Protein AF-A0A970NKZ5-F1 (afdb_monomer_lite)

Sequence (557 aa):
MSQTVHCRARSSHPPSILRRAVLGVALISLLAATSEGQILLPRPDADNTLQVFVLDPGLRAPDLDLEAKVARARELKRRIDPGGLYVRLGVALPYREGGTEVYEAAQRARLPLALLGGPTTHHTHDWLDPSTIARDLRNAQWLADGSLGAGSERERLWACPSIYAAPVTEARRAAADSMATRVTEIASAYPGVLRLLAGPMEHCLSTMGYPDSMADYSPWSVAQFRDWLTHRGPYGPGGELSGQGWEGGAAFADDPAPDTVAGGNVSLNERFGTRFGSWDLACHDPASGEAVLEGMDLLPPPGSAGFDAPRDDDAPPAFSAAWSEFREILVRDWAEEHLARLRAACPSDITLGAVVHLPPDQRWREIAASAAMPRKGDLVLLDGSVADILDFVGRAPVEGPWGAIVDVPYDPESGETAVDWLAPLVALGARVLVIRAWEESAGGYAALASSRLEPTLAAWLESIDDRPFGSDPTVAFSPPPVRDVSTETRAEGNRVTWSTHPFEGVAVPWQEWAPFAGYAVSRTHPEPLLLGTTQGASFLDPNPPPGAQYAVRALLR

pLDDT: mean 76.12, std 18.05, range [23.45, 97.5]

Foldseek 3Di:
DDDDDDDDDDDDDDDDDDDDDPPPPPVVVVVPPDDDFAAAADAADLQFAFEEAEAFCVLVDPPDDLVSNLVVLLVVCVLFPLLFGRYAYAYEYEDDLDDDSSLVSCLSNVHAYEYAAFCAQFQNVRQADLVLCQQFVLQFFAALQRHQDDDPCVSGTGGQLFVQSVSSVVSRLVRLLSVLVVLLVSCVVRPPRYAEYAYHDHLDADPPDDPPFDRGDHLRLQLVLLCLLQCHDLCPVPHVVPPNGDDVNVQNVPAQAQQGGDRHDGGVCRVFVHQAGHQAALFDGPVPDDDDDDPDSSDRDPPRNYGDADGDPPGRPSRVVSSLVSSLVSSLVSRVVSLVSNVVRHDPSHAYEHEQEQDPDDVCLVSSVRRTLPPQPHEYEYEDALVRVVVSCVVPPRHDAYAYEYADELDDDVPDAPCVSVVVVLVSPHRYYYYDHDDPDPDPSPPVPPPGHRVVSSVVCSVPRHHGRPDDPPRHHFQAFWADWDWDQDPQAIKTFTDQCSDPPRPRGLLSHPFWDFKFKWWPPPDTDTPDTDRDRMDGDRDADPPIDMGMGTDTD

Structure (mmCIF, N/CA/C/O backbone):
data_AF-A0A970NKZ5-F1
#
_entry.id   AF-A0A970NKZ5-F1
#
loop_
_atom_site.group_PDB
_atom_site.id
_atom_site.type_symbol
_atom_site.label_atom_id
_atom_site.label_alt_id
_atom_site.label_comp_id
_atom_site.label_asym_id
_atom_site.label_entity_id
_atom_site.label_seq_id
_atom_site.pdbx_PDB_ins_code
_atom_site.Cartn_x
_atom_site.Cartn_y
_atom_site.Cartn_z
_atom_site.occupancy
_atom_site.B_iso_or_equiv
_atom_site.auth_seq_id
_atom_site.auth_comp_id
_atom_site.auth_asym_id
_atom_site.auth_atom_id
_atom_site.pdbx_PDB_model_num
ATOM 1 N N . MET A 1 1 ? -12.506 -72.034 33.703 1.00 36.66 1 MET A N 1
ATOM 2 C CA . MET A 1 1 ? -11.409 -71.635 34.615 1.00 36.66 1 MET A CA 1
ATOM 3 C C . MET A 1 1 ? -11.929 -70.450 35.427 1.00 36.66 1 MET A C 1
ATOM 5 O O . MET A 1 1 ? -11.910 -69.344 34.927 1.00 36.66 1 MET A O 1
ATOM 9 N N . SER A 1 2 ? -12.790 -70.654 36.428 1.00 23.45 2 SER A N 1
ATOM 10 C CA . SER A 1 2 ? -12.513 -71.070 37.818 1.00 23.45 2 SER A CA 1
ATOM 11 C C . SER A 1 2 ? -11.493 -70.169 38.520 1.00 23.45 2 SER A C 1
ATOM 13 O O . SER A 1 2 ? -10.302 -70.336 38.297 1.00 23.45 2 SER A O 1
ATOM 15 N N . GLN A 1 3 ? -11.954 -69.242 39.365 1.00 26.16 3 GLN A N 1
ATOM 16 C CA . GLN A 1 3 ? -11.944 -69.451 40.818 1.00 26.16 3 GLN A CA 1
ATOM 17 C C . GLN A 1 3 ? -12.681 -68.319 41.551 1.00 26.16 3 GLN A C 1
ATOM 19 O O . GLN A 1 3 ? -12.351 -67.143 41.445 1.00 26.16 3 GLN A O 1
ATOM 24 N N . THR A 1 4 ? -13.682 -68.722 42.326 1.00 25.02 4 THR A N 1
ATOM 25 C CA . THR A 1 4 ? -14.296 -67.968 43.420 1.00 25.02 4 THR A CA 1
ATOM 26 C C . THR A 1 4 ? -13.612 -68.408 44.712 1.00 25.02 4 THR A C 1
ATOM 28 O O . THR A 1 4 ? -13.465 -69.613 44.905 1.00 25.02 4 THR A O 1
ATOM 31 N N . VAL A 1 5 ? -13.285 -67.494 45.633 1.00 26.44 5 VAL A N 1
ATOM 32 C CA . VAL A 1 5 ? -13.146 -67.837 47.061 1.00 26.44 5 VAL A CA 1
ATOM 33 C C . VAL A 1 5 ? -13.767 -66.740 47.930 1.00 26.44 5 VAL A C 1
ATOM 35 O O . VAL A 1 5 ? -13.406 -65.570 47.861 1.00 26.44 5 VAL A O 1
ATOM 38 N N . HIS A 1 6 ? -14.731 -67.177 48.740 1.00 23.67 6 HIS A N 1
ATOM 39 C CA . HIS A 1 6 ? -15.449 -66.465 49.796 1.00 23.67 6 HIS A CA 1
ATOM 40 C C . HIS A 1 6 ? -14.727 -66.526 51.153 1.00 23.67 6 HIS A C 1
ATOM 42 O O . HIS A 1 6 ? -13.984 -67.474 51.396 1.00 23.67 6 HIS A O 1
ATOM 48 N N . CYS A 1 7 ? -15.126 -65.617 52.064 1.00 24.58 7 CYS A N 1
ATOM 49 C CA . CYS A 1 7 ? -15.381 -65.763 53.527 1.00 24.58 7 CYS A CA 1
ATOM 50 C C . CYS A 1 7 ? -14.793 -64.565 54.302 1.00 24.58 7 CYS A C 1
ATOM 52 O O . CYS A 1 7 ? -13.718 -64.111 53.947 1.00 24.58 7 CYS A O 1
ATOM 54 N N . ARG A 1 8 ? -15.336 -63.994 55.392 1.00 24.66 8 ARG A N 1
ATOM 55 C CA . ARG A 1 8 ? -16.496 -64.162 56.312 1.00 24.66 8 ARG A CA 1
ATOM 56 C C . ARG A 1 8 ? -16.536 -62.836 57.125 1.00 24.66 8 ARG A C 1
ATOM 58 O O . ARG A 1 8 ? -15.479 -62.365 57.513 1.00 24.66 8 ARG A O 1
ATOM 65 N N . ALA A 1 9 ? -17.631 -62.080 57.241 1.00 25.56 9 ALA A N 1
ATOM 66 C CA . ALA A 1 9 ? -18.732 -62.137 58.225 1.00 25.56 9 ALA A CA 1
ATOM 67 C C . ALA A 1 9 ? -18.367 -62.079 59.737 1.00 25.56 9 ALA A C 1
ATOM 69 O O . ALA A 1 9 ? -17.953 -63.099 60.282 1.00 25.56 9 ALA A O 1
ATOM 70 N N . ARG A 1 10 ? -18.675 -60.948 60.417 1.00 26.36 10 ARG A N 1
ATOM 71 C CA . ARG A 1 10 ? -19.645 -60.771 61.551 1.00 26.36 10 ARG A CA 1
ATOM 72 C C . ARG A 1 10 ? -19.352 -59.503 62.392 1.00 26.36 10 ARG A C 1
ATOM 74 O O . ARG A 1 10 ? -18.243 -59.335 62.870 1.00 26.36 10 ARG A O 1
ATOM 81 N N . SER A 1 11 ? -20.298 -58.549 62.421 1.00 25.80 11 SER A N 1
ATOM 82 C CA . SER A 1 11 ? -21.235 -58.178 63.529 1.00 25.80 11 SER A CA 1
ATOM 83 C C . SER A 1 11 ? -20.671 -57.071 64.441 1.00 25.80 11 SER A C 1
ATOM 85 O O . SER A 1 11 ? -19.549 -57.221 64.892 1.00 25.80 11 SER A O 1
ATOM 87 N N . SER A 1 12 ? -21.340 -55.951 64.752 1.00 27.64 12 SER A N 1
ATOM 88 C CA . SER A 1 12 ? -22.712 -55.810 65.282 1.00 27.64 12 SER A CA 1
ATOM 89 C C . SER A 1 12 ? -23.344 -54.404 65.085 1.00 27.64 12 SER A C 1
ATOM 91 O O . SER A 1 12 ? -22.654 -53.417 64.873 1.00 27.64 12 SER A O 1
ATOM 93 N N . HIS A 1 13 ? -24.679 -54.394 65.166 1.00 26.58 13 HIS A N 1
ATOM 94 C CA . HIS A 1 13 ? -25.762 -53.470 64.747 1.00 26.58 13 HIS A CA 1
ATOM 95 C C . HIS A 1 13 ? -25.995 -52.101 65.490 1.00 26.58 13 HIS A C 1
ATOM 97 O O . HIS A 1 13 ? -25.248 -51.804 66.415 1.00 26.58 13 HIS A O 1
ATOM 103 N N . PRO A 1 14 ? -26.984 -51.258 65.048 1.00 40.09 14 PRO A N 1
ATOM 104 C CA . PRO A 1 14 ? -26.986 -49.769 64.959 1.00 40.09 14 PRO A CA 1
ATOM 105 C C . PRO A 1 14 ? -27.913 -49.106 66.030 1.00 40.09 14 PRO A C 1
ATOM 107 O O . PRO A 1 14 ? -28.161 -49.779 67.028 1.00 40.09 14 PRO A O 1
ATOM 110 N N . PRO A 1 15 ? -28.557 -47.910 65.874 1.00 42.16 15 PRO A N 1
ATOM 111 C CA . PRO A 1 15 ? -28.383 -46.737 64.990 1.00 42.16 15 PRO A CA 1
ATOM 112 C C . PRO A 1 15 ? -28.294 -45.384 65.755 1.00 42.16 15 PRO A C 1
ATOM 114 O O . PRO A 1 15 ? -28.552 -45.323 66.948 1.00 42.16 15 PRO A O 1
ATOM 117 N N . SER A 1 16 ? -28.005 -44.287 65.037 1.00 28.48 16 SER A N 1
ATOM 118 C CA . SER A 1 16 ? -28.817 -43.047 64.990 1.00 28.48 16 SER A CA 1
ATOM 119 C C . SER A 1 16 ? -27.984 -41.764 64.795 1.00 28.48 16 SER A C 1
ATOM 121 O O . SER A 1 16 ? -27.255 -41.345 65.684 1.00 28.48 16 SER A O 1
ATOM 123 N N . ILE A 1 17 ? -28.250 -41.105 63.660 1.00 30.77 17 ILE A N 1
ATOM 124 C CA . ILE A 1 17 ? -28.540 -39.665 63.551 1.00 30.77 17 ILE A CA 1
ATOM 125 C C . ILE A 1 17 ? -27.358 -38.665 63.468 1.00 30.77 17 ILE A C 1
ATOM 127 O O . ILE A 1 17 ? -26.597 -38.451 64.401 1.00 30.77 17 ILE A O 1
ATOM 131 N N . LEU A 1 18 ? -27.360 -37.949 62.330 1.00 36.06 18 LEU A N 1
ATOM 132 C CA . LEU A 1 18 ? -26.853 -36.588 62.080 1.00 36.06 18 LEU A CA 1
ATOM 133 C C . LEU A 1 18 ? -25.357 -36.313 62.294 1.00 36.06 18 LEU A C 1
ATOM 135 O O . LEU A 1 18 ? -24.932 -35.928 63.378 1.00 36.06 18 LEU A O 1
ATOM 139 N N . ARG A 1 19 ? -24.617 -36.294 61.176 1.00 33.41 19 ARG A N 1
ATOM 140 C CA . ARG A 1 19 ? -23.737 -35.199 60.694 1.00 33.41 19 ARG A CA 1
ATOM 141 C C . ARG A 1 19 ? -22.591 -35.796 59.873 1.00 33.41 19 ARG A C 1
ATOM 143 O O . ARG A 1 19 ? -21.903 -36.688 60.344 1.00 33.41 19 ARG A O 1
ATOM 150 N N . ARG A 1 20 ? -22.338 -35.192 58.703 1.00 34.53 20 ARG A N 1
ATOM 151 C CA . ARG A 1 20 ? -21.204 -35.423 57.778 1.00 34.53 20 ARG A CA 1
ATOM 152 C C . ARG A 1 20 ? -21.349 -36.612 56.821 1.00 34.53 20 ARG A C 1
ATOM 154 O O . ARG A 1 20 ? -20.813 -37.676 57.077 1.00 34.53 20 ARG A O 1
ATOM 161 N N . ALA A 1 21 ? -22.023 -36.374 55.694 1.00 32.38 21 ALA A N 1
ATOM 162 C CA . ALA A 1 21 ? -21.602 -36.833 54.355 1.00 32.38 21 ALA A CA 1
ATOM 163 C C . ALA A 1 21 ? -22.612 -36.398 53.267 1.00 32.38 21 ALA A C 1
ATOM 165 O O . ALA A 1 21 ? -22.998 -37.184 52.413 1.00 32.38 21 ALA A O 1
ATOM 166 N N . VAL A 1 22 ? -23.052 -35.132 53.289 1.00 35.19 22 VAL A N 1
ATOM 167 C CA . VAL A 1 22 ? -23.732 -34.481 52.140 1.00 35.19 22 VAL A CA 1
ATOM 168 C C . VAL A 1 22 ? -22.743 -33.563 51.391 1.00 35.19 22 VAL A C 1
ATOM 170 O O . VAL A 1 22 ? -23.108 -32.762 50.543 1.00 35.19 22 VAL A O 1
ATOM 173 N N . LEU A 1 23 ? -21.438 -33.725 51.638 1.00 33.88 23 LEU A N 1
ATOM 174 C CA . LEU A 1 23 ? -20.363 -32.944 51.012 1.00 33.88 23 LEU A CA 1
ATOM 175 C C . LEU A 1 23 ? -19.954 -33.460 49.612 1.00 33.88 23 LEU A C 1
ATOM 177 O O . LEU A 1 23 ? -18.829 -33.238 49.182 1.00 33.88 23 LEU A O 1
ATOM 181 N N . GLY A 1 24 ? -20.838 -34.190 48.923 1.00 33.22 24 GLY A N 1
ATOM 182 C CA . GLY A 1 24 ? -20.498 -34.941 47.707 1.00 33.22 24 GLY A CA 1
ATOM 183 C C . GLY A 1 24 ? -21.294 -34.608 46.445 1.00 33.22 24 GLY A C 1
ATOM 184 O O . GLY A 1 24 ? -21.016 -35.212 45.419 1.00 33.22 24 GLY A O 1
ATOM 185 N N . VAL A 1 25 ? -22.281 -33.698 46.475 1.00 34.16 25 VAL A N 1
ATOM 186 C CA . VAL A 1 25 ? -23.176 -33.493 45.305 1.00 34.16 25 VAL A CA 1
ATOM 187 C C . VAL A 1 25 ? -23.425 -32.019 44.930 1.00 34.16 25 VAL A C 1
ATOM 189 O O . VAL A 1 25 ? -23.906 -31.754 43.839 1.00 34.16 25 VAL A O 1
ATOM 192 N N . ALA A 1 26 ? -23.008 -31.028 45.727 1.00 34.66 26 ALA A N 1
ATOM 193 C CA . ALA A 1 26 ? -23.192 -29.605 45.373 1.00 34.66 26 ALA A CA 1
ATOM 194 C C . ALA A 1 26 ? -21.925 -28.892 44.848 1.00 34.66 26 ALA A C 1
ATOM 196 O O . ALA A 1 26 ? -22.023 -27.783 44.335 1.00 34.66 26 ALA A O 1
ATOM 197 N N . LEU A 1 27 ? -20.747 -29.528 44.917 1.00 35.88 27 LEU A N 1
ATOM 198 C CA . LEU A 1 27 ? -19.494 -28.974 44.375 1.00 35.88 27 LEU A CA 1
ATOM 199 C C . LEU A 1 27 ? -19.195 -29.432 42.934 1.00 35.88 27 LEU A C 1
ATOM 201 O O . LEU A 1 27 ? -18.266 -28.936 42.308 1.00 35.88 27 LEU A O 1
ATOM 205 N N . ILE A 1 28 ? -19.996 -30.354 42.393 1.00 39.31 28 ILE A N 1
ATOM 206 C CA . ILE A 1 28 ? -19.833 -30.882 41.029 1.00 39.31 28 ILE A CA 1
ATOM 207 C C . ILE A 1 28 ? -20.615 -30.038 40.004 1.00 39.31 28 ILE A C 1
ATOM 209 O O . ILE A 1 28 ? -20.225 -29.984 38.846 1.00 39.31 28 ILE A O 1
ATOM 213 N N . SER A 1 29 ? -21.609 -29.244 40.421 1.00 34.72 29 SER A N 1
ATOM 214 C CA . SER A 1 29 ? -22.321 -28.317 39.519 1.00 34.72 29 SER A CA 1
ATOM 215 C C . SER A 1 29 ? -21.673 -26.930 39.383 1.00 34.72 29 SER A C 1
ATOM 217 O O . SER A 1 29 ? -22.122 -26.142 38.559 1.00 34.72 29 SER A O 1
ATOM 219 N N . LEU A 1 30 ? -20.606 -26.628 40.140 1.00 38.25 30 LEU A N 1
ATOM 220 C CA . LEU A 1 30 ? -19.767 -25.432 39.926 1.00 38.25 30 LEU A CA 1
ATOM 221 C C . LEU A 1 30 ? -18.421 -25.739 39.242 1.00 38.25 30 LEU A C 1
ATOM 223 O O . LEU A 1 30 ? -17.666 -24.820 38.941 1.00 38.25 30 LEU A O 1
ATOM 227 N N . LEU A 1 31 ? -18.146 -27.018 38.960 1.00 36.97 31 LEU A N 1
ATOM 228 C CA . LEU A 1 31 ? -16.999 -27.487 38.169 1.00 36.97 31 LEU A CA 1
ATOM 229 C C . LEU A 1 31 ? -17.417 -28.153 36.840 1.00 36.97 31 LEU A C 1
ATOM 231 O O . LEU A 1 31 ? -16.562 -28.444 36.011 1.00 36.97 31 LEU A O 1
ATOM 235 N N . ALA A 1 32 ? -18.718 -28.329 36.583 1.00 35.34 32 ALA A N 1
ATOM 236 C CA . ALA A 1 32 ? -19.263 -28.878 35.336 1.00 35.34 32 ALA A CA 1
ATOM 237 C C . ALA A 1 32 ? -19.665 -27.795 34.312 1.00 35.34 32 ALA A C 1
ATOM 239 O O . ALA A 1 32 ? -20.750 -27.839 33.738 1.00 35.34 32 ALA A O 1
ATOM 240 N N . ALA A 1 33 ? -18.789 -26.815 34.082 1.00 36.53 33 ALA A N 1
ATOM 241 C CA . ALA A 1 33 ? -18.883 -25.923 32.920 1.00 36.53 33 ALA A CA 1
ATOM 242 C C . ALA A 1 33 ? -17.513 -25.603 32.298 1.00 36.53 33 ALA A C 1
ATOM 244 O O . ALA A 1 33 ? -17.356 -24.573 31.654 1.00 36.53 33 ALA A O 1
ATOM 245 N N . THR A 1 34 ? -16.522 -26.479 32.474 1.00 53.09 34 THR A N 1
ATOM 246 C CA . THR A 1 34 ? -15.334 -26.517 31.612 1.00 53.09 34 THR A CA 1
ATOM 247 C C . THR A 1 34 ? -14.891 -27.965 31.463 1.00 53.09 34 THR A C 1
ATOM 249 O O . THR A 1 34 ? -14.304 -28.512 32.395 1.00 53.09 34 THR A O 1
ATOM 252 N N . SER A 1 35 ? -15.202 -28.592 30.329 1.00 50.44 35 SER A N 1
ATOM 253 C CA . SER A 1 35 ? -14.337 -29.555 29.616 1.00 50.44 35 SER A CA 1
ATOM 254 C C . SER A 1 35 ? -15.151 -30.432 28.663 1.00 50.44 35 SER A C 1
ATOM 256 O O . SER A 1 35 ? -15.435 -31.581 28.950 1.00 50.44 35 SER A O 1
ATOM 258 N N . GLU A 1 36 ? -15.517 -29.858 27.518 1.00 40.94 36 GLU A N 1
ATOM 259 C CA . GLU A 1 36 ? -15.402 -30.495 26.198 1.00 40.94 36 GLU A CA 1
ATOM 260 C C . GLU A 1 36 ? -15.651 -29.390 25.152 1.00 40.94 36 GLU A C 1
ATOM 262 O O . GLU A 1 36 ? -16.773 -28.942 24.951 1.00 40.94 36 GLU A O 1
ATOM 267 N N . GLY A 1 37 ? -14.575 -28.858 24.557 1.00 55.22 37 GLY A N 1
ATOM 268 C CA . GLY A 1 37 ? -14.650 -28.097 23.299 1.00 55.22 37 GLY A CA 1
ATOM 269 C C . GLY A 1 37 ? -14.684 -26.558 23.324 1.00 55.22 37 GLY A C 1
ATOM 270 O O . GLY A 1 37 ? -14.655 -25.977 22.246 1.00 55.22 37 GLY A O 1
ATOM 271 N N . GLN A 1 38 ? -14.708 -25.866 24.471 1.00 67.81 38 GLN A N 1
ATOM 272 C CA . GLN A 1 38 ? -14.689 -24.388 24.467 1.00 67.81 38 GLN A CA 1
ATOM 273 C C . GLN A 1 38 ? -13.265 -23.830 24.346 1.00 67.81 38 GLN A C 1
ATOM 275 O O . GLN A 1 38 ? -12.414 -24.078 25.202 1.00 67.81 38 GLN A O 1
ATOM 280 N N . ILE A 1 39 ? -13.019 -23.067 23.280 1.00 79.44 39 ILE A N 1
ATOM 281 C CA . ILE A 1 39 ? -11.724 -22.450 22.973 1.00 79.44 39 ILE A CA 1
ATOM 282 C C . ILE A 1 39 ? -11.684 -21.061 23.620 1.00 79.44 39 ILE A C 1
ATOM 284 O O . ILE A 1 39 ? -12.667 -20.324 23.587 1.00 79.44 39 ILE A O 1
ATOM 288 N N . LEU A 1 40 ? -10.572 -20.690 24.257 1.00 85.12 40 LEU A N 1
ATOM 289 C CA . LEU A 1 40 ? -10.424 -19.325 24.766 1.00 85.12 40 LEU A CA 1
ATOM 290 C C . LEU A 1 40 ? -10.345 -18.349 23.599 1.00 85.12 40 LEU A C 1
ATOM 292 O O . LEU A 1 40 ? -9.641 -18.596 22.622 1.00 85.12 40 LEU A O 1
ATOM 296 N N . LEU A 1 41 ? -11.047 -17.230 23.734 1.00 86.75 41 LEU A N 1
ATOM 297 C CA . LEU A 1 41 ? -10.983 -16.150 22.771 1.00 86.75 41 LEU A CA 1
ATOM 298 C C . LEU A 1 41 ? -9.521 -15.647 22.640 1.00 86.75 41 LEU A C 1
ATOM 300 O O . LEU A 1 41 ? -8.937 -15.246 23.655 1.00 86.75 41 LEU A O 1
ATOM 304 N N . PRO A 1 42 ? -8.899 -15.696 21.443 1.00 88.12 42 PRO A N 1
ATOM 305 C CA . PRO A 1 42 ? -7.516 -15.264 21.252 1.00 88.12 42 PRO A CA 1
ATOM 306 C C . PRO A 1 42 ? -7.389 -13.749 21.424 1.00 88.12 42 PRO A C 1
ATOM 308 O O . PRO A 1 42 ? -8.353 -13.009 21.298 1.00 88.12 42 PRO A O 1
ATOM 311 N N . ARG A 1 43 ? -6.196 -13.229 21.696 1.00 86.75 43 ARG A N 1
ATOM 312 C CA . ARG A 1 43 ? -6.015 -11.770 21.720 1.00 86.75 43 ARG A CA 1
ATOM 313 C C . ARG A 1 43 ? -6.185 -11.202 20.298 1.00 86.75 43 ARG A C 1
ATOM 315 O O . ARG A 1 43 ? -5.608 -11.788 19.387 1.00 86.75 43 ARG A O 1
ATOM 322 N N . PRO A 1 44 ? -6.905 -10.080 20.103 1.00 84.00 44 PRO A N 1
ATOM 323 C CA . PRO A 1 44 ? -6.919 -9.387 18.820 1.00 84.00 44 PRO A CA 1
ATOM 324 C C . PRO A 1 44 ? -5.520 -8.918 18.406 1.00 84.00 44 PRO A C 1
ATOM 326 O O . PRO A 1 44 ? -4.852 -8.203 19.162 1.00 84.00 44 PRO A O 1
ATOM 329 N N . ASP A 1 45 ? -5.103 -9.295 17.206 1.00 78.31 45 ASP A N 1
ATOM 330 C CA . ASP A 1 45 ? -3.847 -8.921 16.559 1.00 78.31 45 ASP A CA 1
ATOM 331 C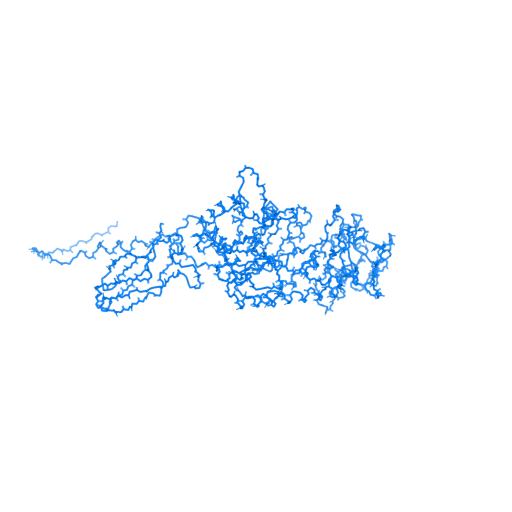 C . ASP A 1 45 ? -4.046 -8.719 15.045 1.00 78.31 45 ASP A C 1
ATOM 333 O O . ASP A 1 45 ? -5.174 -8.732 14.550 1.00 78.31 45 ASP A O 1
ATOM 337 N N . ALA A 1 46 ? -2.959 -8.468 14.313 1.00 69.31 46 ALA A N 1
ATOM 338 C CA . ALA A 1 46 ? -3.012 -8.244 12.869 1.00 69.31 46 ALA A CA 1
ATOM 339 C C . ALA A 1 46 ? -3.485 -9.481 12.082 1.00 69.31 46 ALA A C 1
ATOM 341 O O . ALA A 1 46 ? -4.044 -9.325 10.999 1.00 69.31 46 ALA A O 1
ATOM 342 N N . ASP A 1 47 ? -3.307 -10.685 12.632 1.00 73.56 47 ASP A N 1
ATOM 343 C CA . ASP A 1 47 ? -3.647 -11.929 11.951 1.00 73.56 47 ASP A CA 1
ATOM 344 C C . ASP A 1 47 ? -5.120 -12.278 12.118 1.00 73.56 47 ASP A C 1
ATOM 346 O O . ASP A 1 47 ? -5.677 -12.926 11.243 1.00 73.56 47 ASP A O 1
ATOM 350 N N . ASN A 1 48 ? -5.783 -11.872 13.203 1.00 81.94 48 ASN A N 1
ATOM 351 C CA . ASN A 1 48 ? -7.174 -12.253 13.479 1.00 81.94 48 ASN A CA 1
ATOM 352 C C . ASN A 1 48 ? -8.168 -11.080 13.550 1.00 81.94 48 ASN A C 1
ATOM 354 O O . ASN A 1 48 ? -9.327 -11.305 13.896 1.00 81.94 48 ASN A O 1
ATOM 358 N N . THR A 1 49 ? -7.744 -9.865 13.197 1.00 84.88 49 THR A N 1
ATOM 359 C CA . THR A 1 49 ? -8.592 -8.662 13.157 1.00 84.88 49 THR A CA 1
ATOM 360 C C . THR A 1 49 ? -8.817 -8.210 11.714 1.00 84.88 49 THR A C 1
ATOM 362 O O . THR A 1 49 ? -7.855 -8.022 10.972 1.00 84.88 49 THR A O 1
ATOM 365 N N . LEU A 1 50 ? -10.070 -7.965 11.328 1.00 87.81 50 LEU A N 1
ATOM 366 C CA . LEU A 1 50 ? -10.415 -7.274 10.086 1.00 87.81 50 LEU A CA 1
ATOM 367 C C . LEU A 1 50 ? -10.264 -5.765 10.277 1.00 87.81 50 LEU A C 1
ATOM 369 O O . LEU A 1 50 ? -10.904 -5.174 11.149 1.00 87.81 50 LEU A O 1
ATOM 373 N N . GLN A 1 51 ? -9.454 -5.124 9.443 1.00 87.94 51 GLN A N 1
ATOM 374 C CA . GLN A 1 51 ? -9.355 -3.667 9.412 1.00 87.94 51 GLN A CA 1
ATOM 375 C C . GLN A 1 51 ? -10.165 -3.124 8.237 1.00 87.94 51 GLN A C 1
ATOM 377 O O . GLN A 1 51 ? -9.928 -3.496 7.091 1.00 87.94 51 GLN A O 1
ATOM 382 N N . VAL A 1 52 ? -11.110 -2.232 8.516 1.00 87.81 52 VAL A N 1
ATOM 383 C CA . VAL A 1 52 ? -11.953 -1.595 7.503 1.00 87.81 52 VAL A CA 1
ATOM 384 C C . VAL A 1 52 ? -11.703 -0.102 7.546 1.00 87.81 52 VAL A C 1
ATOM 386 O O . VAL A 1 52 ? -11.961 0.552 8.552 1.00 87.81 52 VAL A O 1
ATOM 389 N N . PHE A 1 53 ? -11.205 0.448 6.451 1.00 87.44 53 PHE A N 1
ATOM 390 C CA . PHE A 1 53 ? -10.957 1.867 6.292 1.00 87.44 53 PHE A CA 1
ATOM 391 C C . PHE A 1 53 ? -11.890 2.438 5.241 1.00 87.44 53 PHE A C 1
ATOM 393 O O . PHE A 1 53 ? -12.017 1.911 4.141 1.00 87.44 53 PHE A O 1
ATOM 400 N N . VAL A 1 54 ? -12.522 3.550 5.578 1.00 82.12 54 VAL A N 1
ATOM 401 C CA . VAL A 1 54 ? -13.430 4.257 4.680 1.00 82.12 54 VAL A CA 1
ATOM 402 C C . VAL A 1 54 ? -12.751 5.538 4.216 1.00 82.12 54 VAL A C 1
ATOM 404 O O . VAL A 1 54 ? -12.274 6.309 5.048 1.00 82.12 54 VAL A O 1
ATOM 407 N N . LEU A 1 55 ? -12.672 5.772 2.907 1.00 79.56 55 LEU A N 1
ATOM 408 C CA . LEU A 1 55 ? -12.110 7.010 2.369 1.00 79.56 55 LEU A CA 1
ATOM 409 C C . LEU A 1 55 ? -13.062 8.188 2.651 1.00 79.56 55 LEU A C 1
ATOM 411 O O . LEU A 1 55 ? -14.065 8.334 1.961 1.00 79.56 55 LEU A O 1
ATOM 415 N N . ASP A 1 56 ? -12.760 9.040 3.641 1.00 75.00 56 ASP A N 1
ATOM 416 C CA . ASP A 1 56 ? -13.589 10.217 3.969 1.00 75.00 56 ASP A CA 1
ATOM 417 C C . ASP A 1 56 ? -12.892 11.537 3.583 1.00 75.00 56 ASP A C 1
ATOM 419 O O . ASP A 1 56 ? -11.985 12.017 4.270 1.00 75.00 56 ASP A O 1
ATOM 423 N N . PRO A 1 57 ? -13.323 12.177 2.493 1.00 68.81 57 PRO A N 1
ATOM 424 C CA . PRO A 1 57 ? -12.742 13.434 2.032 1.00 68.81 57 PRO A CA 1
ATOM 425 C C . PRO A 1 57 ? -13.266 14.653 2.801 1.00 68.81 57 PRO A C 1
ATOM 427 O O . PRO A 1 57 ? -12.600 15.690 2.812 1.00 68.81 57 PRO A O 1
ATOM 430 N N . GLY A 1 58 ? -14.403 14.534 3.496 1.00 73.06 58 GLY A N 1
ATOM 431 C CA . GLY A 1 58 ? -14.904 15.571 4.398 1.00 73.06 58 GLY A CA 1
ATOM 432 C C . GLY A 1 58 ? -13.899 15.871 5.508 1.00 73.06 58 GLY A C 1
ATOM 433 O O . GLY A 1 58 ? -13.621 17.028 5.805 1.00 73.06 58 GLY A O 1
ATOM 434 N N . LEU A 1 59 ? -13.235 14.850 6.048 1.00 76.50 59 LEU A N 1
ATOM 435 C CA . LEU A 1 59 ? -12.178 15.013 7.042 1.00 76.50 59 LEU A CA 1
ATOM 436 C C . LEU A 1 59 ? -10.952 15.773 6.489 1.00 76.50 59 LEU A C 1
ATOM 438 O O . LEU A 1 59 ? -10.244 16.452 7.239 1.00 76.50 59 LEU A O 1
ATOM 442 N N . ARG A 1 60 ? -10.731 15.732 5.169 1.00 73.81 60 ARG A N 1
ATOM 443 C CA . ARG A 1 60 ? -9.643 16.421 4.449 1.00 73.81 60 ARG A CA 1
ATOM 444 C C . ARG A 1 60 ? -10.014 17.842 3.998 1.00 73.81 60 ARG A C 1
ATOM 446 O O . ARG A 1 60 ? -9.135 18.567 3.530 1.00 73.81 60 ARG A O 1
ATOM 453 N N . ALA A 1 61 ? -11.276 18.245 4.140 1.00 79.12 61 ALA A N 1
ATOM 454 C CA . ALA A 1 61 ? -11.775 19.533 3.671 1.00 79.12 61 ALA A CA 1
ATOM 455 C C . ALA A 1 61 ? -11.013 20.694 4.356 1.00 79.12 61 ALA A C 1
ATOM 457 O O . ALA A 1 61 ? -10.937 20.722 5.591 1.00 79.12 61 ALA A O 1
ATOM 458 N N . PRO A 1 62 ? -10.351 21.587 3.592 1.00 76.50 62 PRO A N 1
ATOM 459 C CA . PRO A 1 62 ? -9.443 22.600 4.142 1.00 76.50 62 PRO A CA 1
ATOM 460 C C . PRO A 1 62 ? -10.172 23.723 4.892 1.00 76.50 62 PRO A C 1
ATOM 462 O O . PRO A 1 62 ? -9.564 24.422 5.694 1.00 76.50 62 PRO A O 1
ATOM 465 N N . ASP A 1 63 ? -11.462 23.894 4.627 1.00 81.62 63 ASP A N 1
ATOM 466 C CA . ASP A 1 63 ? -12.363 24.866 5.243 1.00 81.62 63 ASP A CA 1
ATOM 467 C C . ASP A 1 63 ? -12.913 24.411 6.602 1.00 81.62 63 ASP A C 1
ATOM 469 O O . ASP A 1 63 ? -13.407 25.237 7.370 1.00 81.62 63 ASP A O 1
ATOM 473 N N . LEU A 1 64 ? -12.805 23.120 6.930 1.00 80.81 64 LEU A N 1
ATOM 474 C CA . LEU A 1 64 ? -13.185 22.627 8.249 1.00 80.81 64 LEU A CA 1
ATOM 475 C C . LEU A 1 64 ? -12.087 22.911 9.271 1.00 80.81 64 LEU A C 1
ATOM 477 O O . LEU A 1 64 ? -10.947 22.470 9.114 1.00 80.81 64 LEU A O 1
ATOM 481 N N . ASP A 1 65 ? -12.465 23.570 10.363 1.00 89.38 65 ASP A N 1
ATOM 482 C CA . ASP A 1 65 ? -11.605 23.708 11.532 1.00 89.38 65 ASP A CA 1
ATOM 483 C C . ASP A 1 65 ? -11.409 22.369 12.272 1.00 89.38 65 ASP A C 1
ATOM 485 O O . ASP A 1 65 ? -12.036 21.344 11.973 1.00 89.38 65 ASP A O 1
ATOM 489 N N . LEU A 1 66 ? -10.510 22.368 13.258 1.00 89.62 66 LEU A N 1
ATOM 490 C CA . LEU A 1 66 ? -10.186 21.173 14.034 1.00 89.62 66 LEU A CA 1
ATOM 491 C C . LEU A 1 66 ? -11.413 20.574 14.743 1.00 89.62 66 LEU A C 1
ATOM 493 O O . LEU A 1 66 ? -11.557 19.352 14.781 1.00 89.62 66 LEU A O 1
ATOM 497 N N . GLU A 1 67 ? -12.304 21.394 15.300 1.00 92.56 67 GLU A N 1
ATOM 498 C CA . GLU A 1 67 ? -13.460 20.894 16.052 1.00 92.56 67 GLU A CA 1
ATOM 499 C C . GLU A 1 67 ? -14.522 20.296 15.123 1.00 92.56 67 GLU A C 1
ATOM 501 O O . GLU A 1 67 ? -15.101 19.253 15.437 1.00 92.56 67 GLU A O 1
ATOM 506 N N . ALA A 1 68 ? -14.721 20.875 13.938 1.00 87.19 68 ALA A N 1
ATOM 507 C CA . ALA A 1 68 ? -15.560 20.308 12.891 1.00 87.19 68 ALA A CA 1
ATOM 508 C C . ALA A 1 68 ? -15.007 18.961 12.396 1.00 87.19 68 ALA A C 1
ATOM 510 O O . ALA A 1 68 ? -15.763 17.994 12.264 1.00 87.19 68 ALA A O 1
ATOM 511 N N . LYS A 1 69 ? -13.683 18.847 12.212 1.00 86.31 69 LYS A N 1
ATOM 512 C CA . LYS A 1 69 ? -13.029 17.567 11.884 1.00 86.31 69 LYS A CA 1
ATOM 513 C C . LYS A 1 69 ? -13.216 16.527 12.993 1.00 86.31 69 LYS A C 1
ATOM 515 O O . LYS A 1 69 ? -13.561 15.383 12.703 1.00 86.31 69 LYS A O 1
ATOM 520 N N . VAL A 1 70 ? -13.058 16.910 14.266 1.00 87.81 70 VAL A N 1
ATOM 521 C CA . VAL A 1 70 ? -13.324 16.028 15.421 1.00 87.81 70 VAL A CA 1
ATOM 522 C C . VAL A 1 70 ? -14.783 15.564 15.432 1.00 87.81 70 VAL A C 1
ATOM 524 O O . VAL A 1 70 ? -15.052 14.383 15.667 1.00 87.81 70 VAL A O 1
ATOM 527 N N . ALA A 1 71 ? -15.733 16.469 15.185 1.00 86.12 71 ALA A N 1
ATOM 528 C CA . ALA A 1 71 ? -17.154 16.142 15.135 1.00 86.12 71 ALA A CA 1
ATOM 529 C C . ALA A 1 71 ? -17.461 15.135 14.018 1.00 86.12 71 ALA A C 1
ATOM 531 O O . ALA A 1 71 ? -18.126 14.132 14.283 1.00 86.12 71 ALA A O 1
ATOM 532 N N . ARG A 1 72 ? -16.906 15.343 12.816 1.00 84.38 72 ARG A N 1
ATOM 533 C CA . ARG A 1 72 ? -17.032 14.422 11.677 1.00 84.38 72 ARG A CA 1
ATOM 534 C C . ARG A 1 72 ? -16.434 13.048 11.978 1.00 84.38 72 ARG A C 1
ATOM 536 O O . ARG A 1 72 ? -17.103 12.041 11.774 1.00 84.38 72 ARG A O 1
ATOM 543 N N . ALA A 1 73 ? -15.223 12.993 12.534 1.00 82.75 73 ALA A N 1
ATOM 544 C CA . ALA A 1 73 ? -14.569 11.740 12.918 1.00 82.75 73 ALA A CA 1
ATOM 545 C C . ALA A 1 73 ? -15.397 10.941 13.944 1.00 82.75 73 ALA A C 1
ATOM 547 O O . ALA A 1 73 ? -15.568 9.730 13.814 1.00 82.75 73 ALA A O 1
ATOM 548 N N . ARG A 1 74 ? -15.969 11.622 14.947 1.00 83.81 74 ARG A N 1
ATOM 549 C CA . ARG A 1 74 ? -16.880 10.999 15.925 1.00 83.81 74 ARG A CA 1
ATOM 550 C C . ARG A 1 74 ? -18.190 10.545 15.296 1.00 83.81 74 ARG A C 1
ATOM 552 O O . ARG A 1 74 ? -18.752 9.545 15.729 1.00 83.81 74 ARG A O 1
ATOM 559 N N . GLU A 1 75 ? -18.707 11.288 14.326 1.00 80.69 75 GLU A N 1
ATOM 560 C CA . GLU A 1 75 ? -19.908 10.902 13.596 1.00 80.69 75 GLU A CA 1
ATOM 561 C C . GLU A 1 75 ? -19.685 9.618 12.794 1.00 80.69 75 GLU A C 1
ATOM 563 O O . GLU A 1 75 ? -20.456 8.681 12.973 1.00 80.69 75 GLU A O 1
ATOM 568 N N . LEU A 1 76 ? -18.612 9.549 12.000 1.00 75.75 76 LEU A N 1
ATOM 569 C CA . LEU A 1 76 ? -18.235 8.357 11.231 1.00 75.75 76 LEU A CA 1
ATOM 570 C C . LEU A 1 76 ? -18.072 7.141 12.138 1.00 75.75 76 LEU A C 1
ATOM 572 O O . LEU A 1 76 ? -18.671 6.099 11.887 1.00 75.75 76 LEU A O 1
ATOM 576 N N . LYS A 1 77 ? -17.337 7.314 13.244 1.00 77.75 77 LYS A N 1
ATOM 577 C CA . LYS A 1 77 ? -17.180 6.267 14.251 1.00 77.75 77 LYS A CA 1
ATOM 578 C C . LYS A 1 77 ? -18.541 5.788 14.758 1.00 77.75 77 LYS A C 1
ATOM 580 O O . LYS A 1 77 ? -18.849 4.619 14.646 1.00 77.75 77 LYS A O 1
ATOM 585 N N . ARG A 1 78 ? -19.428 6.676 15.215 1.00 77.12 78 ARG A N 1
ATOM 586 C CA . ARG A 1 78 ? -20.759 6.263 15.712 1.00 77.12 78 ARG A CA 1
ATOM 587 C C . ARG A 1 78 ? -21.650 5.579 14.673 1.00 77.12 78 ARG A C 1
ATOM 589 O O . ARG A 1 78 ? -22.566 4.874 15.074 1.00 77.12 78 ARG A O 1
ATOM 596 N N . ARG A 1 79 ? -21.469 5.866 13.384 1.00 73.25 79 ARG A N 1
ATOM 597 C CA . ARG A 1 79 ? -22.335 5.349 12.314 1.00 73.25 79 ARG A CA 1
ATOM 598 C C . ARG A 1 79 ? -21.934 3.949 11.852 1.00 73.25 79 ARG A C 1
ATOM 600 O O . ARG A 1 79 ? -22.798 3.234 11.364 1.00 73.25 79 ARG A O 1
ATOM 607 N N . ILE A 1 80 ? -20.652 3.592 11.973 1.00 67.88 80 ILE A N 1
ATOM 608 C CA . ILE A 1 80 ? -20.085 2.399 11.325 1.00 67.88 80 ILE A CA 1
ATOM 609 C C . ILE A 1 80 ? -19.234 1.550 12.293 1.00 67.88 80 ILE A C 1
ATOM 611 O O . ILE A 1 80 ? -18.921 0.415 11.962 1.00 67.88 80 ILE A O 1
ATOM 615 N N . ASP A 1 81 ? -18.828 2.063 13.464 1.00 70.19 81 ASP A N 1
ATOM 616 C CA . ASP A 1 81 ? -17.988 1.328 14.426 1.00 70.19 81 ASP A CA 1
ATOM 617 C C . ASP A 1 81 ? -18.820 0.257 15.140 1.00 70.19 81 ASP A C 1
ATOM 619 O O . ASP A 1 81 ? -19.706 0.613 15.924 1.00 70.19 81 ASP A O 1
ATOM 623 N N . PRO A 1 82 ? -18.545 -1.034 14.899 1.00 65.62 82 PRO A N 1
ATOM 624 C CA . PRO A 1 82 ? -19.325 -2.111 15.495 1.00 65.62 82 PRO A CA 1
ATOM 625 C C . PRO A 1 82 ? -19.030 -2.295 17.004 1.00 65.62 82 PRO A C 1
ATOM 627 O O . PRO A 1 82 ? -19.824 -2.910 17.715 1.00 65.62 82 PRO A O 1
ATOM 630 N N . GLY A 1 83 ? -17.968 -1.661 17.538 1.00 64.69 83 GLY A N 1
ATOM 631 C CA . GLY A 1 83 ? -17.686 -1.563 18.980 1.00 64.69 83 GLY A CA 1
ATOM 632 C C . GLY A 1 83 ? -16.951 -2.757 19.609 1.00 64.69 83 GLY A C 1
ATOM 633 O O . GLY A 1 83 ? -16.750 -2.798 20.823 1.00 64.69 83 GLY A O 1
ATOM 634 N N . GLY A 1 84 ? -16.531 -3.732 18.821 1.00 72.75 84 GLY A N 1
ATOM 635 C CA . GLY A 1 84 ? -16.014 -5.016 19.272 1.00 72.75 84 GLY A CA 1
ATOM 636 C C . GLY A 1 84 ? -14.535 -5.226 18.984 1.00 72.75 84 GLY A C 1
ATOM 637 O O . GLY A 1 84 ? -13.735 -4.297 18.843 1.00 72.75 84 GLY A O 1
ATOM 638 N N . LEU A 1 85 ? -14.126 -6.486 19.119 1.00 78.44 85 LEU A N 1
ATOM 639 C CA . LEU A 1 85 ? -12.730 -6.842 19.355 1.00 78.44 85 LEU A CA 1
ATOM 640 C C . LEU A 1 85 ? -11.956 -7.121 18.067 1.00 78.44 85 LEU A C 1
ATOM 642 O O . LEU A 1 85 ? -10.746 -6.873 18.045 1.00 78.44 85 LEU A O 1
ATOM 646 N N . TYR A 1 86 ? -12.626 -7.640 17.036 1.00 84.31 86 TYR A N 1
ATOM 647 C CA . TYR A 1 86 ? -11.983 -8.176 15.831 1.00 84.31 86 TYR A CA 1
ATOM 648 C C . TYR A 1 86 ? -12.360 -7.462 14.547 1.00 84.31 86 TYR A C 1
ATOM 650 O O . TYR A 1 86 ? -11.817 -7.807 13.498 1.00 84.31 86 TYR A O 1
ATOM 658 N N . VAL A 1 87 ? -13.209 -6.441 14.607 1.00 85.56 87 VAL A N 1
ATOM 659 C CA . VAL A 1 87 ? -13.320 -5.465 13.530 1.00 85.56 87 VAL A CA 1
ATOM 660 C C . VAL A 1 87 ? -12.795 -4.131 14.023 1.00 85.56 87 VAL A C 1
ATOM 662 O O . VAL A 1 87 ? -13.136 -3.649 15.098 1.00 85.56 87 VAL A O 1
ATOM 665 N N . ARG A 1 88 ? -11.940 -3.504 13.220 1.00 81.75 88 ARG A N 1
ATOM 666 C CA . ARG A 1 88 ? -11.473 -2.142 13.470 1.00 81.75 88 ARG A CA 1
ATOM 667 C C . ARG A 1 88 ? -11.876 -1.254 12.321 1.00 81.75 88 ARG A C 1
ATOM 669 O O . ARG A 1 88 ? -11.353 -1.396 11.219 1.00 81.75 88 ARG A O 1
ATOM 676 N N . LEU A 1 89 ? -12.754 -0.304 12.614 1.00 82.31 89 LEU A N 1
ATOM 677 C CA . LEU A 1 89 ? -13.045 0.784 11.700 1.00 82.31 89 LEU A CA 1
ATOM 678 C C . LEU A 1 89 ? -11.956 1.857 11.788 1.00 82.31 89 LEU A C 1
ATOM 680 O O . LEU A 1 89 ? -11.565 2.282 12.877 1.00 82.31 89 LEU A O 1
ATOM 684 N N . GLY A 1 90 ? -11.530 2.349 10.634 1.00 85.44 90 GLY A N 1
ATOM 685 C CA . GLY A 1 90 ? -10.723 3.546 10.491 1.00 85.44 90 GLY A CA 1
ATOM 686 C C . GLY A 1 90 ? -11.153 4.387 9.295 1.00 85.44 90 GLY A C 1
ATOM 687 O O . GLY A 1 90 ? -12.109 4.078 8.584 1.00 85.44 90 GLY A O 1
ATOM 688 N N . VAL A 1 91 ? -10.412 5.462 9.061 1.00 85.56 91 VAL A N 1
ATOM 689 C CA . VAL A 1 91 ? -10.580 6.314 7.881 1.00 85.56 91 VAL A CA 1
ATOM 690 C C . VAL A 1 91 ? -9.332 6.238 7.022 1.00 85.56 91 VAL A C 1
ATOM 692 O O . VAL A 1 91 ? -8.218 6.365 7.525 1.00 85.56 91 VAL A O 1
ATOM 695 N N . ALA A 1 92 ? -9.520 6.029 5.726 1.00 87.12 92 ALA A N 1
ATOM 696 C CA . ALA A 1 92 ? -8.455 6.161 4.753 1.00 87.12 92 ALA A CA 1
ATOM 697 C C . ALA A 1 92 ? -8.357 7.608 4.278 1.00 87.12 92 ALA A C 1
ATOM 699 O O . ALA A 1 92 ? -9.367 8.288 4.097 1.00 87.12 92 ALA A O 1
ATOM 700 N N . LEU A 1 93 ? -7.134 8.078 4.074 1.00 84.31 93 LEU A N 1
ATOM 701 C CA . LEU A 1 93 ? -6.836 9.402 3.553 1.00 84.31 93 LEU A CA 1
ATOM 702 C C . LEU A 1 93 ? -5.691 9.280 2.553 1.00 84.31 93 LEU A C 1
ATOM 704 O O . LEU A 1 93 ? -4.7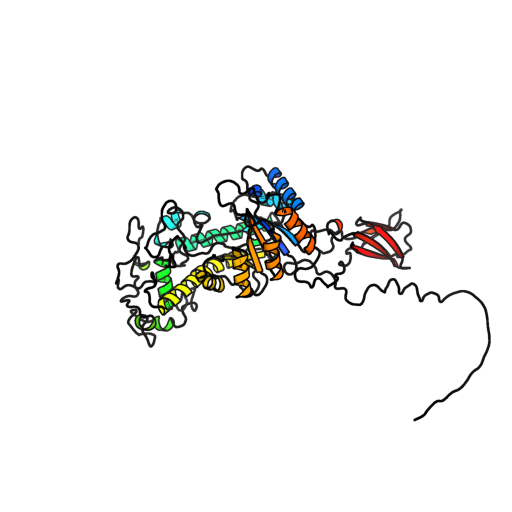08 8.610 2.854 1.00 84.31 93 LEU A O 1
ATOM 708 N N . PRO A 1 94 ? -5.742 9.959 1.403 1.00 80.62 94 PRO A N 1
ATOM 709 C CA . PRO A 1 94 ? -4.552 10.117 0.582 1.00 80.62 94 PRO A CA 1
ATOM 710 C C . PRO A 1 94 ? -3.477 10.864 1.381 1.00 80.62 94 PRO A C 1
ATOM 712 O O . PRO A 1 94 ? -3.775 11.855 2.064 1.00 80.62 94 PRO A O 1
ATOM 715 N N . TYR A 1 95 ? -2.236 10.401 1.281 1.00 82.50 95 TYR A N 1
ATOM 716 C CA . TYR A 1 95 ? -1.096 11.021 1.937 1.00 82.50 95 TYR A CA 1
ATOM 717 C C . TYR A 1 95 ? -0.982 12.511 1.557 1.00 82.50 95 TYR A C 1
ATOM 719 O O . TYR A 1 95 ? -1.341 12.943 0.456 1.00 82.50 95 TYR A O 1
ATOM 727 N N . ARG A 1 96 ? -0.507 13.318 2.512 1.00 77.00 96 ARG A N 1
ATOM 728 C CA . ARG A 1 96 ? -0.112 14.717 2.315 1.00 77.00 96 ARG A CA 1
ATOM 729 C C . ARG A 1 96 ? 1.119 15.023 3.154 1.00 77.00 96 ARG A C 1
ATOM 731 O O . ARG A 1 96 ? 1.209 14.587 4.301 1.00 77.00 96 ARG A O 1
ATOM 738 N N . GLU A 1 97 ? 2.002 15.846 2.602 1.00 70.25 97 GLU A N 1
ATOM 739 C CA . GLU A 1 97 ? 3.228 16.275 3.281 1.00 70.25 97 GLU A CA 1
ATOM 740 C C . GLU A 1 97 ? 2.937 17.253 4.441 1.00 70.25 97 GLU A C 1
ATOM 742 O O . GLU A 1 97 ? 3.588 17.204 5.483 1.00 70.25 97 GLU A O 1
ATOM 747 N N . GLY A 1 98 ? 1.898 18.092 4.314 1.00 74.88 98 GLY A N 1
ATOM 748 C CA . GLY A 1 98 ? 1.544 19.130 5.293 1.00 74.88 98 GLY A CA 1
ATOM 749 C C . GLY A 1 98 ? 0.261 18.884 6.103 1.00 74.88 98 GLY A C 1
ATOM 750 O O . GLY A 1 98 ? -0.622 18.127 5.698 1.00 74.88 98 GLY A O 1
ATOM 751 N N . GLY A 1 99 ? 0.147 19.603 7.229 1.00 82.69 99 GLY A N 1
ATOM 752 C CA . GLY A 1 99 ? -1.018 19.614 8.128 1.00 82.69 99 GLY A CA 1
ATOM 753 C C . GLY A 1 99 ? -0.955 18.565 9.244 1.00 82.69 99 GLY A C 1
ATOM 754 O O . GLY A 1 99 ? -0.414 17.470 9.059 1.00 82.69 99 GLY A O 1
ATOM 755 N N . THR A 1 100 ? -1.495 18.900 10.420 1.00 88.69 100 THR A N 1
ATOM 756 C CA . THR A 1 100 ? -1.605 17.986 11.580 1.00 88.69 100 THR A CA 1
ATOM 757 C C . THR A 1 100 ? -3.020 17.835 12.120 1.00 88.69 100 THR A C 1
ATOM 759 O O . THR A 1 100 ? -3.308 16.893 12.859 1.00 88.69 100 THR A O 1
ATOM 762 N N . GLU A 1 101 ? -3.930 18.708 11.704 1.00 90.62 101 GLU A N 1
ATOM 763 C CA . GLU A 1 101 ? -5.281 18.851 12.233 1.00 90.62 101 GLU A CA 1
ATOM 764 C C . GLU A 1 101 ? -6.082 17.556 12.088 1.00 90.62 101 GLU A C 1
ATOM 766 O O . GLU A 1 101 ? -6.878 17.206 12.956 1.00 90.62 101 GLU A O 1
ATOM 771 N N . VAL A 1 102 ? -5.851 16.806 11.006 1.00 89.06 102 VAL A N 1
ATOM 772 C CA . VAL A 1 102 ? -6.512 15.517 10.783 1.00 89.06 102 VAL A CA 1
ATOM 773 C C . VAL A 1 102 ? -6.038 14.438 11.758 1.00 89.06 102 VAL A C 1
ATOM 775 O O . VAL A 1 102 ? -6.861 13.688 12.281 1.00 89.06 102 VAL A O 1
ATOM 778 N N . TYR A 1 103 ? -4.739 14.391 12.063 1.00 91.94 103 TYR A N 1
ATOM 779 C CA . TYR A 1 103 ? -4.173 13.433 13.014 1.00 91.94 103 TYR A CA 1
ATOM 780 C C . TYR A 1 103 ? -4.593 13.781 14.445 1.00 91.94 103 TYR A C 1
ATOM 782 O O . TYR A 1 103 ? -4.966 12.895 15.214 1.00 91.94 103 TYR A O 1
ATOM 790 N N . GLU A 1 104 ? -4.639 15.074 14.777 1.00 92.94 104 GLU A N 1
ATOM 791 C CA . GLU A 1 104 ? -5.181 15.572 16.044 1.00 92.94 104 GLU A CA 1
ATOM 792 C C . GLU A 1 104 ? -6.662 15.225 16.205 1.00 92.94 104 GLU A C 1
ATOM 794 O O . GLU A 1 104 ? -7.079 14.727 17.256 1.00 92.94 104 GLU A O 1
ATOM 799 N N . ALA A 1 105 ? -7.464 15.446 15.160 1.00 90.94 105 ALA A N 1
ATOM 800 C CA . ALA A 1 105 ? -8.879 15.104 15.168 1.00 90.94 105 ALA A CA 1
ATOM 801 C C . ALA A 1 105 ? -9.092 13.597 15.362 1.00 90.94 105 ALA A C 1
ATOM 803 O O . ALA A 1 105 ? -9.890 13.186 16.211 1.00 90.94 105 ALA A O 1
ATOM 804 N N . ALA A 1 106 ? -8.337 12.778 14.628 1.00 90.19 106 ALA A N 1
ATOM 805 C CA . ALA A 1 106 ? -8.386 11.326 14.719 1.00 90.19 106 ALA A CA 1
ATOM 806 C C . ALA A 1 106 ? -7.953 10.816 16.103 1.00 90.19 106 ALA A C 1
ATOM 808 O O . ALA A 1 106 ? -8.645 9.981 16.689 1.00 90.19 106 ALA A O 1
ATOM 809 N N . GLN A 1 107 ? -6.893 11.378 16.695 1.00 91.19 107 GLN A N 1
ATOM 810 C CA . GLN A 1 107 ? -6.465 11.044 18.057 1.00 91.19 107 GLN A CA 1
ATOM 811 C C . GLN A 1 107 ? -7.561 11.355 19.085 1.00 91.19 107 GLN A C 1
ATOM 813 O O . GLN A 1 107 ? -7.921 10.498 19.897 1.00 91.19 107 GLN A O 1
ATOM 818 N N . ARG A 1 108 ? -8.149 12.559 19.027 1.00 90.12 108 ARG A N 1
ATOM 819 C CA . ARG A 1 108 ? -9.240 12.985 19.926 1.00 90.12 108 ARG A CA 1
ATOM 820 C C . ARG A 1 108 ? -10.520 12.164 19.750 1.00 90.12 108 ARG A C 1
ATOM 822 O O . ARG A 1 108 ? -11.317 12.069 20.689 1.00 90.12 108 ARG A O 1
ATOM 829 N N . ALA A 1 109 ? -10.735 11.596 18.566 1.00 86.19 109 ALA A N 1
ATOM 830 C CA . ALA A 1 109 ? -11.853 10.707 18.260 1.00 86.19 109 ALA A CA 1
ATOM 831 C C . ALA A 1 109 ? -11.537 9.217 18.500 1.00 86.19 109 ALA A C 1
ATOM 833 O O . ALA A 1 109 ? -12.452 8.394 18.448 1.00 86.19 109 ALA A O 1
ATOM 834 N N . ARG A 1 110 ? -10.275 8.864 18.801 1.00 85.00 110 ARG A N 1
ATOM 835 C CA . ARG A 1 110 ? -9.773 7.477 18.840 1.00 85.00 110 ARG A CA 1
ATOM 836 C C . ARG A 1 110 ? -10.123 6.724 17.554 1.00 85.00 110 ARG A C 1
ATOM 838 O O . ARG A 1 110 ? -10.734 5.654 17.609 1.00 85.00 110 ARG A O 1
ATOM 845 N N . LEU A 1 111 ? -9.804 7.337 16.420 1.00 85.31 111 LEU A N 1
ATOM 846 C CA . LEU A 1 111 ? -10.098 6.833 15.086 1.00 85.31 111 LEU A CA 1
ATOM 847 C C . LEU A 1 111 ? -8.785 6.422 14.397 1.00 85.31 111 LEU A C 1
ATOM 849 O O . LEU A 1 111 ? -7.935 7.284 14.175 1.00 85.31 111 LEU A O 1
ATOM 853 N N . PRO A 1 112 ? -8.595 5.130 14.086 1.00 88.94 112 PRO A N 1
ATOM 854 C CA . PRO A 1 112 ? -7.499 4.661 13.250 1.00 88.94 112 PRO A CA 1
ATOM 855 C C . PRO A 1 112 ? -7.489 5.335 11.879 1.00 88.94 112 PRO A C 1
ATOM 857 O O . PRO A 1 112 ? -8.545 5.532 11.276 1.00 88.94 112 PRO A O 1
ATOM 860 N N . LEU A 1 113 ? -6.301 5.629 11.362 1.00 90.56 113 LEU A N 1
ATOM 861 C CA . LEU A 1 113 ? -6.107 6.149 10.016 1.00 90.56 113 LEU A CA 1
ATOM 862 C C . LEU A 1 113 ? -5.310 5.174 9.150 1.00 90.56 113 LEU A C 1
ATOM 864 O O . LEU A 1 113 ? -4.339 4.564 9.609 1.00 90.56 113 LEU A O 1
ATOM 868 N N . ALA A 1 114 ? -5.717 5.085 7.888 1.00 90.31 114 ALA A N 1
ATOM 869 C CA . ALA A 1 114 ? -4.922 4.568 6.791 1.00 90.31 114 ALA A CA 1
ATOM 870 C C . ALA A 1 114 ? -4.447 5.738 5.927 1.00 90.31 114 ALA A C 1
ATOM 872 O O . ALA A 1 114 ? -5.249 6.593 5.555 1.00 90.31 114 ALA A O 1
ATOM 873 N N . LEU A 1 115 ? -3.163 5.775 5.593 1.00 89.06 115 LEU A N 1
ATOM 874 C CA . LEU A 1 115 ? -2.640 6.687 4.581 1.00 89.06 115 LEU A CA 1
ATOM 875 C C . LEU A 1 115 ? -2.479 5.930 3.268 1.00 89.06 115 LEU A C 1
ATOM 877 O O . LEU A 1 115 ? -1.894 4.852 3.255 1.00 89.06 115 LEU A O 1
ATOM 881 N N . LEU A 1 116 ? -3.030 6.489 2.196 1.00 84.50 116 LEU A N 1
ATOM 882 C CA . LEU A 1 116 ? -3.004 5.929 0.852 1.00 84.50 116 LEU A CA 1
ATOM 883 C C . LEU A 1 116 ? -2.063 6.736 -0.038 1.00 84.50 116 LEU A C 1
ATOM 885 O O . LEU A 1 116 ? -2.163 7.963 -0.093 1.00 84.50 116 LEU A O 1
ATOM 889 N N . GLY A 1 117 ? -1.203 6.049 -0.776 1.00 77.31 117 GLY A N 1
ATOM 890 C CA . GLY A 1 117 ? -0.367 6.662 -1.797 1.00 77.31 117 GLY A CA 1
ATOM 891 C C . GLY A 1 117 ? 1.020 7.056 -1.304 1.00 77.31 117 GLY A C 1
ATOM 892 O O . GLY A 1 117 ? 1.407 6.824 -0.163 1.00 77.31 117 GLY A O 1
ATOM 893 N N . GLY A 1 118 ? 1.775 7.637 -2.225 1.00 74.31 118 GLY A N 1
ATOM 894 C CA . GLY A 1 118 ? 3.188 7.987 -2.122 1.00 74.31 118 GLY A CA 1
ATOM 895 C C . GLY A 1 118 ? 3.715 8.275 -3.532 1.00 74.31 118 GLY A C 1
ATOM 896 O O . GLY A 1 118 ? 2.930 8.187 -4.470 1.00 74.31 118 GLY A O 1
ATOM 897 N N . PRO A 1 119 ? 5.005 8.597 -3.720 1.00 72.94 119 PRO A N 1
ATOM 898 C CA . PRO A 1 119 ? 5.595 8.812 -5.043 1.00 72.94 119 PRO A CA 1
ATOM 899 C C . PRO A 1 119 ? 5.177 7.769 -6.093 1.00 72.94 119 PRO A C 1
ATOM 901 O O . PRO A 1 119 ? 5.519 6.596 -5.946 1.00 72.94 119 PRO A O 1
ATOM 904 N N . THR A 1 120 ? 4.478 8.197 -7.151 1.00 73.75 120 THR A N 1
ATOM 905 C CA . THR A 1 120 ? 3.991 7.345 -8.258 1.00 73.75 120 THR A CA 1
ATOM 906 C C . THR A 1 120 ? 4.639 7.734 -9.594 1.00 73.75 120 THR A C 1
ATOM 908 O O . THR A 1 120 ? 5.302 8.769 -9.700 1.00 73.75 120 THR A O 1
ATOM 911 N N . THR A 1 121 ? 4.480 6.897 -10.622 1.00 69.25 121 THR A N 1
ATOM 912 C CA . THR A 1 121 ? 4.950 7.177 -11.994 1.00 69.25 121 THR A CA 1
ATOM 913 C C . THR A 1 121 ? 3.913 7.926 -12.836 1.00 69.25 121 THR A C 1
ATOM 915 O O . THR A 1 121 ? 4.299 8.603 -13.787 1.00 69.25 121 THR A O 1
ATOM 918 N N . HIS A 1 122 ? 2.629 7.851 -12.468 1.00 68.25 122 HIS A N 1
ATOM 919 C CA . HIS A 1 122 ? 1.496 8.484 -13.155 1.00 68.25 122 HIS A CA 1
ATOM 920 C C . HIS A 1 122 ? 1.205 9.910 -12.650 1.00 68.25 122 HIS A C 1
ATOM 922 O O . HIS A 1 122 ? 1.159 10.865 -13.423 1.00 68.25 122 HIS A O 1
ATOM 928 N N . HIS A 1 123 ? 1.073 10.088 -11.335 1.00 69.25 123 HIS A N 1
ATOM 929 C CA . HIS A 1 123 ? 0.744 11.365 -10.688 1.00 69.25 123 HIS A CA 1
ATOM 930 C C . HIS A 1 123 ? 1.999 12.136 -10.278 1.00 69.25 123 HIS A C 1
ATOM 932 O O . HIS A 1 123 ? 2.097 12.677 -9.183 1.00 69.25 123 HIS A O 1
ATOM 938 N N . THR A 1 124 ? 2.993 12.182 -11.159 1.00 68.44 124 THR A N 1
ATOM 939 C CA . THR A 1 124 ? 4.324 12.746 -10.876 1.00 68.44 124 THR A CA 1
ATOM 940 C C . THR A 1 124 ? 4.284 14.153 -10.293 1.00 68.44 124 THR A C 1
ATOM 942 O O . THR A 1 124 ? 5.025 14.440 -9.363 1.00 68.44 124 THR A O 1
ATOM 945 N N . HIS A 1 125 ? 3.396 15.009 -10.792 1.00 64.94 125 HIS A N 1
ATOM 946 C CA . HIS A 1 125 ? 3.218 16.397 -10.363 1.00 64.94 125 HIS A CA 1
ATOM 947 C C . HIS A 1 125 ? 2.823 16.561 -8.888 1.00 64.94 125 HIS A C 1
ATOM 949 O O . HIS A 1 125 ? 3.033 17.635 -8.329 1.00 64.94 125 HIS A O 1
ATOM 955 N N . ASP A 1 126 ? 2.283 15.519 -8.254 1.00 68.81 126 ASP A N 1
ATOM 956 C CA . ASP A 1 126 ? 1.933 15.549 -6.832 1.00 68.81 126 ASP A CA 1
ATOM 957 C C . ASP A 1 126 ? 3.159 15.350 -5.919 1.00 68.81 126 ASP A C 1
ATOM 959 O O . ASP A 1 126 ? 3.091 15.657 -4.728 1.00 68.81 126 ASP A O 1
ATOM 963 N N . TRP A 1 127 ? 4.283 14.854 -6.457 1.00 72.31 127 TRP A N 1
ATOM 964 C CA . TRP A 1 127 ? 5.434 14.379 -5.663 1.00 72.31 127 TRP A CA 1
ATOM 965 C C . TRP A 1 127 ? 6.797 14.839 -6.181 1.00 72.31 127 TRP A C 1
ATOM 967 O O . TRP A 1 127 ? 7.777 14.853 -5.439 1.00 72.31 127 TRP A O 1
ATOM 977 N N . LEU A 1 128 ? 6.882 15.167 -7.464 1.00 76.38 128 LEU A N 1
ATOM 978 C CA . LEU A 1 128 ? 8.082 15.616 -8.147 1.00 76.38 128 LEU A CA 1
ATOM 979 C C . LEU A 1 128 ? 7.876 17.066 -8.564 1.00 76.38 128 LEU A C 1
ATOM 981 O O . LEU A 1 128 ? 6.832 17.422 -9.106 1.00 76.38 128 LEU A O 1
ATOM 985 N N . ASP A 1 129 ? 8.907 17.891 -8.373 1.00 77.44 129 ASP A N 1
ATOM 986 C CA . ASP A 1 129 ? 8.952 19.217 -8.986 1.00 77.44 129 ASP A CA 1
ATOM 987 C C . ASP A 1 129 ? 8.776 19.038 -10.507 1.00 77.44 129 ASP A C 1
ATOM 989 O O . ASP A 1 129 ? 9.623 18.373 -11.123 1.00 77.44 129 ASP A O 1
ATOM 993 N N . PRO A 1 130 ? 7.727 19.615 -11.129 1.00 72.62 130 PRO A N 1
ATOM 994 C CA . PRO A 1 130 ? 7.470 19.475 -12.563 1.00 72.62 130 PRO A CA 1
ATOM 995 C C . PRO A 1 130 ? 8.664 19.882 -13.438 1.00 72.62 130 PRO A C 1
ATOM 997 O O . PRO A 1 130 ? 8.843 19.369 -14.545 1.00 72.62 130 PRO A O 1
ATOM 1000 N N . SER A 1 131 ? 9.543 20.755 -12.934 1.00 76.25 131 SER A N 1
ATOM 1001 C CA . SER A 1 131 ? 10.768 21.141 -13.630 1.00 76.25 131 SER A CA 1
ATOM 1002 C C . SER A 1 131 ? 11.807 20.015 -13.731 1.00 76.25 131 SER A C 1
ATOM 1004 O O . SER A 1 131 ? 12.663 20.068 -14.609 1.00 76.25 131 SER A O 1
ATOM 1006 N N . THR A 1 132 ? 11.721 18.968 -12.904 1.00 80.12 132 THR A N 1
ATOM 1007 C CA . THR A 1 132 ? 12.585 17.773 -12.979 1.00 80.12 132 THR A CA 1
ATOM 1008 C C . THR A 1 132 ? 12.431 17.060 -14.321 1.00 80.12 132 THR A C 1
ATOM 1010 O O . THR A 1 132 ? 13.421 16.641 -14.923 1.00 80.12 132 THR A O 1
ATOM 1013 N N . ILE A 1 133 ? 11.195 16.962 -14.815 1.00 79.50 133 ILE A N 1
ATOM 1014 C CA . ILE A 1 133 ? 10.898 16.354 -16.113 1.00 79.50 133 ILE A CA 1
ATOM 1015 C C . ILE A 1 133 ? 10.999 17.407 -17.223 1.00 79.50 133 ILE A C 1
ATOM 1017 O O . ILE A 1 133 ? 11.601 17.149 -18.259 1.00 79.50 133 ILE A O 1
ATOM 1021 N N . ALA A 1 134 ? 10.493 18.625 -17.003 1.00 74.12 134 ALA A N 1
ATOM 1022 C CA . ALA A 1 134 ? 10.469 19.655 -18.046 1.00 74.12 134 ALA A CA 1
ATOM 1023 C C . ALA A 1 134 ? 11.865 20.107 -18.526 1.00 74.12 134 ALA A C 1
ATOM 1025 O O . ALA A 1 134 ? 11.993 20.607 -19.641 1.00 74.12 134 ALA A O 1
ATOM 1026 N N . ARG A 1 135 ? 12.918 19.934 -17.712 1.00 77.50 135 ARG A N 1
ATOM 1027 C CA . ARG A 1 135 ? 14.307 20.238 -18.109 1.00 77.50 135 ARG A CA 1
ATOM 1028 C C . ARG A 1 135 ? 14.890 19.240 -19.111 1.00 77.50 135 ARG A C 1
ATOM 1030 O O . ARG A 1 135 ? 15.801 19.609 -19.836 1.00 77.50 135 ARG A O 1
ATOM 1037 N N . ASP A 1 136 ? 14.398 18.004 -19.144 1.00 81.38 136 ASP A N 1
ATOM 1038 C CA . ASP A 1 136 ? 14.845 16.969 -20.076 1.00 81.38 136 ASP A CA 1
ATOM 1039 C C . ASP A 1 136 ? 13.704 15.975 -20.301 1.00 81.38 136 ASP A C 1
ATOM 1041 O O . ASP A 1 136 ? 13.444 15.115 -19.463 1.00 81.38 136 ASP A O 1
ATOM 1045 N N . LEU A 1 137 ? 13.031 16.067 -21.450 1.00 80.81 137 LEU A N 1
ATOM 1046 C CA . LEU A 1 137 ? 11.858 15.239 -21.743 1.00 80.81 137 LEU A CA 1
ATOM 1047 C C . LEU A 1 137 ? 12.179 13.743 -21.841 1.00 80.81 137 LEU A C 1
ATOM 1049 O O . LEU A 1 137 ? 11.260 12.933 -21.781 1.00 80.81 137 LEU A O 1
ATOM 1053 N N . ARG A 1 138 ? 13.457 13.342 -21.904 1.00 82.81 138 ARG A N 1
ATOM 1054 C CA . ARG A 1 138 ? 13.851 11.929 -21.766 1.00 82.81 138 ARG A CA 1
ATOM 1055 C C . ARG A 1 138 ? 13.496 11.376 -20.385 1.00 82.81 138 ARG A C 1
ATOM 1057 O O . ARG A 1 138 ? 13.286 10.177 -20.254 1.00 82.81 138 ARG A O 1
ATOM 1064 N N . ASN A 1 139 ? 13.355 12.237 -19.375 1.00 85.06 139 ASN A N 1
ATOM 1065 C CA . ASN A 1 139 ? 12.871 11.890 -18.037 1.00 85.06 139 ASN A CA 1
ATOM 1066 C C . ASN A 1 139 ? 11.378 11.520 -17.996 1.00 85.06 139 ASN A C 1
ATOM 1068 O O . ASN A 1 139 ? 10.896 11.101 -16.942 1.00 85.06 139 ASN A O 1
ATOM 1072 N N . ALA A 1 140 ? 10.649 11.674 -19.104 1.00 83.12 140 ALA A N 1
ATOM 1073 C CA . ALA A 1 140 ? 9.265 11.245 -19.231 1.00 83.12 140 ALA A CA 1
ATOM 1074 C C . ALA A 1 140 ? 9.148 9.861 -19.891 1.00 83.12 140 ALA A C 1
ATOM 1076 O O . ALA A 1 140 ? 10.052 9.426 -20.604 1.00 83.12 140 ALA A O 1
ATOM 1077 N N . GLN A 1 141 ? 8.012 9.196 -19.688 1.00 80.88 141 GLN A N 1
ATOM 1078 C CA . GLN A 1 141 ? 7.579 8.066 -20.515 1.00 80.88 141 GLN A CA 1
ATOM 1079 C C . GLN A 1 141 ? 6.961 8.590 -21.821 1.00 80.88 141 GLN A C 1
ATOM 1081 O O . GLN A 1 141 ? 6.172 9.537 -21.795 1.00 80.88 141 GLN A O 1
ATOM 1086 N N . TRP A 1 142 ? 7.333 8.007 -22.960 1.00 79.25 142 TRP A N 1
ATOM 1087 C CA . TRP A 1 142 ? 6.854 8.382 -24.296 1.00 79.25 142 TRP A CA 1
ATOM 1088 C C . TRP A 1 142 ? 5.924 7.292 -24.835 1.00 79.25 142 TRP A C 1
ATOM 1090 O O . TRP A 1 142 ? 6.115 6.100 -24.571 1.00 79.25 142 TRP A O 1
ATOM 1100 N N . LEU A 1 143 ? 4.912 7.691 -25.602 1.00 73.44 143 LEU A N 1
ATOM 1101 C CA . LEU A 1 143 ? 4.029 6.755 -26.291 1.00 73.44 143 LEU A CA 1
ATOM 1102 C C . LEU A 1 143 ? 4.765 6.091 -27.472 1.00 73.44 143 LEU A C 1
ATOM 1104 O O . LEU A 1 143 ? 5.800 6.582 -27.928 1.00 73.44 143 LEU A O 1
ATOM 1108 N N . ALA A 1 144 ? 4.225 4.985 -27.993 1.00 68.44 144 ALA A N 1
ATOM 1109 C CA . ALA A 1 144 ? 4.804 4.275 -29.139 1.00 68.44 144 ALA A CA 1
ATOM 1110 C C . ALA A 1 144 ? 4.926 5.142 -30.407 1.00 68.44 144 ALA A C 1
ATOM 1112 O O . ALA A 1 144 ? 5.795 4.889 -31.238 1.00 68.44 144 ALA A O 1
ATOM 1113 N N . ASP A 1 145 ? 4.093 6.181 -30.538 1.00 69.62 145 ASP A N 1
ATOM 1114 C CA . ASP A 1 145 ? 4.141 7.181 -31.613 1.00 69.62 145 ASP A CA 1
ATOM 1115 C C . ASP A 1 145 ? 5.120 8.341 -31.331 1.00 69.62 145 ASP A C 1
ATOM 1117 O O . ASP A 1 145 ? 5.209 9.297 -32.101 1.00 69.62 145 ASP A O 1
ATOM 1121 N N . GLY A 1 146 ? 5.868 8.255 -30.229 1.00 69.56 146 GLY A N 1
ATOM 1122 C CA . GLY A 1 146 ? 6.811 9.267 -29.774 1.00 69.56 146 GLY A CA 1
ATOM 1123 C C . GLY A 1 146 ? 6.159 10.446 -29.069 1.00 69.56 146 GLY A C 1
ATOM 1124 O O . GLY A 1 146 ? 6.874 11.314 -28.589 1.00 69.56 146 GLY A O 1
ATOM 1125 N N . SER A 1 147 ? 4.833 10.529 -28.973 1.00 70.88 147 SER A N 1
ATOM 1126 C CA . SER A 1 147 ? 4.197 11.634 -28.261 1.00 70.88 147 SER A CA 1
ATOM 1127 C C . SER A 1 147 ? 4.374 11.513 -26.739 1.00 70.88 147 SER A C 1
ATOM 1129 O O . SER A 1 147 ? 4.592 10.438 -26.185 1.00 70.88 147 SER A O 1
ATOM 1131 N N . LEU A 1 148 ? 4.272 12.646 -26.041 1.00 69.50 148 LEU A N 1
ATOM 1132 C CA . LEU A 1 148 ? 4.302 12.732 -24.573 1.00 69.50 148 LEU A CA 1
ATOM 1133 C C . LEU A 1 148 ? 2.885 12.765 -23.963 1.00 69.50 148 LEU A C 1
ATOM 1135 O O . LEU A 1 148 ? 2.721 13.163 -22.813 1.00 69.50 148 LEU A O 1
ATOM 1139 N N . GLY A 1 149 ? 1.860 12.425 -24.759 1.00 59.75 149 GLY A N 1
ATOM 1140 C CA . GLY A 1 149 ? 0.436 12.638 -24.462 1.00 59.75 149 GLY A CA 1
ATOM 1141 C C . GLY A 1 149 ? -0.203 13.779 -25.277 1.00 59.75 149 GLY A C 1
ATOM 1142 O O . GLY A 1 149 ? 0.488 14.568 -25.932 1.00 59.75 149 GLY A O 1
ATOM 1143 N N . ALA A 1 150 ? -1.539 13.876 -25.252 1.00 44.28 150 ALA A N 1
ATOM 1144 C CA . ALA A 1 150 ? -2.324 14.853 -26.020 1.00 44.28 150 ALA A CA 1
ATOM 1145 C C . ALA A 1 150 ? -3.054 15.877 -25.119 1.00 44.28 150 ALA A C 1
ATOM 1147 O O . ALA A 1 150 ? -3.502 15.566 -24.024 1.00 44.28 150 ALA A O 1
ATOM 1148 N N . GLY A 1 151 ? -3.234 17.119 -25.591 1.00 48.62 151 GLY A N 1
ATOM 1149 C CA . GLY A 1 151 ? -4.126 18.107 -24.951 1.00 48.62 151 GLY A CA 1
ATOM 1150 C C . GLY A 1 151 ? -3.618 18.731 -23.637 1.00 48.62 151 GLY A C 1
ATOM 1151 O O . GLY A 1 151 ? -2.433 19.038 -23.507 1.00 48.62 151 GLY A O 1
ATOM 1152 N N . SER A 1 152 ? -4.527 18.958 -22.674 1.00 39.78 152 SER A N 1
ATOM 1153 C CA . SER A 1 152 ? -4.266 19.540 -21.335 1.00 39.78 152 SER A CA 1
ATOM 1154 C C . SER A 1 152 ? -3.345 18.693 -20.443 1.00 39.78 152 SER A C 1
ATOM 1156 O O . SER A 1 152 ? -3.090 19.044 -19.297 1.00 39.78 152 SER A O 1
ATOM 1158 N N . GLU A 1 153 ? -2.850 17.571 -20.958 1.00 51.06 153 GLU A N 1
ATOM 1159 C CA . GLU A 1 153 ? -2.086 16.557 -20.232 1.00 51.06 153 GLU A CA 1
ATOM 1160 C C . GLU A 1 153 ? -0.573 16.674 -20.437 1.00 51.06 153 GLU A C 1
ATOM 1162 O O . GLU A 1 153 ? 0.186 15.986 -19.765 1.00 51.06 153 GLU A O 1
ATOM 1167 N N . ARG A 1 154 ? -0.100 17.620 -21.265 1.00 47.44 154 ARG A N 1
ATOM 1168 C CA . ARG A 1 154 ? 1.326 18.012 -21.276 1.00 47.44 154 ARG A CA 1
ATOM 1169 C C . ARG A 1 154 ? 1.823 18.496 -19.907 1.00 47.44 154 ARG A C 1
ATOM 1171 O O . ARG A 1 154 ? 3.021 18.463 -19.655 1.00 47.44 154 ARG A O 1
ATOM 1178 N N . GLU A 1 155 ? 0.916 18.926 -19.030 1.00 46.88 155 GLU A N 1
ATOM 1179 C CA . GLU A 1 155 ? 1.205 19.294 -17.637 1.00 46.88 155 GLU A CA 1
ATOM 1180 C C . GLU A 1 155 ? 1.308 18.070 -16.694 1.00 46.88 155 GLU A C 1
ATOM 1182 O O . GLU A 1 155 ? 1.675 18.224 -15.532 1.00 46.88 155 GLU A O 1
ATOM 1187 N N . ARG A 1 156 ? 1.026 16.848 -17.180 1.00 61.12 156 ARG A N 1
ATOM 1188 C CA . ARG A 1 156 ? 1.008 15.581 -16.421 1.00 61.12 156 ARG A CA 1
ATOM 1189 C C . ARG A 1 156 ? 1.935 14.527 -17.042 1.00 61.12 156 ARG A C 1
ATOM 1191 O O . ARG A 1 156 ? 1.520 13.415 -17.351 1.00 61.12 156 ARG A O 1
ATOM 1198 N N . LEU A 1 157 ? 3.200 14.886 -17.252 1.00 74.38 157 LEU A N 1
ATOM 1199 C CA . LEU A 1 157 ? 4.201 13.964 -17.795 1.00 74.38 157 LEU A CA 1
ATOM 1200 C C . LEU A 1 157 ? 4.462 12.800 -16.828 1.00 74.38 157 LEU A C 1
ATOM 1202 O O . LEU A 1 157 ? 4.818 13.018 -15.670 1.00 74.38 157 LEU A O 1
ATOM 1206 N N . TRP A 1 158 ? 4.340 11.569 -17.317 1.00 78.19 158 TRP A N 1
ATOM 1207 C CA . TRP A 1 158 ? 4.641 10.359 -16.549 1.00 78.19 158 TRP A CA 1
ATOM 1208 C C . TRP A 1 158 ? 6.150 10.202 -16.378 1.00 78.19 158 TRP A C 1
ATOM 1210 O O . TRP A 1 158 ? 6.903 10.430 -17.322 1.00 78.19 158 TRP A O 1
ATOM 1220 N N . ALA A 1 159 ? 6.610 9.806 -15.193 1.00 82.56 159 ALA A N 1
ATOM 1221 C CA . ALA A 1 159 ? 8.035 9.732 -14.877 1.00 82.56 159 ALA A CA 1
ATOM 1222 C C . ALA A 1 159 ? 8.645 8.455 -15.451 1.00 82.56 159 ALA A C 1
ATOM 1224 O O . ALA A 1 159 ? 8.100 7.366 -15.271 1.00 82.56 159 ALA A O 1
ATOM 1225 N N . CYS A 1 160 ? 9.805 8.579 -16.090 1.00 85.81 160 CYS A N 1
ATOM 1226 C CA . CYS A 1 160 ? 10.593 7.432 -16.519 1.00 85.81 160 CYS A CA 1
ATOM 1227 C C . CYS A 1 160 ? 11.088 6.642 -15.290 1.00 85.81 160 CYS A C 1
ATOM 1229 O O . CYS A 1 160 ? 11.800 7.218 -14.460 1.00 85.81 160 CYS A O 1
ATOM 1231 N N . PRO A 1 161 ? 10.757 5.339 -15.166 1.00 83.75 161 PRO A N 1
ATOM 1232 C CA . PRO A 1 161 ? 11.156 4.540 -14.013 1.00 83.75 161 PRO A CA 1
ATOM 1233 C C . PRO A 1 161 ? 12.618 4.069 -14.045 1.00 83.75 161 PRO A C 1
ATOM 1235 O O . PRO A 1 161 ? 13.083 3.431 -13.102 1.00 83.75 161 PRO A O 1
ATOM 1238 N N . SER A 1 162 ? 13.357 4.373 -15.115 1.00 88.56 162 SER A N 1
ATOM 1239 C CA . SER A 1 162 ? 14.753 3.967 -15.263 1.00 88.56 162 SER A CA 1
ATOM 1240 C C . SER A 1 162 ? 15.670 4.628 -14.231 1.00 88.56 162 SER A C 1
ATOM 1242 O O . SER A 1 162 ? 15.641 5.846 -14.042 1.00 88.56 162 SER A O 1
ATOM 1244 N N . ILE A 1 163 ? 16.589 3.845 -13.658 1.00 89.38 163 ILE A N 1
ATOM 1245 C CA . ILE A 1 163 ? 17.644 4.357 -12.765 1.00 89.38 163 ILE A CA 1
ATOM 1246 C C . ILE A 1 163 ? 18.614 5.309 -13.480 1.00 89.38 163 ILE A C 1
ATOM 1248 O O . ILE A 1 163 ? 19.294 6.103 -12.833 1.00 89.38 163 ILE A O 1
ATOM 1252 N N . TYR A 1 164 ? 18.669 5.261 -14.817 1.00 90.38 164 TYR A N 1
ATOM 1253 C CA . TYR A 1 164 ? 19.479 6.181 -15.613 1.00 90.38 164 TYR A CA 1
ATOM 1254 C C . TYR A 1 164 ? 18.867 7.577 -15.717 1.00 90.38 164 TYR A C 1
ATOM 1256 O O . TYR A 1 164 ? 19.602 8.540 -15.937 1.00 90.38 164 TYR A O 1
ATOM 1264 N N . ALA A 1 165 ? 17.560 7.726 -15.479 1.00 89.69 165 ALA A N 1
ATOM 1265 C CA . ALA A 1 165 ? 16.924 9.026 -15.298 1.00 89.69 165 ALA A CA 1
ATOM 1266 C C . ALA A 1 165 ? 17.276 9.581 -13.902 1.00 89.69 165 ALA A C 1
ATOM 1268 O O . ALA A 1 165 ? 16.420 9.703 -13.022 1.00 89.69 165 ALA A O 1
ATOM 1269 N N . ALA A 1 166 ? 18.560 9.881 -13.674 1.00 88.81 166 ALA A N 1
ATOM 1270 C CA . ALA A 1 166 ? 19.103 10.218 -12.358 1.00 88.81 166 ALA A CA 1
ATOM 1271 C C . ALA A 1 166 ? 18.341 11.355 -11.645 1.00 88.81 166 ALA A C 1
ATOM 1273 O O . ALA A 1 166 ? 17.992 11.157 -10.483 1.00 88.81 166 ALA A O 1
ATOM 1274 N N . PRO A 1 167 ? 17.964 12.477 -12.302 1.00 87.31 167 PRO A N 1
ATOM 1275 C CA . PRO A 1 167 ? 17.190 13.531 -11.639 1.00 87.31 167 PRO A CA 1
ATOM 1276 C C . PRO A 1 167 ? 15.828 13.051 -11.118 1.00 87.31 167 PRO A C 1
ATOM 1278 O O . PRO A 1 167 ? 15.420 13.416 -10.018 1.00 87.31 167 PRO A O 1
ATOM 1281 N N . VAL A 1 168 ? 15.135 12.204 -11.886 1.00 87.38 168 VAL A N 1
ATOM 1282 C CA . VAL A 1 168 ? 13.850 11.608 -11.485 1.00 87.38 168 VAL A CA 1
ATOM 1283 C C . VAL A 1 168 ? 14.059 10.625 -10.338 1.00 87.38 168 VAL A C 1
ATOM 1285 O O . VAL A 1 168 ? 13.334 10.663 -9.345 1.00 87.38 168 VAL A O 1
ATOM 1288 N N . THR A 1 169 ? 15.080 9.776 -10.449 1.00 87.94 169 THR A N 1
ATOM 1289 C CA . THR A 1 169 ? 15.426 8.784 -9.429 1.00 87.94 169 THR A CA 1
ATOM 1290 C C . THR A 1 169 ? 15.775 9.452 -8.099 1.00 87.94 169 THR A C 1
ATOM 1292 O O . THR A 1 169 ? 15.272 9.031 -7.057 1.00 87.94 169 THR A O 1
ATOM 1295 N N . GLU A 1 170 ? 16.592 10.505 -8.114 1.00 88.50 170 GLU A N 1
ATOM 1296 C CA . GLU A 1 170 ? 16.971 11.281 -6.930 1.00 88.50 170 GLU A CA 1
ATOM 1297 C C . GLU A 1 170 ? 15.774 12.005 -6.311 1.00 88.50 170 GLU A C 1
ATOM 1299 O O . GLU A 1 170 ? 15.557 11.898 -5.103 1.00 88.50 170 GLU A O 1
ATOM 1304 N N . ALA A 1 171 ? 14.962 12.687 -7.122 1.00 86.25 171 ALA A N 1
ATOM 1305 C CA . ALA A 1 171 ? 13.781 13.396 -6.638 1.00 86.25 171 ALA A CA 1
ATOM 1306 C C . ALA A 1 171 ? 12.749 12.435 -6.021 1.00 86.25 171 ALA A C 1
ATOM 1308 O O . ALA A 1 171 ? 12.226 12.698 -4.939 1.00 86.25 171 ALA A O 1
ATOM 1309 N N . ARG A 1 172 ? 12.527 11.268 -6.638 1.00 86.56 172 ARG A N 1
ATOM 1310 C CA . ARG A 1 172 ? 11.691 10.202 -6.069 1.00 86.56 172 ARG A CA 1
ATOM 1311 C C . ARG A 1 172 ? 12.239 9.709 -4.731 1.00 86.56 172 ARG A C 1
ATOM 1313 O O . ARG A 1 172 ? 11.472 9.554 -3.784 1.00 86.56 172 ARG A O 1
ATOM 1320 N N . ARG A 1 173 ? 13.547 9.439 -4.647 1.00 87.88 173 ARG A N 1
ATOM 1321 C CA . ARG A 1 173 ? 14.200 8.988 -3.406 1.00 87.88 173 ARG A CA 1
ATOM 1322 C C . ARG A 1 173 ? 14.024 10.018 -2.293 1.00 87.88 173 ARG A C 1
ATOM 1324 O O . ARG A 1 173 ? 13.641 9.644 -1.190 1.00 87.88 173 ARG A O 1
ATOM 1331 N N . ALA A 1 174 ? 14.213 11.299 -2.604 1.00 88.06 174 ALA A N 1
ATOM 1332 C CA . ALA A 1 174 ? 13.988 12.390 -1.663 1.00 88.06 174 ALA A CA 1
ATOM 1333 C C . ALA A 1 174 ? 12.523 12.467 -1.196 1.00 88.06 174 ALA A C 1
ATOM 1335 O O . ALA A 1 174 ? 12.271 12.644 -0.006 1.00 88.06 174 ALA A O 1
ATOM 1336 N N . ALA A 1 175 ? 11.558 12.278 -2.100 1.00 85.75 175 ALA A N 1
ATOM 1337 C CA . ALA A 1 175 ? 10.140 12.254 -1.747 1.00 85.75 175 ALA A CA 1
ATOM 1338 C C . ALA A 1 175 ? 9.779 11.045 -0.857 1.00 85.75 175 ALA A C 1
ATOM 1340 O O . ALA A 1 175 ? 9.055 11.198 0.127 1.00 85.75 175 ALA A O 1
ATOM 1341 N N . ALA A 1 176 ? 10.337 9.862 -1.138 1.00 85.81 176 ALA A N 1
ATOM 1342 C CA . ALA A 1 176 ? 10.186 8.679 -0.287 1.00 85.81 176 ALA A CA 1
ATOM 1343 C C . ALA A 1 176 ? 10.804 8.889 1.110 1.00 85.81 176 ALA A C 1
ATOM 1345 O O . ALA A 1 176 ? 10.203 8.505 2.113 1.00 85.81 176 ALA A O 1
ATOM 1346 N N . ASP A 1 177 ? 11.968 9.540 1.194 1.00 89.00 177 ASP A N 1
ATOM 1347 C CA . ASP A 1 177 ? 12.625 9.870 2.465 1.00 89.00 177 ASP A CA 1
ATOM 1348 C C . ASP A 1 177 ? 11.837 10.927 3.266 1.00 89.00 177 ASP A C 1
ATOM 1350 O O . ASP A 1 177 ? 11.701 10.805 4.490 1.00 89.00 177 ASP A O 1
ATOM 1354 N N . SER A 1 178 ? 11.260 11.931 2.592 1.00 88.06 178 SER A N 1
ATOM 1355 C CA . SER A 1 178 ? 10.347 12.909 3.212 1.00 88.06 178 SER A CA 1
ATOM 1356 C C . SER A 1 178 ? 9.113 12.207 3.786 1.00 88.06 178 SER A C 1
ATOM 1358 O O . SER A 1 178 ? 8.764 12.379 4.957 1.00 88.06 178 SER A O 1
ATOM 1360 N N . MET A 1 179 ? 8.504 11.312 3.004 1.00 87.94 179 MET A N 1
ATOM 1361 C CA . MET A 1 179 ? 7.356 10.519 3.431 1.00 87.94 179 MET A CA 1
ATOM 1362 C C . MET A 1 179 ? 7.677 9.621 4.631 1.00 87.94 179 MET A C 1
ATOM 1364 O O . MET A 1 179 ? 6.928 9.619 5.609 1.00 87.94 179 MET A O 1
ATOM 1368 N N . ALA A 1 180 ? 8.807 8.915 4.600 1.00 87.94 180 ALA A N 1
ATOM 1369 C CA . ALA A 1 180 ? 9.295 8.085 5.699 1.00 87.94 180 ALA A CA 1
ATOM 1370 C C . ALA A 1 180 ? 9.508 8.894 6.995 1.00 87.94 180 ALA A C 1
ATOM 1372 O O . ALA A 1 180 ? 9.067 8.492 8.079 1.00 87.94 180 ALA A O 1
ATOM 1373 N N . THR A 1 181 ? 10.125 10.074 6.876 1.00 89.75 181 THR A N 1
ATOM 1374 C CA . THR A 1 181 ? 10.307 11.013 7.992 1.00 89.75 181 THR A CA 1
ATOM 1375 C C . THR A 1 181 ? 8.956 11.437 8.556 1.00 89.75 181 THR A C 1
ATOM 1377 O O . THR A 1 181 ? 8.713 11.326 9.759 1.00 89.75 181 THR A O 1
ATOM 1380 N N . ARG A 1 182 ? 8.026 11.832 7.682 1.00 88.31 182 ARG A N 1
ATOM 1381 C CA . ARG A 1 182 ? 6.702 12.304 8.082 1.00 88.31 182 ARG A CA 1
ATOM 1382 C C . ARG A 1 182 ? 5.881 11.228 8.786 1.00 88.31 182 ARG A C 1
ATOM 1384 O O . ARG A 1 182 ? 5.237 11.508 9.793 1.00 88.31 182 ARG A O 1
ATOM 1391 N N . VAL A 1 183 ? 5.915 9.993 8.290 1.00 88.06 183 VAL A N 1
ATOM 1392 C CA . VAL A 1 183 ? 5.252 8.849 8.934 1.00 88.06 183 VAL A CA 1
ATOM 1393 C C . VAL A 1 183 ? 5.800 8.634 10.345 1.00 88.06 183 VAL A C 1
ATOM 1395 O O . VAL A 1 183 ? 5.020 8.451 11.279 1.00 88.06 183 VAL A O 1
ATOM 1398 N N . THR A 1 184 ? 7.118 8.741 10.527 1.00 89.81 184 THR A N 1
ATOM 1399 C CA . THR A 1 184 ? 7.770 8.624 11.842 1.00 89.81 184 THR A CA 1
ATOM 1400 C C . THR A 1 184 ? 7.329 9.734 12.802 1.00 89.81 184 THR A C 1
ATOM 1402 O O . THR A 1 184 ? 7.027 9.469 13.971 1.00 89.81 184 THR A O 1
ATOM 1405 N N . GLU A 1 185 ? 7.241 10.975 12.317 1.00 91.12 185 GLU A N 1
ATOM 1406 C CA . GLU A 1 185 ? 6.736 12.111 13.095 1.00 91.12 185 GLU A CA 1
ATOM 1407 C C . GLU A 1 185 ? 5.279 11.910 13.520 1.00 91.12 185 GLU A C 1
ATOM 1409 O O . GLU A 1 185 ? 4.952 12.093 14.693 1.00 91.12 185 GLU A O 1
ATOM 1414 N N . ILE A 1 186 ? 4.409 11.501 12.588 1.00 90.75 186 ILE A N 1
ATOM 1415 C CA . ILE A 1 186 ? 2.990 11.241 12.860 1.00 90.75 186 ILE A CA 1
ATOM 1416 C C . ILE A 1 186 ? 2.850 10.129 13.898 1.00 90.75 186 ILE A C 1
ATOM 1418 O O . ILE A 1 186 ? 2.111 10.294 14.867 1.00 90.75 186 ILE A O 1
ATOM 1422 N N . ALA A 1 187 ? 3.572 9.020 13.730 1.00 88.94 187 ALA A N 1
ATOM 1423 C CA . ALA A 1 187 ? 3.525 7.895 14.656 1.00 88.94 187 ALA A CA 1
ATOM 1424 C C . ALA A 1 187 ? 3.971 8.292 16.071 1.00 88.94 187 ALA A C 1
ATOM 1426 O O . ALA A 1 187 ? 3.370 7.869 17.059 1.00 88.94 187 ALA A O 1
ATOM 1427 N N . SER A 1 188 ? 4.990 9.151 16.166 1.00 90.81 188 SER A N 1
ATOM 1428 C CA . SER A 1 188 ? 5.524 9.638 17.440 1.00 90.81 188 SER A CA 1
ATOM 1429 C C . SER A 1 188 ? 4.595 10.649 18.118 1.00 90.81 188 SER A C 1
ATOM 1431 O O . SER A 1 188 ? 4.388 10.583 19.329 1.00 90.81 188 SER A O 1
ATOM 1433 N N . ALA A 1 189 ? 4.026 11.588 17.357 1.00 92.81 189 ALA A N 1
ATOM 1434 C CA . ALA A 1 189 ? 3.144 12.632 17.882 1.00 92.81 189 ALA A CA 1
ATOM 1435 C C . ALA A 1 189 ? 1.730 12.111 18.199 1.00 92.81 189 ALA A C 1
ATOM 1437 O O . ALA A 1 189 ? 1.091 12.562 19.153 1.00 92.81 189 ALA A O 1
ATOM 1438 N N . TYR A 1 190 ? 1.255 11.132 17.427 1.00 91.62 190 TYR A N 1
ATOM 1439 C CA . TYR A 1 190 ? -0.100 10.590 17.495 1.00 91.62 190 TYR A CA 1
ATOM 1440 C C . TYR A 1 190 ? -0.077 9.058 17.627 1.00 91.62 190 TYR A C 1
ATOM 1442 O O . TYR A 1 190 ? -0.567 8.347 16.741 1.00 91.62 190 TYR A O 1
ATOM 1450 N N . PRO A 1 191 ? 0.469 8.519 18.735 1.00 87.44 191 PRO A N 1
ATOM 1451 C CA . PRO A 1 191 ? 0.649 7.082 18.902 1.00 87.44 191 PRO A CA 1
ATOM 1452 C C . PRO A 1 191 ? -0.677 6.332 18.766 1.00 87.44 191 PRO A C 1
ATOM 1454 O O . PRO A 1 191 ? -1.686 6.678 19.388 1.00 87.44 191 PRO A O 1
ATOM 1457 N N . GLY A 1 192 ? -0.667 5.291 17.934 1.00 82.25 192 GLY A N 1
ATOM 1458 C CA . GLY A 1 192 ? -1.813 4.426 17.680 1.00 82.25 192 GLY A CA 1
ATOM 1459 C C . GLY A 1 192 ? -2.910 4.998 16.776 1.00 82.25 192 GLY A C 1
ATOM 1460 O O . GLY A 1 192 ? -3.925 4.315 16.603 1.00 82.25 192 GLY A O 1
ATOM 1461 N N . VAL A 1 193 ? -2.723 6.198 16.211 1.00 89.38 193 VAL A N 1
ATOM 1462 C CA . VAL A 1 193 ? -3.626 6.775 15.201 1.00 89.38 193 VAL A CA 1
ATOM 1463 C C . VAL A 1 193 ? -3.363 6.160 13.833 1.00 89.38 193 VAL A C 1
ATOM 1465 O O . VAL A 1 193 ? -4.264 5.554 13.263 1.00 89.38 193 VAL A O 1
ATOM 1468 N N . LEU A 1 194 ? -2.141 6.271 13.309 1.00 90.38 194 LEU A N 1
ATOM 1469 C CA . LEU A 1 194 ? -1.781 5.656 12.032 1.00 90.38 194 LEU A CA 1
ATOM 1470 C C . LEU A 1 194 ? -1.676 4.134 12.203 1.00 90.38 194 LEU A C 1
ATOM 1472 O O . LEU A 1 194 ? -0.953 3.662 13.078 1.00 90.38 194 LEU A O 1
ATOM 1476 N N . ARG A 1 195 ? -2.430 3.370 11.405 1.00 87.06 195 ARG A N 1
ATOM 1477 C CA . ARG A 1 195 ? -2.472 1.895 11.463 1.00 87.06 195 ARG A CA 1
ATOM 1478 C C . ARG A 1 195 ? -2.109 1.217 10.162 1.00 87.06 195 ARG A C 1
ATOM 1480 O O . ARG A 1 195 ? -1.561 0.120 10.202 1.00 87.06 195 ARG A O 1
ATOM 1487 N N . LEU A 1 196 ? -2.388 1.872 9.044 1.00 87.81 196 LEU A N 1
ATOM 1488 C CA . LEU A 1 196 ? -2.056 1.376 7.722 1.00 87.81 196 LEU A CA 1
ATOM 1489 C C . LEU A 1 196 ? -1.354 2.475 6.935 1.00 87.81 196 LEU A C 1
ATOM 1491 O O . LEU A 1 196 ? -1.823 3.609 6.873 1.00 87.81 196 LEU A O 1
ATOM 1495 N N . LEU A 1 197 ? -0.249 2.115 6.306 1.00 88.19 197 LEU A N 1
ATOM 1496 C CA . LEU A 1 197 ? 0.345 2.865 5.222 1.00 88.19 197 LEU A CA 1
ATOM 1497 C C . LEU A 1 197 ? 0.226 2.002 3.974 1.00 88.19 197 LEU A C 1
ATOM 1499 O O . LEU A 1 197 ? 0.982 1.049 3.812 1.00 88.19 197 LEU A O 1
ATOM 1503 N N . ALA A 1 198 ? -0.749 2.293 3.121 1.00 83.06 198 ALA A N 1
ATOM 1504 C CA . ALA A 1 198 ? -0.795 1.717 1.790 1.00 83.06 198 ALA A CA 1
ATOM 1505 C C . ALA A 1 198 ? 0.257 2.464 0.967 1.00 83.06 198 ALA A C 1
ATOM 1507 O O . ALA A 1 198 ? 0.027 3.593 0.525 1.00 83.06 198 ALA A O 1
ATOM 1508 N N . GLY A 1 199 ? 1.437 1.842 0.896 1.00 72.06 199 GLY A N 1
ATOM 1509 C CA . GLY A 1 199 ? 2.605 2.287 0.156 1.00 72.06 199 GLY A CA 1
ATOM 1510 C C . GLY A 1 199 ? 2.302 2.429 -1.330 1.00 72.06 199 GLY A C 1
ATOM 1511 O O . GLY A 1 199 ? 1.149 2.330 -1.750 1.00 72.06 199 GLY A O 1
ATOM 1512 N N . PRO A 1 200 ? 3.314 2.761 -2.131 1.00 69.38 200 PRO A N 1
ATOM 1513 C CA . PRO A 1 200 ? 3.073 3.538 -3.323 1.00 69.38 200 PRO A CA 1
ATOM 1514 C C . PRO A 1 200 ? 2.106 2.861 -4.290 1.00 69.38 200 PRO A C 1
ATOM 1516 O O . PRO A 1 200 ? 2.181 1.668 -4.576 1.00 69.38 200 PRO A O 1
ATOM 1519 N N . MET A 1 201 ? 1.153 3.676 -4.719 1.00 71.38 201 MET A N 1
ATOM 1520 C CA . MET A 1 201 ? 0.019 3.299 -5.546 1.00 71.38 201 MET A CA 1
ATOM 1521 C C . MET A 1 201 ? 0.293 3.724 -6.983 1.00 71.38 201 MET A C 1
ATOM 1523 O O . MET A 1 201 ? 1.178 4.543 -7.215 1.00 71.38 201 MET A O 1
ATOM 1527 N N . GLU A 1 202 ? -0.456 3.187 -7.946 1.00 67.88 202 GLU A N 1
ATOM 1528 C CA . GLU A 1 202 ? -0.421 3.672 -9.338 1.00 67.88 202 GLU A CA 1
ATOM 1529 C C . GLU A 1 202 ? 1.006 3.732 -9.917 1.00 67.88 202 GLU A C 1
ATOM 1531 O O . GLU A 1 202 ? 1.387 4.637 -10.665 1.00 67.88 202 GLU A O 1
ATOM 1536 N N . HIS A 1 203 ? 1.821 2.744 -9.542 1.00 68.31 203 HIS A N 1
ATOM 1537 C CA . HIS A 1 203 ? 3.045 2.400 -10.243 1.00 68.31 203 HIS A CA 1
ATOM 1538 C C . HIS A 1 203 ? 2.675 1.705 -11.535 1.00 68.31 203 HIS A C 1
ATOM 1540 O O . HIS A 1 203 ? 2.715 0.485 -11.660 1.00 68.31 203 HIS A O 1
ATOM 1546 N N . CYS A 1 204 ? 2.242 2.518 -12.477 1.00 65.81 204 CYS A N 1
ATOM 1547 C CA . CYS A 1 204 ? 1.915 2.075 -13.800 1.00 65.81 204 CYS A CA 1
ATOM 1548 C C . CYS A 1 204 ? 2.831 2.739 -14.811 1.00 65.81 204 CYS A C 1
ATOM 1550 O O . CYS A 1 204 ? 3.484 3.770 -14.612 1.00 65.81 204 CYS A O 1
ATOM 1552 N N . LEU A 1 205 ? 2.866 2.052 -15.918 1.00 70.25 205 LEU A N 1
ATOM 1553 C CA . LEU A 1 205 ? 3.385 2.491 -17.178 1.00 70.25 205 LEU A CA 1
ATOM 1554 C C . LEU A 1 205 ? 2.247 3.144 -17.962 1.00 70.25 205 LEU A C 1
ATOM 1556 O O . LEU A 1 205 ? 1.079 2.845 -17.698 1.00 70.25 205 LEU A O 1
ATOM 1560 N N . SER A 1 206 ? 2.565 4.059 -18.869 1.00 63.22 206 SER A N 1
ATOM 1561 C CA . SER A 1 206 ? 1.560 4.884 -19.539 1.00 63.22 206 SER A CA 1
ATOM 1562 C C . SER A 1 206 ? 0.552 4.020 -20.308 1.00 63.22 206 SER A C 1
ATOM 1564 O O . SER A 1 206 ? 0.917 3.114 -21.052 1.00 63.22 206 SER A O 1
ATOM 1566 N N . THR A 1 207 ? -0.744 4.300 -20.141 1.00 53.97 207 THR A N 1
ATOM 1567 C CA . THR A 1 207 ? -1.850 3.571 -20.799 1.00 53.97 207 THR A CA 1
ATOM 1568 C C . THR A 1 207 ? -2.682 4.459 -21.730 1.00 53.97 207 THR A C 1
ATOM 1570 O O . THR A 1 207 ? -3.773 4.079 -22.154 1.00 53.97 207 THR A O 1
ATOM 1573 N N . MET A 1 208 ? -2.189 5.659 -22.055 1.00 50.12 208 MET A N 1
ATOM 1574 C CA . MET A 1 208 ? -2.954 6.729 -22.703 1.00 50.12 208 MET A CA 1
ATOM 1575 C C . MET A 1 208 ? -3.452 6.380 -24.124 1.00 50.12 208 MET A C 1
ATOM 1577 O O . MET A 1 208 ? -2.815 6.702 -25.124 1.00 50.12 208 MET A O 1
ATOM 1581 N N . GLY A 1 209 ? -4.654 5.798 -24.214 1.00 42.31 209 GLY A N 1
ATOM 1582 C CA . GLY A 1 209 ? -5.603 6.005 -25.317 1.00 42.31 209 GLY A CA 1
ATOM 1583 C C . GLY A 1 209 ? -5.374 5.282 -26.652 1.00 42.31 209 GLY A C 1
ATOM 1584 O O . GLY A 1 209 ? -6.061 5.621 -27.614 1.00 42.31 209 GLY A O 1
ATOM 1585 N N . TYR A 1 210 ? -4.488 4.288 -26.741 1.00 34.75 210 TYR A N 1
ATOM 1586 C CA . TYR A 1 210 ? -4.289 3.482 -27.958 1.00 34.75 210 TYR A CA 1
ATOM 1587 C C . TYR A 1 210 ? -4.234 1.976 -27.644 1.00 34.75 210 TYR A C 1
ATOM 1589 O O . TYR A 1 210 ? -3.851 1.606 -26.534 1.00 34.75 210 TYR A O 1
ATOM 1597 N N . PRO A 1 211 ? -4.653 1.098 -28.580 1.00 40.84 211 PRO A N 1
ATOM 1598 C CA . PRO A 1 211 ? -4.713 -0.340 -28.338 1.00 40.84 211 PRO A CA 1
ATOM 1599 C C . PRO A 1 211 ? -3.303 -0.882 -28.139 1.00 40.84 211 PRO A C 1
ATOM 1601 O O . PRO A 1 211 ? -2.510 -0.755 -29.058 1.00 40.84 211 PRO A O 1
ATOM 1604 N N . ASP A 1 212 ? -3.021 -1.490 -26.983 1.00 47.72 212 ASP A N 1
ATOM 1605 C CA . ASP A 1 212 ? -1.933 -2.449 -26.711 1.00 47.72 212 ASP A CA 1
ATOM 1606 C C . ASP A 1 212 ? -0.474 -2.093 -27.119 1.00 47.72 212 ASP A C 1
ATOM 1608 O O . ASP A 1 212 ? 0.454 -2.827 -26.769 1.00 47.72 212 ASP A O 1
ATOM 1612 N N . SER A 1 213 ? -0.223 -0.971 -27.796 1.00 44.47 213 SER A N 1
ATOM 1613 C CA . SER A 1 213 ? 1.060 -0.584 -28.374 1.00 44.47 213 SER A CA 1
ATOM 1614 C C . SER A 1 213 ? 1.836 0.288 -27.389 1.00 44.47 213 SER A C 1
ATOM 1616 O O . SER A 1 213 ? 1.746 1.513 -27.410 1.00 44.47 213 SER A O 1
ATOM 1618 N N . MET A 1 214 ? 2.552 -0.381 -26.483 1.00 53.53 214 MET A N 1
ATOM 1619 C CA . MET A 1 214 ? 3.784 0.058 -25.804 1.00 53.53 214 MET A CA 1
ATOM 1620 C C . MET A 1 214 ? 3.973 1.576 -25.619 1.00 53.53 214 MET A C 1
ATOM 1622 O O . MET A 1 214 ? 4.937 2.164 -26.105 1.00 53.53 214 MET A O 1
ATOM 1626 N N . ALA A 1 215 ? 3.077 2.218 -24.879 1.00 55.47 215 ALA A N 1
ATOM 1627 C CA . ALA A 1 215 ? 3.367 3.508 -24.276 1.00 55.47 215 ALA A CA 1
ATOM 1628 C C . ALA A 1 215 ? 4.246 3.257 -23.051 1.00 55.47 215 ALA A C 1
ATOM 1630 O O . ALA A 1 215 ? 3.765 2.546 -22.186 1.00 55.47 215 ALA A O 1
ATOM 1631 N N . ASP A 1 216 ? 5.517 3.710 -23.079 1.00 61.84 216 ASP A N 1
ATOM 1632 C CA . ASP A 1 216 ? 6.574 3.588 -22.030 1.00 61.84 216 ASP A CA 1
ATOM 1633 C C . ASP A 1 216 ? 8.008 3.851 -22.498 1.00 61.84 216 ASP A C 1
ATOM 1635 O O . ASP A 1 216 ? 8.999 3.608 -21.795 1.00 61.84 216 ASP A O 1
ATOM 1639 N N . TYR A 1 217 ? 8.159 4.285 -23.732 1.00 73.56 217 TYR A N 1
ATOM 1640 C CA . TYR A 1 217 ? 9.458 4.430 -24.335 1.00 73.56 217 TYR A CA 1
ATOM 1641 C C . TYR A 1 217 ? 10.204 5.616 -23.700 1.00 73.56 217 TYR A C 1
ATOM 1643 O O . TYR A 1 217 ? 9.672 6.710 -23.587 1.00 73.56 217 TYR A O 1
ATOM 1651 N N . SER A 1 218 ? 11.450 5.431 -23.278 1.00 82.75 218 SER A N 1
ATOM 1652 C CA . SER A 1 218 ? 12.350 6.527 -22.891 1.00 82.75 218 SER A CA 1
ATOM 1653 C C . SER A 1 218 ? 13.771 6.117 -23.256 1.00 82.75 218 SER A C 1
ATOM 1655 O O . SER A 1 218 ? 14.136 4.968 -22.991 1.00 82.75 218 SER A O 1
ATOM 1657 N N . PRO A 1 219 ? 14.614 7.015 -23.799 1.00 86.38 219 PRO A N 1
ATOM 1658 C CA . PRO A 1 219 ? 16.013 6.690 -24.075 1.00 86.38 219 PRO A CA 1
ATOM 1659 C C . PRO A 1 219 ? 16.770 6.170 -22.845 1.00 86.38 219 PRO A C 1
ATOM 1661 O O . PRO A 1 219 ? 17.645 5.317 -22.979 1.00 86.38 219 PRO A O 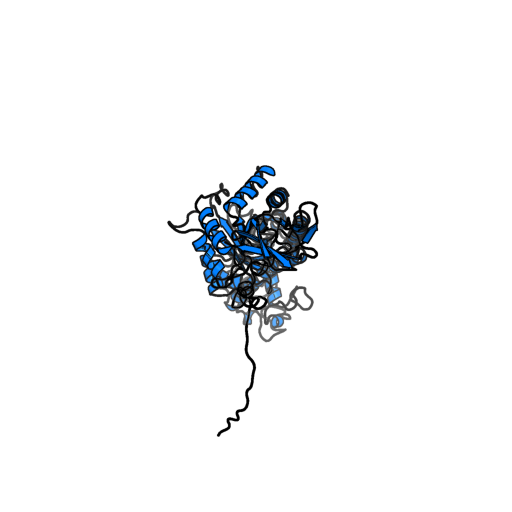1
ATOM 1664 N N . TRP A 1 220 ? 16.396 6.608 -21.636 1.00 89.88 220 TRP A N 1
ATOM 1665 C CA . TRP A 1 220 ? 16.950 6.065 -20.392 1.00 89.88 220 TRP A CA 1
ATOM 1666 C C . TRP A 1 220 ? 16.570 4.593 -20.194 1.00 89.88 220 TRP A C 1
ATOM 1668 O O . TRP A 1 220 ? 17.448 3.758 -19.975 1.00 89.88 220 TRP A O 1
ATOM 1678 N N . SER A 1 221 ? 15.286 4.256 -20.356 1.00 89.12 221 SER A N 1
ATOM 1679 C CA . SER A 1 221 ? 14.794 2.877 -20.257 1.00 89.12 221 SER A CA 1
ATOM 1680 C C . SER A 1 221 ? 15.393 1.968 -21.331 1.00 89.12 221 SER A C 1
ATOM 1682 O O . SER A 1 221 ? 15.733 0.828 -21.033 1.00 89.12 221 SER A O 1
ATOM 1684 N N . VAL A 1 222 ? 15.582 2.461 -22.561 1.00 90.56 222 VAL A N 1
ATOM 1685 C CA . VAL A 1 222 ? 16.197 1.684 -23.654 1.00 90.56 222 VAL A CA 1
ATOM 1686 C C . VAL A 1 222 ? 17.679 1.425 -23.389 1.00 90.56 222 VAL A C 1
ATOM 1688 O O . VAL A 1 222 ? 18.146 0.301 -23.577 1.00 90.56 222 VAL A O 1
ATOM 1691 N N . ALA A 1 223 ? 18.423 2.425 -22.905 1.00 92.75 223 ALA A N 1
ATOM 1692 C CA . ALA A 1 223 ? 19.811 2.231 -22.490 1.00 92.75 223 ALA A CA 1
ATOM 1693 C C . ALA A 1 223 ? 19.917 1.212 -21.347 1.00 92.75 223 ALA A C 1
ATOM 1695 O O . ALA A 1 223 ? 20.770 0.327 -21.387 1.00 92.75 223 ALA A O 1
ATOM 1696 N N . GLN A 1 224 ? 19.030 1.294 -20.353 1.00 93.94 224 GLN A N 1
ATOM 1697 C CA . GLN A 1 224 ? 19.019 0.336 -19.253 1.00 93.94 224 GLN A CA 1
ATOM 1698 C C . GLN A 1 224 ? 18.625 -1.072 -19.727 1.00 93.94 224 GLN A C 1
ATOM 1700 O O . GLN A 1 224 ? 19.230 -2.040 -19.279 1.00 93.94 224 GLN A O 1
ATOM 1705 N N . PHE A 1 225 ? 17.688 -1.203 -20.670 1.00 94.06 225 PHE A N 1
ATOM 1706 C CA . PHE A 1 225 ? 17.315 -2.485 -21.276 1.00 94.06 225 PHE A CA 1
ATOM 1707 C C . PHE A 1 225 ? 18.475 -3.132 -22.032 1.00 94.06 225 PHE A C 1
ATOM 1709 O O . PHE A 1 225 ? 18.753 -4.316 -21.844 1.00 94.06 225 PHE A O 1
ATOM 1716 N N . ARG A 1 226 ? 19.201 -2.349 -22.841 1.00 94.81 226 ARG A N 1
ATOM 1717 C CA . ARG A 1 226 ? 20.435 -2.793 -23.505 1.00 94.81 226 ARG A CA 1
ATOM 1718 C C . ARG A 1 226 ? 21.431 -3.351 -22.491 1.00 94.81 226 ARG A C 1
ATOM 1720 O O . ARG A 1 226 ? 21.993 -4.428 -22.689 1.00 94.81 226 ARG A O 1
ATOM 1727 N N . ASP A 1 227 ? 21.658 -2.617 -21.411 1.00 95.56 227 ASP A N 1
ATOM 1728 C CA . ASP A 1 227 ? 22.658 -2.969 -20.407 1.00 95.56 227 ASP A CA 1
ATOM 1729 C C . ASP A 1 227 ? 22.204 -4.156 -19.537 1.00 95.56 227 ASP A C 1
ATOM 1731 O O . ASP A 1 227 ? 23.022 -5.004 -19.179 1.00 95.56 227 ASP A O 1
ATOM 1735 N N . TRP A 1 228 ? 20.899 -4.297 -19.289 1.00 95.94 228 TRP A N 1
ATOM 1736 C CA . TRP A 1 228 ? 20.286 -5.475 -18.669 1.00 95.94 228 TRP A CA 1
ATOM 1737 C C . TRP A 1 228 ? 20.438 -6.731 -19.538 1.00 95.94 228 TRP A C 1
ATOM 1739 O O . TRP A 1 228 ? 20.852 -7.779 -19.035 1.00 95.94 228 TRP A O 1
ATOM 1749 N N . LEU A 1 229 ? 20.181 -6.622 -20.848 1.00 96.00 229 LEU A N 1
ATOM 1750 C CA . LEU A 1 229 ? 20.365 -7.712 -21.811 1.00 96.00 229 LEU A CA 1
ATOM 1751 C C . LEU A 1 229 ? 21.826 -8.123 -21.970 1.00 96.00 229 LEU A C 1
ATOM 1753 O O . LEU A 1 229 ? 22.091 -9.276 -22.281 1.00 96.00 229 LEU A O 1
ATOM 1757 N N . THR A 1 230 ? 22.768 -7.199 -21.792 1.00 94.50 230 THR A N 1
ATOM 1758 C CA . THR A 1 230 ? 24.197 -7.445 -22.046 1.00 94.50 230 THR A CA 1
ATOM 1759 C C . THR A 1 230 ? 25.025 -7.628 -20.779 1.00 94.50 230 THR A C 1
ATOM 1761 O O . THR A 1 230 ? 26.223 -7.858 -20.877 1.00 94.50 230 THR A O 1
ATOM 1764 N N . HIS A 1 231 ? 24.425 -7.534 -19.586 1.00 94.38 231 HIS A N 1
ATOM 1765 C CA . HIS A 1 231 ? 25.152 -7.529 -18.304 1.00 94.38 231 HIS A CA 1
ATOM 1766 C C . HIS A 1 231 ? 26.246 -6.444 -18.284 1.00 94.38 231 HIS A C 1
ATOM 1768 O O . HIS A 1 231 ? 27.392 -6.678 -17.898 1.00 94.38 231 HIS A O 1
ATOM 1774 N N . ARG A 1 232 ? 25.889 -5.236 -18.728 1.00 92.75 232 ARG A N 1
ATOM 1775 C CA . ARG A 1 232 ? 26.744 -4.039 -18.722 1.00 92.75 232 ARG A CA 1
ATOM 1776 C C . ARG A 1 232 ? 26.191 -2.987 -17.762 1.00 92.75 232 ARG A C 1
ATOM 1778 O O . ARG A 1 232 ? 25.140 -3.171 -17.147 1.00 92.75 232 ARG A O 1
ATOM 1785 N N . GLY A 1 233 ? 26.927 -1.888 -17.596 1.00 91.81 233 GLY A N 1
ATOM 1786 C CA . GLY A 1 233 ? 26.516 -0.793 -16.716 1.00 91.81 233 GLY A CA 1
ATOM 1787 C C . GLY A 1 233 ? 26.248 -1.287 -15.280 1.00 91.81 233 GLY A C 1
ATOM 1788 O O . GLY A 1 233 ? 27.059 -2.050 -14.749 1.00 91.81 233 GLY A O 1
ATOM 1789 N N . PRO A 1 234 ? 25.116 -0.913 -14.654 1.00 92.69 234 PRO A N 1
ATOM 1790 C CA . PRO A 1 234 ? 24.698 -1.381 -13.332 1.00 92.69 234 PRO A CA 1
ATOM 1791 C C . PRO A 1 234 ? 24.561 -2.897 -13.206 1.00 92.69 234 PRO A C 1
ATOM 1793 O O . PRO A 1 234 ? 24.698 -3.407 -12.098 1.00 92.69 234 PRO A O 1
ATOM 1796 N N . TYR A 1 235 ? 24.300 -3.614 -14.301 1.00 94.88 235 TYR A N 1
ATOM 1797 C CA . TYR A 1 235 ? 24.094 -5.067 -14.298 1.00 94.88 235 TYR A CA 1
ATOM 1798 C C . TYR A 1 235 ? 25.387 -5.866 -14.475 1.00 94.88 235 TYR A C 1
ATOM 1800 O O . TYR A 1 235 ? 25.384 -7.085 -14.286 1.00 94.88 235 TYR A O 1
ATOM 1808 N N . GLY A 1 236 ? 26.487 -5.200 -14.833 1.00 93.88 236 GLY A N 1
ATOM 1809 C CA . GLY A 1 236 ? 27.785 -5.842 -15.002 1.00 93.88 236 GLY A CA 1
ATOM 1810 C C . GLY A 1 236 ? 28.484 -6.170 -13.681 1.00 93.88 236 GLY A C 1
ATOM 1811 O O . GLY A 1 236 ? 28.045 -5.737 -12.610 1.00 93.88 236 GLY A O 1
ATOM 1812 N N . PRO A 1 237 ? 29.599 -6.924 -13.730 1.00 92.38 237 PRO A N 1
ATOM 1813 C CA . PRO A 1 237 ? 30.342 -7.316 -12.538 1.00 92.38 237 PRO A CA 1
ATOM 1814 C C . PRO A 1 237 ? 30.736 -6.116 -11.665 1.00 92.38 237 PRO A C 1
ATOM 1816 O O . PRO A 1 237 ? 31.500 -5.248 -12.084 1.00 92.38 237 PRO A O 1
ATOM 1819 N N . GLY A 1 238 ? 30.231 -6.090 -10.429 1.00 91.88 238 GLY A N 1
ATOM 1820 C CA . GLY A 1 238 ? 30.504 -5.021 -9.460 1.00 91.88 238 GLY A CA 1
ATOM 1821 C C . GLY A 1 238 ? 29.591 -3.792 -9.561 1.00 91.88 238 GLY A C 1
ATOM 1822 O O . GLY A 1 238 ? 29.766 -2.866 -8.770 1.00 91.88 238 GLY A O 1
ATOM 1823 N N . GLY A 1 239 ? 28.626 -3.776 -10.486 1.00 91.56 239 GLY A N 1
ATOM 1824 C CA . GLY A 1 239 ? 27.555 -2.777 -10.530 1.00 91.56 239 GLY A CA 1
ATOM 1825 C C . GLY A 1 239 ? 26.487 -2.992 -9.448 1.00 91.56 239 GLY A C 1
ATOM 1826 O O . GLY A 1 239 ? 26.401 -4.064 -8.844 1.00 91.56 239 GLY A O 1
ATOM 1827 N N . GLU A 1 240 ? 25.656 -1.974 -9.193 1.00 89.50 240 GLU A N 1
ATOM 1828 C CA . GLU A 1 240 ? 24.620 -2.015 -8.141 1.00 89.50 240 GLU A CA 1
ATOM 1829 C C . GLU A 1 240 ? 23.520 -3.065 -8.378 1.00 89.50 240 GLU A C 1
ATOM 1831 O O . GLU A 1 240 ? 22.942 -3.573 -7.418 1.00 89.50 240 GLU A O 1
ATOM 1836 N N . LEU A 1 241 ? 23.279 -3.441 -9.636 1.00 91.19 241 LEU A N 1
ATOM 1837 C CA . LEU A 1 241 ? 22.322 -4.468 -10.053 1.00 91.19 241 LEU A CA 1
ATOM 1838 C C . LEU A 1 241 ? 23.031 -5.719 -10.606 1.00 91.19 241 LEU A C 1
ATOM 1840 O O . LEU A 1 241 ? 22.441 -6.505 -11.349 1.00 91.19 241 LEU A O 1
ATOM 1844 N N . SER A 1 242 ? 24.306 -5.923 -10.253 1.00 93.62 242 SER A N 1
ATOM 1845 C CA . SER A 1 242 ? 25.099 -7.080 -10.682 1.00 93.62 242 SER A CA 1
ATOM 1846 C C . SER A 1 242 ? 24.361 -8.394 -10.400 1.00 93.62 242 SER A C 1
ATOM 1848 O O . SER A 1 242 ? 23.968 -8.671 -9.266 1.00 93.62 242 SER A O 1
ATOM 1850 N N . GLY A 1 243 ? 24.215 -9.233 -11.428 1.00 90.88 243 GLY A N 1
ATOM 1851 C CA . GLY A 1 243 ? 23.509 -10.518 -11.339 1.00 90.88 243 GLY A CA 1
ATOM 1852 C C . GLY A 1 243 ? 21.987 -10.442 -11.508 1.00 90.88 243 GLY A C 1
ATOM 1853 O O . GLY A 1 243 ? 21.335 -11.478 -11.440 1.00 90.88 243 GLY A O 1
ATOM 1854 N N . GLN A 1 244 ? 21.428 -9.253 -11.754 1.00 91.50 244 GLN A N 1
ATOM 1855 C CA . GLN A 1 244 ? 20.000 -9.050 -12.047 1.00 91.50 244 GLN A CA 1
ATOM 1856 C C . GLN A 1 244 ? 19.718 -8.855 -13.549 1.00 91.50 244 GLN A C 1
ATOM 1858 O O . GLN A 1 244 ? 18.596 -8.529 -13.930 1.00 91.50 244 GLN A O 1
ATOM 1863 N N . GLY A 1 245 ? 20.743 -9.007 -14.397 1.00 92.19 245 GLY A N 1
ATOM 1864 C CA . GLY A 1 245 ? 20.625 -8.959 -15.856 1.00 92.19 245 GLY A CA 1
ATOM 1865 C C . GLY A 1 245 ? 19.841 -10.146 -16.423 1.00 92.19 245 GLY A C 1
ATOM 1866 O O . GLY A 1 245 ? 19.666 -11.158 -15.745 1.00 92.19 245 GLY A O 1
ATOM 1867 N N . TRP A 1 246 ? 19.425 -10.052 -17.687 1.00 94.12 246 TRP A N 1
ATOM 1868 C CA . TRP A 1 246 ? 18.628 -11.088 -18.353 1.00 94.12 246 TRP A CA 1
ATOM 1869 C C . TRP A 1 246 ? 19.296 -12.468 -18.325 1.00 94.12 246 TRP A C 1
ATOM 1871 O O . TRP A 1 246 ? 20.522 -12.581 -18.464 1.00 94.12 246 TRP A O 1
ATOM 1881 N N . GLU A 1 247 ? 18.503 -13.532 -18.197 1.00 89.38 247 GLU A N 1
ATOM 1882 C CA . GLU A 1 247 ? 19.018 -14.900 -18.229 1.00 89.38 247 GLU A CA 1
ATOM 1883 C C . GLU A 1 247 ? 19.614 -15.221 -19.612 1.00 89.38 247 GLU A C 1
ATOM 1885 O O . GLU A 1 247 ? 18.921 -15.288 -20.623 1.00 89.38 247 GLU A O 1
ATOM 1890 N N . GLY A 1 248 ? 20.936 -15.416 -19.657 1.00 86.12 248 GLY A N 1
ATOM 1891 C CA . GLY A 1 248 ? 21.694 -15.613 -20.899 1.00 86.12 248 GLY A CA 1
ATOM 1892 C C . GLY A 1 248 ? 22.362 -14.348 -21.446 1.00 86.12 248 GLY A C 1
ATOM 1893 O O . GLY A 1 248 ? 23.166 -14.448 -22.370 1.00 86.12 248 GLY A O 1
ATOM 1894 N N . GLY A 1 249 ? 22.118 -13.182 -20.840 1.00 88.00 249 GLY A N 1
ATOM 1895 C CA . GLY A 1 249 ? 22.686 -11.904 -21.274 1.00 88.00 249 GLY A CA 1
ATOM 1896 C C . GLY A 1 249 ? 24.210 -11.794 -21.164 1.00 88.00 249 GLY A C 1
ATOM 1897 O O . GLY A 1 249 ? 24.846 -11.107 -21.961 1.00 88.00 249 GLY A O 1
ATOM 1898 N N . ALA A 1 250 ? 24.819 -12.560 -20.252 1.00 87.00 250 ALA A N 1
ATOM 1899 C CA . ALA A 1 250 ? 26.274 -12.659 -20.114 1.00 87.00 250 ALA A CA 1
ATOM 1900 C C . ALA A 1 250 ? 26.977 -13.098 -21.414 1.00 87.00 250 ALA A C 1
ATOM 1902 O O . ALA A 1 250 ? 28.145 -12.778 -21.613 1.00 87.00 250 ALA A O 1
ATOM 1903 N N . ALA A 1 251 ? 26.271 -13.793 -22.317 1.00 90.56 251 ALA A N 1
ATOM 1904 C CA . ALA A 1 251 ? 26.798 -14.176 -23.625 1.00 90.56 251 ALA A CA 1
ATOM 1905 C C . ALA A 1 251 ? 27.120 -12.968 -24.524 1.00 90.56 251 ALA A C 1
ATOM 1907 O O . ALA A 1 251 ? 27.970 -13.090 -25.401 1.00 90.56 251 ALA A O 1
ATOM 1908 N N . PHE A 1 252 ? 26.473 -11.820 -24.292 1.00 93.88 252 PHE A N 1
ATOM 1909 C CA . PHE A 1 252 ? 26.622 -10.606 -25.100 1.00 93.88 252 PHE A CA 1
ATOM 1910 C C . PHE A 1 252 ? 27.527 -9.551 -24.450 1.00 93.88 252 PHE A C 1
ATOM 1912 O O . PHE A 1 252 ? 27.781 -8.499 -25.039 1.00 93.88 252 PHE A O 1
ATOM 1919 N N . ALA A 1 253 ? 28.015 -9.803 -23.230 1.00 91.56 253 ALA A N 1
ATOM 1920 C CA . ALA A 1 253 ? 28.738 -8.813 -22.432 1.00 91.56 253 ALA A CA 1
ATOM 1921 C C . ALA A 1 253 ? 29.997 -8.285 -23.127 1.00 91.56 253 ALA A C 1
ATOM 1923 O O . ALA A 1 253 ? 30.272 -7.084 -23.071 1.00 91.56 253 ALA A O 1
ATOM 1924 N N . ASP A 1 254 ? 30.692 -9.149 -23.864 1.00 91.81 254 ASP A N 1
ATOM 1925 C CA . ASP A 1 254 ? 31.941 -8.826 -24.558 1.00 91.81 254 ASP A CA 1
ATOM 1926 C C . ASP A 1 254 ? 31.750 -8.510 -26.053 1.00 91.81 254 ASP A C 1
ATOM 1928 O O . ASP A 1 254 ? 32.720 -8.190 -26.742 1.00 91.81 254 ASP A O 1
ATOM 1932 N N . ASP A 1 255 ? 30.518 -8.565 -26.576 1.00 94.00 255 ASP A N 1
ATOM 1933 C CA . ASP A 1 255 ? 30.256 -8.382 -28.007 1.00 94.00 255 ASP A CA 1
ATOM 1934 C C . ASP A 1 255 ? 30.475 -6.916 -28.426 1.00 94.00 255 ASP A C 1
ATOM 1936 O O . ASP A 1 255 ? 29.767 -6.026 -27.938 1.00 94.00 255 ASP A O 1
ATOM 1940 N N . PRO A 1 256 ? 31.404 -6.609 -29.350 1.00 92.75 256 PRO A N 1
ATOM 1941 C CA . PRO A 1 256 ? 31.663 -5.228 -29.762 1.00 92.75 256 PRO A CA 1
ATOM 1942 C C . PRO A 1 256 ? 30.496 -4.591 -30.538 1.00 92.75 256 PRO A C 1
ATOM 1944 O O . PRO A 1 256 ? 30.378 -3.369 -30.549 1.00 92.75 256 PRO A O 1
ATOM 1947 N N . ALA A 1 257 ? 29.628 -5.394 -31.160 1.00 94.00 257 ALA A N 1
ATOM 1948 C CA . ALA A 1 257 ? 28.397 -4.957 -31.823 1.00 94.00 257 ALA A CA 1
ATOM 1949 C C . ALA A 1 257 ? 27.293 -6.039 -31.737 1.00 94.00 257 ALA A C 1
ATOM 1951 O O . ALA A 1 257 ? 27.620 -7.217 -31.577 1.00 94.00 257 ALA A O 1
ATOM 1952 N N . PRO A 1 258 ? 26.002 -5.691 -31.908 1.00 94.62 258 PRO A N 1
ATOM 1953 C CA . PRO A 1 258 ? 24.890 -6.648 -31.792 1.00 94.62 258 PRO A CA 1
ATOM 1954 C C . PRO A 1 258 ? 24.921 -7.834 -32.769 1.00 94.62 258 PRO A C 1
ATOM 1956 O O . PRO A 1 258 ? 24.286 -8.853 -32.505 1.00 94.62 258 PRO A O 1
ATOM 1959 N N . ASP A 1 259 ? 25.643 -7.708 -33.888 1.00 94.88 259 ASP A N 1
ATOM 1960 C CA . ASP A 1 259 ? 25.800 -8.755 -34.912 1.00 94.88 259 ASP A CA 1
ATOM 1961 C C . ASP A 1 259 ? 27.111 -9.552 -34.786 1.00 94.88 259 ASP A C 1
ATOM 1963 O O . ASP A 1 259 ? 27.466 -10.343 -35.657 1.00 94.88 259 ASP A O 1
ATOM 1967 N N . THR A 1 260 ? 27.872 -9.324 -33.716 1.00 93.69 260 THR A N 1
ATOM 1968 C CA . THR A 1 260 ? 29.161 -9.990 -33.479 1.00 93.69 260 THR A CA 1
ATOM 1969 C C . THR A 1 260 ? 29.058 -10.993 -32.342 1.00 93.69 260 THR A C 1
ATOM 1971 O O . THR A 1 260 ? 28.187 -10.865 -31.493 1.00 93.69 260 THR A O 1
ATOM 1974 N N . VAL A 1 261 ? 29.949 -11.989 -32.337 1.00 92.94 261 VAL A N 1
ATOM 1975 C CA . VAL A 1 261 ? 30.036 -13.010 -31.287 1.00 92.94 261 VAL A CA 1
ATOM 1976 C 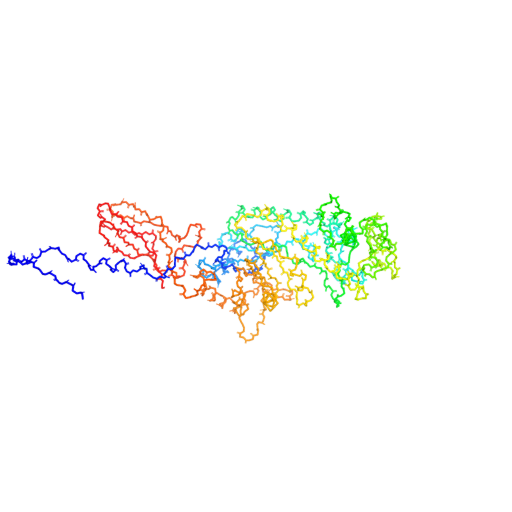C . VAL A 1 261 ? 31.452 -13.002 -30.722 1.00 92.94 261 VAL A C 1
ATOM 1978 O O . VAL A 1 261 ? 32.391 -13.439 -31.389 1.00 92.94 261 VAL A O 1
ATOM 1981 N N . ALA A 1 262 ? 31.608 -12.475 -29.512 1.00 88.31 262 ALA A N 1
ATOM 1982 C CA . ALA A 1 262 ? 32.866 -12.435 -28.771 1.00 88.31 262 ALA A CA 1
ATOM 1983 C C . ALA A 1 262 ? 32.766 -13.162 -27.420 1.00 88.31 262 ALA A C 1
ATOM 1985 O O . ALA A 1 262 ? 33.726 -13.831 -27.038 1.00 88.31 262 ALA A O 1
ATOM 1986 N N . GLY A 1 263 ? 31.624 -13.065 -26.725 1.00 77.69 263 GLY A N 1
ATOM 1987 C CA . GLY A 1 263 ? 31.407 -13.707 -25.418 1.00 77.69 263 GLY A CA 1
ATOM 1988 C C . GLY A 1 263 ? 30.638 -15.038 -25.457 1.00 77.69 263 GLY A C 1
ATOM 1989 O O . GLY A 1 263 ? 30.800 -15.874 -24.566 1.00 77.69 263 GLY A O 1
ATOM 1990 N N . GLY A 1 264 ? 29.806 -15.252 -26.483 1.00 85.06 264 GLY A N 1
ATOM 1991 C CA . GLY A 1 264 ? 28.850 -16.363 -26.572 1.00 85.06 264 GLY A CA 1
ATOM 1992 C C . GLY A 1 264 ? 29.002 -17.266 -27.802 1.00 85.06 264 GLY A C 1
ATOM 1993 O O . GLY A 1 264 ? 30.058 -17.343 -28.421 1.00 85.06 264 GLY A O 1
ATOM 1994 N N . ASN A 1 265 ? 27.915 -17.964 -28.156 1.00 88.44 265 ASN A N 1
ATOM 1995 C CA . ASN A 1 265 ? 27.824 -18.815 -29.358 1.00 88.44 265 ASN A CA 1
ATOM 1996 C C . ASN A 1 265 ? 26.891 -18.245 -30.443 1.00 88.44 265 ASN A C 1
ATOM 1998 O O . ASN A 1 265 ? 26.763 -18.843 -31.506 1.00 88.44 265 ASN A O 1
ATOM 2002 N N . VAL A 1 266 ? 26.197 -17.146 -30.150 1.00 93.56 266 VAL A N 1
ATOM 2003 C CA . VAL A 1 266 ? 25.171 -16.525 -30.993 1.00 93.56 266 VAL A CA 1
ATOM 2004 C C . VAL A 1 266 ? 25.202 -15.020 -30.747 1.00 93.56 266 VAL A C 1
ATOM 2006 O O . VAL A 1 266 ? 25.455 -14.613 -29.613 1.00 93.56 266 VAL A O 1
ATOM 2009 N N . SER A 1 267 ? 24.975 -14.206 -31.779 1.00 94.75 267 SER A N 1
ATOM 2010 C CA . SER A 1 267 ? 24.904 -12.746 -31.629 1.00 94.75 267 SER A CA 1
ATOM 2011 C C . SER A 1 267 ? 23.545 -12.327 -31.059 1.00 94.75 267 SER A C 1
ATOM 2013 O O . SER A 1 267 ? 22.580 -13.099 -31.099 1.00 94.75 267 SER A O 1
ATOM 2015 N N . LEU A 1 268 ? 23.426 -11.095 -30.555 1.00 94.88 268 LEU A N 1
ATOM 2016 C CA . LEU A 1 268 ? 22.129 -10.570 -30.114 1.00 94.88 268 LEU A CA 1
ATOM 2017 C C . LEU A 1 268 ? 21.115 -10.559 -31.274 1.00 94.88 268 LEU A C 1
ATOM 2019 O O . LEU A 1 268 ? 19.977 -11.005 -31.103 1.00 94.88 268 LEU A O 1
ATOM 2023 N N . ASN A 1 269 ? 21.542 -10.122 -32.462 1.00 95.00 269 ASN A N 1
ATOM 2024 C CA . ASN A 1 269 ? 20.691 -10.091 -33.653 1.00 95.00 269 ASN A CA 1
ATOM 2025 C C . ASN A 1 269 ? 20.165 -11.480 -34.031 1.00 95.00 269 ASN A C 1
ATOM 2027 O O . ASN A 1 269 ? 18.976 -11.632 -34.311 1.00 95.00 269 ASN A O 1
ATOM 2031 N N . GLU A 1 270 ? 21.012 -12.509 -33.989 1.00 95.31 270 GLU A N 1
ATOM 2032 C CA . GLU A 1 270 ? 20.586 -13.881 -34.269 1.00 95.31 270 GLU A CA 1
ATOM 2033 C C . GLU A 1 270 ? 19.666 -14.427 -33.162 1.00 95.31 270 GLU A C 1
ATOM 2035 O O . GLU A 1 270 ? 18.648 -15.052 -33.465 1.00 95.31 270 GLU A O 1
ATOM 2040 N N . ARG A 1 271 ? 19.952 -14.140 -31.881 1.00 95.06 271 ARG A N 1
ATOM 2041 C CA . ARG A 1 271 ? 19.146 -14.618 -30.740 1.00 95.06 271 ARG A CA 1
ATOM 2042 C C . ARG A 1 271 ? 17.716 -14.084 -30.751 1.00 95.06 271 ARG A C 1
ATOM 2044 O O . ARG A 1 271 ? 16.795 -14.809 -30.355 1.00 95.06 271 ARG A O 1
ATOM 2051 N N . PHE A 1 272 ? 17.559 -12.817 -31.119 1.00 93.50 272 PHE A N 1
ATOM 2052 C CA . PHE A 1 272 ? 16.299 -12.088 -31.008 1.00 93.50 272 PHE A CA 1
ATOM 2053 C C . PHE A 1 272 ? 15.643 -11.791 -32.357 1.00 93.50 272 PHE A C 1
ATOM 2055 O O . PHE A 1 272 ? 14.515 -11.316 -32.374 1.00 93.50 272 PHE A O 1
ATOM 2062 N N . GLY A 1 273 ? 16.291 -12.094 -33.485 1.00 92.62 273 GLY A N 1
ATOM 2063 C CA . GLY A 1 273 ? 15.763 -11.795 -34.819 1.00 92.62 273 GLY A CA 1
ATOM 2064 C C . GLY A 1 273 ? 15.789 -10.304 -35.169 1.00 92.62 273 GLY A C 1
ATOM 2065 O O . GLY A 1 273 ? 15.007 -9.859 -36.011 1.00 92.62 273 GLY A O 1
ATOM 2066 N N . THR A 1 274 ? 16.657 -9.528 -34.519 1.00 91.38 274 THR A N 1
ATOM 2067 C CA . THR A 1 274 ? 16.840 -8.089 -34.750 1.00 91.38 274 THR A CA 1
ATOM 2068 C C . THR A 1 274 ? 17.949 -7.835 -35.780 1.00 91.38 274 THR A C 1
ATOM 2070 O O . THR A 1 274 ? 18.527 -8.767 -36.342 1.00 91.38 274 THR A O 1
ATOM 2073 N N . ARG A 1 275 ? 18.197 -6.565 -36.127 1.00 92.06 275 ARG A N 1
ATOM 2074 C CA . ARG A 1 275 ? 19.165 -6.168 -37.172 1.00 92.06 275 ARG A CA 1
ATOM 2075 C C . ARG A 1 275 ? 19.946 -4.908 -36.794 1.00 92.06 275 ARG A C 1
ATOM 2077 O O . ARG A 1 275 ? 20.149 -4.027 -37.628 1.00 92.06 275 ARG A O 1
ATOM 2084 N N . PHE A 1 276 ? 20.337 -4.792 -35.531 1.00 92.19 276 PHE A N 1
ATOM 2085 C CA . PHE A 1 276 ? 21.069 -3.626 -35.047 1.00 92.19 276 PHE A CA 1
ATOM 2086 C C . PHE A 1 276 ? 22.524 -3.660 -35.533 1.00 92.19 276 PHE A C 1
ATOM 2088 O O . PHE A 1 276 ? 23.175 -4.703 -35.521 1.00 92.19 276 PHE A O 1
ATOM 2095 N N . GLY A 1 277 ? 23.034 -2.512 -35.969 1.00 92.50 277 GLY A N 1
ATOM 2096 C CA . GLY A 1 277 ? 24.419 -2.322 -36.401 1.00 92.50 277 GLY A CA 1
ATOM 2097 C C . GLY A 1 277 ? 25.339 -1.750 -35.317 1.00 92.50 277 GLY A C 1
ATOM 2098 O O . GLY A 1 277 ? 26.553 -1.892 -35.434 1.00 92.50 277 GLY A O 1
ATOM 2099 N N . SER A 1 278 ? 24.789 -1.126 -34.268 1.00 91.94 278 SER A N 1
ATOM 2100 C CA . SER A 1 278 ? 25.537 -0.582 -33.123 1.00 91.94 278 SER A CA 1
ATOM 2101 C C . SER A 1 278 ? 24.805 -0.823 -31.799 1.00 91.94 278 SER A C 1
ATOM 2103 O O . SER A 1 278 ? 23.585 -0.980 -31.775 1.00 91.94 278 SER A O 1
ATOM 2105 N N . TRP A 1 279 ? 25.565 -0.834 -30.699 1.00 91.88 279 TRP A N 1
ATOM 2106 C CA . TRP A 1 279 ? 25.043 -0.770 -29.329 1.00 91.88 279 TRP A CA 1
ATOM 2107 C C . TRP A 1 279 ? 24.629 0.648 -28.907 1.00 91.88 279 TRP A C 1
ATOM 2109 O O . TRP A 1 279 ? 23.915 0.799 -27.913 1.00 91.88 279 TRP A O 1
ATOM 2119 N N . ASP A 1 280 ? 25.069 1.674 -29.637 1.00 90.75 280 ASP A N 1
ATOM 2120 C CA . ASP A 1 280 ? 24.584 3.044 -29.447 1.00 90.75 280 ASP A CA 1
ATOM 2121 C C . ASP A 1 280 ? 23.084 3.090 -29.725 1.00 90.75 280 ASP A C 1
ATOM 2123 O O . ASP A 1 280 ? 22.597 2.400 -30.628 1.00 90.75 280 ASP A O 1
ATOM 2127 N N . LEU A 1 281 ? 22.346 3.897 -28.965 1.00 88.75 281 LEU A N 1
ATOM 2128 C CA . LEU A 1 281 ? 20.902 3.974 -29.157 1.00 88.75 281 LEU A CA 1
ATOM 2129 C C . LEU A 1 281 ? 20.550 4.560 -30.525 1.00 88.75 281 LEU A C 1
ATOM 2131 O O . LEU A 1 281 ? 21.175 5.506 -31.005 1.00 88.75 281 LEU A O 1
ATOM 2135 N N . ALA A 1 282 ? 19.485 4.036 -31.129 1.00 83.19 282 ALA A N 1
ATOM 2136 C CA . ALA A 1 282 ? 18.940 4.545 -32.382 1.00 83.19 282 ALA A CA 1
ATOM 2137 C C . ALA A 1 282 ? 18.532 6.024 -32.292 1.00 83.19 282 ALA A C 1
ATOM 2139 O O . ALA A 1 282 ? 18.618 6.751 -33.283 1.00 83.19 282 ALA A O 1
ATOM 2140 N N . CYS A 1 283 ? 18.098 6.467 -31.109 1.00 77.44 283 CYS A N 1
ATOM 2141 C CA . CYS A 1 283 ? 17.690 7.838 -30.854 1.00 77.44 283 CYS A CA 1
ATOM 2142 C C . CYS A 1 283 ? 18.102 8.288 -29.452 1.00 77.44 283 CYS A C 1
ATOM 2144 O O . CYS A 1 283 ? 17.952 7.537 -28.489 1.00 77.44 283 CYS A O 1
ATOM 2146 N N . HIS A 1 284 ? 18.554 9.541 -29.348 1.00 76.88 284 HIS A N 1
ATOM 2147 C CA . HIS A 1 284 ? 18.759 10.249 -28.082 1.00 76.88 284 HIS A CA 1
ATOM 2148 C C . HIS A 1 284 ? 19.620 9.507 -27.048 1.00 76.88 284 HIS A C 1
ATOM 2150 O O . HIS A 1 284 ? 19.286 9.531 -25.861 1.00 76.88 284 HIS A O 1
ATOM 2156 N N . ASP A 1 285 ? 20.725 8.887 -27.489 1.00 76.44 285 ASP A N 1
ATOM 2157 C CA . ASP A 1 285 ? 21.638 8.164 -26.600 1.00 76.44 285 ASP A CA 1
ATOM 2158 C C . ASP A 1 285 ? 22.044 9.045 -25.403 1.00 76.44 285 ASP A C 1
ATOM 2160 O O . ASP A 1 285 ? 22.661 10.099 -25.587 1.00 76.44 285 ASP A O 1
ATOM 2164 N N . PRO A 1 286 ? 21.705 8.640 -24.168 1.00 73.56 286 PRO A N 1
ATOM 2165 C CA . PRO A 1 286 ? 22.182 9.261 -22.941 1.00 73.56 286 PRO A CA 1
ATOM 2166 C C . PRO A 1 286 ? 23.637 9.735 -22.931 1.00 73.56 286 PRO A C 1
ATOM 2168 O O . PRO A 1 286 ? 23.940 10.791 -22.371 1.00 73.56 286 PRO A O 1
ATOM 2171 N N . ALA A 1 287 ? 24.536 8.969 -23.552 1.00 73.12 287 ALA A N 1
ATOM 2172 C CA . ALA A 1 287 ? 25.967 9.230 -23.556 1.00 73.12 287 ALA A CA 1
ATOM 2173 C C . ALA A 1 287 ? 26.378 10.434 -24.427 1.00 73.12 287 ALA A C 1
ATOM 2175 O O . ALA A 1 287 ? 27.509 10.906 -24.305 1.00 73.12 287 ALA A O 1
ATOM 2176 N N . SER A 1 288 ? 25.498 10.959 -25.292 1.00 67.12 288 SER A N 1
ATOM 2177 C CA . SER A 1 288 ? 25.858 11.991 -26.276 1.00 67.12 288 SER A CA 1
ATOM 2178 C C . SER A 1 288 ? 25.886 13.439 -25.755 1.00 67.12 288 SER A C 1
ATOM 2180 O O . SER A 1 288 ? 26.380 14.313 -26.464 1.00 67.12 288 SER A O 1
ATOM 2182 N N . GLY A 1 289 ? 25.389 13.729 -24.546 1.00 65.69 289 GLY A N 1
ATOM 2183 C CA . GLY A 1 289 ? 25.316 15.102 -24.003 1.00 65.69 289 GLY A CA 1
ATOM 2184 C C . GLY A 1 289 ? 24.061 15.913 -24.402 1.00 65.69 289 GLY A C 1
ATOM 2185 O O . GLY A 1 289 ? 23.176 15.377 -25.057 1.00 65.69 289 GLY A O 1
ATOM 2186 N N . GLU A 1 290 ? 23.989 17.170 -23.917 1.00 56.00 290 GLU A N 1
ATOM 2187 C CA . GLU A 1 290 ? 22.812 18.002 -23.530 1.00 56.00 290 GLU A CA 1
ATOM 2188 C C . GLU A 1 290 ? 21.460 17.826 -24.263 1.00 56.00 290 GLU A C 1
ATOM 2190 O O . GLU A 1 290 ? 21.377 17.873 -25.488 1.00 56.00 290 GLU A O 1
ATOM 2195 N N . ALA A 1 291 ? 20.370 17.754 -23.479 1.00 60.50 291 ALA A N 1
ATOM 2196 C CA . ALA A 1 291 ? 18.990 17.691 -23.967 1.00 60.50 291 ALA A CA 1
ATOM 2197 C C . ALA A 1 291 ? 18.091 18.828 -23.456 1.00 60.50 291 ALA A C 1
ATOM 2199 O O . ALA A 1 291 ? 18.108 19.150 -22.272 1.00 60.50 291 ALA A O 1
ATOM 2200 N N . VAL A 1 292 ? 17.253 19.322 -24.378 1.00 57.00 292 VAL A N 1
ATOM 2201 C CA . VAL A 1 292 ? 15.854 19.779 -24.228 1.00 57.00 292 VAL A CA 1
ATOM 2202 C C . VAL A 1 292 ? 15.206 19.525 -25.597 1.00 57.00 292 VAL A C 1
ATOM 2204 O O . VAL A 1 292 ? 15.772 19.972 -26.592 1.00 57.00 292 VAL A O 1
ATOM 2207 N N . LEU A 1 293 ? 14.068 18.828 -25.710 1.00 58.53 293 LEU A N 1
ATOM 2208 C CA . LEU A 1 293 ? 13.494 18.500 -27.032 1.00 58.53 293 LEU A CA 1
ATOM 2209 C C . LEU A 1 293 ? 12.067 19.043 -27.201 1.00 58.53 293 LEU A C 1
ATOM 2211 O O . LEU A 1 293 ? 11.091 18.300 -27.168 1.00 58.53 293 LEU A O 1
ATOM 2215 N N . GLU A 1 294 ? 11.941 20.357 -27.407 1.00 51.00 294 GLU A N 1
ATOM 2216 C CA . GLU A 1 294 ? 10.693 20.957 -27.895 1.00 51.00 294 GLU A CA 1
ATOM 2217 C C . GLU A 1 294 ? 10.545 20.750 -29.416 1.00 51.00 294 GLU A C 1
ATOM 2219 O O . GLU A 1 294 ? 11.418 21.132 -30.193 1.00 51.00 294 GLU A O 1
ATOM 2224 N N . GLY A 1 295 ? 9.410 20.186 -29.851 1.00 51.12 295 GLY A N 1
ATOM 2225 C CA . GLY A 1 295 ? 9.002 20.144 -31.265 1.00 51.12 295 GLY A CA 1
ATOM 2226 C C . GLY A 1 295 ? 9.611 19.035 -32.137 1.00 51.12 295 GLY A C 1
ATOM 2227 O O . GLY A 1 295 ? 9.677 19.217 -33.351 1.00 51.12 295 GLY A O 1
ATOM 2228 N N . MET A 1 296 ? 10.058 17.913 -31.562 1.00 53.84 296 MET A N 1
ATOM 2229 C CA . MET A 1 296 ? 10.786 16.860 -32.290 1.00 53.84 296 MET A CA 1
ATOM 2230 C C . MET A 1 296 ? 9.942 15.630 -32.649 1.00 53.84 296 MET A C 1
ATOM 2232 O O . MET A 1 296 ? 9.047 15.248 -31.898 1.00 53.84 296 MET A O 1
ATOM 2236 N N . ASP A 1 297 ? 10.299 14.981 -33.767 1.00 57.22 297 ASP A N 1
ATOM 2237 C CA . ASP A 1 297 ? 10.066 13.548 -33.983 1.00 57.22 297 ASP A CA 1
ATOM 2238 C C . ASP A 1 297 ? 10.906 12.799 -32.940 1.00 57.22 297 ASP A C 1
ATOM 2240 O O . ASP A 1 297 ? 12.115 12.637 -33.093 1.00 57.22 297 ASP A O 1
ATOM 2244 N N . LEU A 1 298 ? 10.272 12.412 -31.833 1.00 66.25 298 LEU A N 1
ATOM 2245 C CA . LEU A 1 298 ? 10.916 11.751 -30.691 1.00 66.25 298 LEU A CA 1
ATOM 2246 C C . LEU A 1 298 ? 11.298 10.287 -30.986 1.00 66.25 298 LEU A C 1
ATOM 2248 O O . LEU A 1 298 ? 11.866 9.603 -30.138 1.00 66.25 298 LEU A O 1
ATOM 2252 N N . LEU A 1 299 ? 11.010 9.795 -32.192 1.00 68.94 299 LEU A N 1
ATOM 2253 C CA . LEU A 1 299 ? 11.357 8.450 -32.630 1.00 68.94 299 LEU A CA 1
ATOM 2254 C C . LEU A 1 299 ? 12.511 8.477 -33.645 1.00 68.94 299 LEU A C 1
ATOM 2256 O O . LEU A 1 299 ? 12.576 9.369 -34.493 1.00 68.94 299 LEU A O 1
ATOM 2260 N N . PRO A 1 300 ? 13.416 7.484 -33.619 1.00 65.38 300 PRO A N 1
ATOM 2261 C CA . PRO A 1 300 ? 14.368 7.272 -34.690 1.00 65.38 300 PRO A CA 1
ATOM 2262 C C . PRO A 1 300 ? 13.642 6.971 -36.010 1.00 65.38 300 PRO A C 1
ATOM 2264 O O . PRO A 1 300 ? 12.579 6.343 -36.015 1.00 65.38 300 PRO A O 1
ATOM 2267 N N . PRO A 1 301 ? 14.236 7.357 -37.151 1.00 63.84 301 PRO A N 1
ATOM 2268 C CA . PRO A 1 301 ? 13.713 6.987 -38.457 1.00 63.84 301 PRO A CA 1
ATOM 2269 C C . PRO A 1 301 ? 13.638 5.458 -38.618 1.00 63.84 301 PRO A C 1
ATOM 2271 O O . PRO A 1 301 ? 14.547 4.758 -38.159 1.00 63.84 301 PRO A O 1
ATOM 2274 N N . PRO A 1 302 ? 12.636 4.923 -39.342 1.00 58.56 302 PRO A N 1
ATOM 2275 C CA . PRO A 1 302 ? 12.588 3.504 -39.680 1.00 58.56 302 PRO A CA 1
ATOM 2276 C C . PRO A 1 302 ? 13.903 3.021 -40.312 1.00 58.56 302 PRO A C 1
ATOM 2278 O O . PRO A 1 302 ? 14.396 3.617 -41.272 1.00 58.56 302 PRO A O 1
ATOM 2281 N N . GLY A 1 303 ? 14.469 1.929 -39.789 1.00 61.50 303 GLY A N 1
ATOM 2282 C CA . GLY A 1 303 ? 15.722 1.346 -40.290 1.00 61.50 303 GLY A CA 1
ATOM 2283 C C . GLY A 1 303 ? 17.008 1.965 -39.729 1.00 61.50 303 GLY A C 1
ATOM 2284 O O . GLY A 1 303 ? 18.085 1.727 -40.278 1.00 61.50 303 GLY A O 1
ATOM 2285 N N . SER A 1 304 ? 16.925 2.743 -38.649 1.00 72.25 304 SER A N 1
ATOM 2286 C CA . SER A 1 304 ? 18.087 3.193 -37.877 1.00 72.25 304 SER A CA 1
ATOM 2287 C C . SER A 1 304 ? 18.959 2.019 -37.415 1.00 72.25 304 SER A C 1
ATOM 2289 O O . SER A 1 304 ? 18.455 1.025 -36.900 1.00 72.25 304 SER A O 1
ATOM 2291 N N . ALA A 1 305 ? 20.280 2.149 -37.563 1.00 82.00 305 ALA A N 1
ATOM 2292 C CA . ALA A 1 305 ? 21.234 1.088 -37.225 1.00 82.00 305 ALA A CA 1
ATOM 2293 C C . ALA A 1 305 ? 21.542 0.965 -35.718 1.00 82.00 305 ALA A C 1
ATOM 2295 O O . ALA A 1 305 ? 22.222 0.020 -35.325 1.00 82.00 305 ALA A O 1
ATOM 2296 N N . GLY A 1 306 ? 21.102 1.908 -34.882 1.00 88.56 306 GLY A N 1
ATOM 2297 C CA . GLY A 1 306 ? 21.320 1.847 -33.433 1.00 88.56 306 GLY A CA 1
ATOM 2298 C C . GLY A 1 306 ? 20.389 0.858 -32.728 1.00 88.56 306 GLY A C 1
ATOM 2299 O O . GLY A 1 306 ? 19.378 0.440 -33.291 1.00 88.56 306 GLY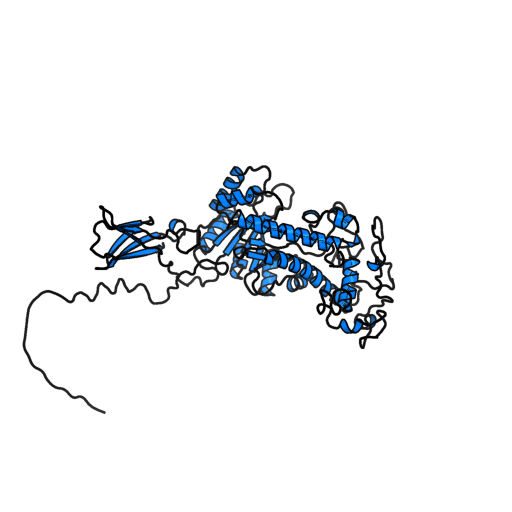 A O 1
ATOM 2300 N N . PHE A 1 307 ? 20.736 0.498 -31.494 1.00 91.19 307 PHE A N 1
ATOM 2301 C CA . PHE A 1 307 ? 19.928 -0.343 -30.615 1.00 91.19 307 PHE A CA 1
ATOM 2302 C C . PHE A 1 307 ? 18.628 0.367 -30.220 1.00 91.19 307 PHE A C 1
ATOM 2304 O O . PHE A 1 307 ? 18.622 1.573 -29.961 1.00 91.19 307 PHE A O 1
ATOM 2311 N N . ASP A 1 308 ? 17.530 -0.382 -30.146 1.00 88.31 308 ASP A N 1
ATOM 2312 C CA . ASP A 1 308 ? 16.212 0.166 -29.846 1.00 88.31 308 ASP A CA 1
ATOM 2313 C C . ASP A 1 308 ? 15.308 -0.861 -29.154 1.00 88.31 308 ASP A C 1
ATOM 2315 O O . ASP A 1 308 ? 15.520 -2.065 -29.299 1.00 88.31 308 ASP A O 1
ATOM 2319 N N . ALA A 1 309 ? 14.290 -0.398 -28.428 1.00 86.19 309 ALA A N 1
ATOM 2320 C CA . ALA A 1 309 ? 13.258 -1.270 -27.866 1.00 86.19 309 ALA A CA 1
ATOM 2321 C C . ALA A 1 309 ? 12.127 -1.528 -28.887 1.00 86.19 309 ALA A C 1
ATOM 2323 O O . ALA A 1 309 ? 11.902 -0.704 -29.778 1.00 86.19 309 ALA A O 1
ATOM 2324 N N . PRO A 1 310 ? 11.385 -2.645 -28.765 1.00 82.00 310 PRO A N 1
ATOM 2325 C CA . PRO A 1 310 ? 10.136 -2.867 -29.496 1.00 82.00 310 PRO A CA 1
ATOM 2326 C C . PRO A 1 310 ? 9.154 -1.695 -29.334 1.00 82.00 310 PRO A C 1
ATOM 2328 O O . PRO A 1 310 ? 8.991 -1.180 -28.226 1.00 82.00 310 PRO A O 1
ATOM 2331 N N . ARG A 1 311 ? 8.494 -1.290 -30.429 1.00 71.88 311 ARG A N 1
ATOM 2332 C CA . ARG A 1 311 ? 7.498 -0.195 -30.434 1.00 71.88 311 ARG A CA 1
ATOM 2333 C C . ARG A 1 311 ? 6.140 -0.573 -31.007 1.00 71.88 311 ARG A C 1
ATOM 2335 O O . ARG A 1 311 ? 5.144 0.056 -30.671 1.00 71.88 311 ARG A O 1
ATOM 2342 N N . ASP A 1 312 ? 6.107 -1.579 -31.865 1.00 67.50 312 ASP A N 1
ATOM 2343 C CA . ASP A 1 312 ? 4.908 -2.073 -32.520 1.00 67.50 312 ASP A CA 1
ATOM 2344 C C . ASP A 1 312 ? 4.864 -3.604 -32.459 1.00 67.50 312 ASP A C 1
ATOM 2346 O O . ASP A 1 312 ? 5.819 -4.275 -32.050 1.00 67.50 312 ASP A O 1
ATOM 2350 N N . ASP A 1 313 ? 3.722 -4.156 -32.858 1.00 62.62 313 ASP A N 1
ATOM 2351 C CA . ASP A 1 313 ? 3.479 -5.599 -32.870 1.00 62.62 313 ASP A CA 1
ATOM 2352 C C . ASP A 1 313 ? 4.325 -6.351 -33.920 1.00 62.62 313 ASP A C 1
ATOM 2354 O O . ASP A 1 313 ? 4.348 -7.584 -33.912 1.00 62.62 313 ASP A O 1
ATOM 2358 N N . ASP A 1 314 ? 5.041 -5.639 -34.802 1.00 68.44 314 ASP A N 1
ATOM 2359 C CA . ASP A 1 314 ? 5.900 -6.227 -35.838 1.00 68.44 314 ASP A CA 1
ATOM 2360 C C . ASP A 1 314 ? 7.302 -6.590 -35.308 1.00 68.44 314 ASP A C 1
ATOM 2362 O O . ASP A 1 314 ? 8.086 -7.261 -35.994 1.00 68.44 314 ASP A O 1
ATOM 2366 N N . ALA A 1 315 ? 7.633 -6.193 -34.074 1.00 78.75 315 ALA A N 1
ATOM 2367 C CA . ALA A 1 315 ? 8.873 -6.587 -33.423 1.00 78.75 315 ALA A CA 1
ATOM 2368 C C . ALA A 1 315 ? 8.952 -8.117 -33.207 1.00 78.75 315 ALA A C 1
ATOM 2370 O O . ALA A 1 315 ? 7.950 -8.768 -32.890 1.00 78.75 315 ALA A O 1
ATOM 2371 N N . PRO A 1 316 ? 10.149 -8.732 -33.333 1.00 88.25 316 PRO A N 1
ATOM 2372 C CA . PRO A 1 316 ? 10.307 -10.169 -33.143 1.00 88.25 316 PRO A CA 1
ATOM 2373 C C . PRO A 1 316 ? 9.765 -10.643 -31.781 1.00 88.25 316 PRO A C 1
ATOM 2375 O O . PRO A 1 316 ? 10.153 -10.079 -30.755 1.00 88.25 316 PRO A O 1
ATOM 2378 N N . PRO A 1 317 ? 8.965 -11.728 -31.716 1.00 85.88 317 PRO A N 1
ATOM 2379 C CA . PRO A 1 317 ? 8.277 -12.126 -30.484 1.00 85.88 317 PRO A CA 1
ATOM 2380 C C . PRO A 1 317 ? 9.194 -12.338 -29.273 1.00 85.88 317 PRO A C 1
ATOM 2382 O O . PRO A 1 317 ? 8.837 -11.980 -28.156 1.00 85.88 317 PRO A O 1
ATOM 2385 N N . ALA A 1 318 ? 10.394 -12.890 -29.486 1.00 88.75 318 ALA A N 1
ATOM 2386 C CA . ALA A 1 318 ? 11.366 -13.096 -28.412 1.00 88.75 318 ALA A CA 1
ATOM 2387 C C . ALA A 1 318 ? 11.926 -11.775 -27.859 1.00 88.75 318 ALA A C 1
ATOM 2389 O O . ALA A 1 318 ? 12.223 -11.686 -26.672 1.00 88.75 318 ALA A O 1
ATOM 2390 N N . PHE A 1 319 ? 12.072 -10.758 -28.712 1.00 89.38 319 PHE A N 1
ATOM 2391 C CA . PHE A 1 319 ? 12.552 -9.439 -28.310 1.00 89.38 319 PHE A CA 1
ATOM 2392 C C . PHE A 1 319 ? 11.452 -8.652 -27.592 1.00 89.38 319 PHE A C 1
ATOM 2394 O O . PHE A 1 319 ? 11.703 -8.075 -26.536 1.00 89.38 319 PHE A O 1
ATOM 2401 N N . SER A 1 320 ? 10.218 -8.723 -28.100 1.00 83.31 320 SER A N 1
ATOM 2402 C CA . SER A 1 320 ? 9.026 -8.170 -27.445 1.00 83.31 320 SER A CA 1
ATOM 2403 C C . SER A 1 320 ? 8.802 -8.772 -26.059 1.00 83.31 320 SER A C 1
ATOM 2405 O O . SER A 1 320 ? 8.545 -8.034 -25.114 1.00 83.31 320 SER A O 1
ATOM 2407 N N . ALA A 1 321 ? 8.978 -10.089 -25.907 1.00 82.25 321 ALA A N 1
ATOM 2408 C CA . ALA A 1 321 ? 8.886 -10.755 -24.609 1.00 82.25 321 ALA A CA 1
ATOM 2409 C C . ALA A 1 321 ? 9.954 -10.260 -23.617 1.00 82.25 321 ALA A C 1
ATOM 2411 O O . ALA A 1 321 ? 9.620 -9.947 -22.479 1.00 82.25 321 ALA A O 1
ATOM 2412 N N . ALA A 1 322 ? 11.213 -10.128 -24.054 1.00 87.19 322 ALA A N 1
ATOM 2413 C CA . ALA A 1 322 ? 12.291 -9.622 -23.200 1.00 87.19 322 ALA A CA 1
ATOM 2414 C C . ALA A 1 322 ? 12.066 -8.162 -22.771 1.00 87.19 322 ALA A C 1
ATOM 2416 O O . ALA A 1 322 ? 12.371 -7.791 -21.640 1.00 87.19 322 ALA A O 1
ATOM 2417 N N . TRP A 1 323 ? 11.515 -7.326 -23.654 1.00 86.12 323 TRP A N 1
ATOM 2418 C CA . TRP A 1 323 ? 11.163 -5.949 -23.311 1.00 86.12 323 TRP A CA 1
ATOM 2419 C C . TRP A 1 323 ? 9.991 -5.876 -22.324 1.00 86.12 323 TRP A C 1
ATOM 2421 O O . TRP A 1 323 ? 10.048 -5.086 -21.383 1.00 86.12 323 TRP A O 1
ATOM 2431 N N . SER A 1 324 ? 8.964 -6.718 -22.480 1.00 79.62 324 SER A N 1
ATOM 2432 C CA . SER A 1 324 ? 7.886 -6.835 -21.489 1.00 79.62 324 SER A CA 1
ATOM 2433 C C . SER A 1 324 ? 8.422 -7.253 -20.120 1.00 79.62 324 SER A C 1
ATOM 2435 O O . SER A 1 324 ? 8.147 -6.566 -19.143 1.00 79.62 324 SER A O 1
ATOM 2437 N N . GLU A 1 325 ? 9.262 -8.291 -20.055 1.00 81.38 325 GLU A N 1
ATOM 2438 C CA . GLU A 1 325 ? 9.910 -8.730 -18.809 1.00 81.38 325 GLU A CA 1
ATOM 2439 C C . GLU A 1 325 ? 10.701 -7.587 -18.152 1.00 81.38 325 GLU A C 1
ATOM 2441 O O . GLU A 1 325 ? 10.575 -7.318 -16.958 1.00 81.38 325 GLU A O 1
ATOM 2446 N N . PHE A 1 326 ? 11.487 -6.851 -18.935 1.00 85.44 326 PHE A N 1
ATOM 2447 C CA . PHE A 1 326 ? 12.255 -5.728 -18.411 1.00 85.44 326 PHE A CA 1
ATOM 2448 C C . PHE A 1 326 ? 11.372 -4.571 -17.905 1.00 85.44 326 PHE A C 1
ATOM 2450 O O . PHE A 1 326 ? 11.689 -3.948 -16.891 1.00 85.44 326 PHE A O 1
ATOM 2457 N N . ARG A 1 327 ? 10.240 -4.291 -18.561 1.00 81.00 327 ARG A N 1
ATOM 2458 C CA . ARG A 1 327 ? 9.260 -3.294 -18.092 1.00 81.00 327 ARG A CA 1
ATOM 2459 C C . ARG A 1 327 ? 8.671 -3.669 -16.732 1.00 81.00 327 ARG A C 1
ATOM 2461 O O . ARG A 1 327 ? 8.538 -2.797 -15.875 1.00 81.00 327 ARG A O 1
ATOM 2468 N N . GLU A 1 328 ? 8.388 -4.951 -16.503 1.00 75.50 328 GLU A N 1
ATOM 2469 C CA . GLU A 1 328 ? 7.960 -5.458 -15.189 1.00 75.50 328 GLU A CA 1
ATOM 2470 C C . GLU A 1 328 ? 9.021 -5.187 -14.119 1.00 75.50 328 GLU A C 1
ATOM 2472 O O . GLU A 1 328 ? 8.710 -4.699 -13.031 1.00 75.50 328 GLU A O 1
ATOM 2477 N N . ILE A 1 329 ? 10.288 -5.448 -14.453 1.00 80.12 329 ILE A N 1
ATOM 2478 C CA . ILE A 1 329 ? 11.437 -5.204 -13.574 1.00 80.12 329 ILE A CA 1
ATOM 2479 C C . ILE A 1 329 ? 11.543 -3.720 -13.207 1.00 80.12 329 ILE A C 1
ATOM 2481 O O . ILE A 1 329 ? 11.711 -3.409 -12.030 1.00 80.12 329 ILE A O 1
ATOM 2485 N N . LEU A 1 330 ? 11.394 -2.799 -14.166 1.00 81.06 330 LEU A N 1
ATOM 2486 C CA . LEU A 1 330 ? 11.459 -1.357 -13.897 1.00 81.06 330 LEU A CA 1
ATOM 2487 C C . LEU A 1 330 ? 10.415 -0.905 -12.869 1.00 81.06 330 LEU A C 1
ATOM 2489 O O . LEU A 1 330 ? 10.744 -0.194 -11.918 1.00 81.06 330 LEU A O 1
ATOM 2493 N N . VAL A 1 331 ? 9.161 -1.318 -13.055 1.00 76.56 331 VAL A N 1
ATOM 2494 C CA . VAL A 1 331 ? 8.058 -0.957 -12.154 1.00 76.56 331 VAL A CA 1
ATOM 2495 C C . VAL A 1 331 ? 8.260 -1.581 -10.775 1.00 76.56 331 VAL A C 1
ATOM 2497 O O . VAL A 1 331 ? 8.127 -0.895 -9.758 1.00 76.56 331 VAL A O 1
ATOM 2500 N N . ARG A 1 332 ? 8.638 -2.863 -10.735 1.00 76.50 332 ARG A N 1
ATOM 2501 C CA . ARG A 1 332 ? 8.923 -3.588 -9.494 1.00 76.50 332 ARG A CA 1
ATOM 2502 C C . ARG A 1 332 ? 10.034 -2.924 -8.699 1.00 76.50 332 ARG A C 1
ATOM 2504 O O . ARG A 1 332 ? 9.859 -2.650 -7.517 1.00 76.50 332 ARG A O 1
ATOM 2511 N N . ASP A 1 333 ? 11.177 -2.676 -9.328 1.00 79.50 333 ASP A N 1
ATOM 2512 C CA . ASP A 1 333 ? 12.353 -2.131 -8.651 1.00 79.50 333 ASP A CA 1
ATOM 2513 C C . ASP A 1 333 ? 12.068 -0.705 -8.150 1.00 79.50 333 ASP A C 1
ATOM 2515 O O . ASP A 1 333 ? 12.493 -0.319 -7.054 1.00 79.50 333 ASP A O 1
ATOM 2519 N N . TRP A 1 334 ? 11.265 0.061 -8.897 1.00 79.81 334 TRP A N 1
ATOM 2520 C CA . TRP A 1 334 ? 10.771 1.357 -8.450 1.00 79.81 334 TRP A CA 1
ATOM 2521 C C . TRP A 1 334 ? 9.916 1.243 -7.177 1.00 79.81 334 TRP A C 1
ATOM 2523 O O . TRP A 1 334 ? 10.149 1.989 -6.218 1.00 79.81 334 TRP A O 1
ATOM 2533 N N . ALA A 1 335 ? 8.956 0.316 -7.148 1.00 77.56 335 ALA A N 1
ATOM 2534 C CA . ALA A 1 335 ? 8.084 0.084 -6.000 1.00 77.56 335 ALA A CA 1
ATOM 2535 C C . ALA A 1 335 ? 8.858 -0.449 -4.783 1.00 77.56 335 ALA A C 1
ATOM 2537 O O . ALA A 1 335 ? 8.723 0.072 -3.674 1.00 77.56 335 ALA A O 1
ATOM 2538 N N . GLU A 1 336 ? 9.717 -1.451 -4.984 1.00 78.81 336 GLU A N 1
ATOM 2539 C CA . GLU A 1 336 ? 10.480 -2.104 -3.919 1.00 78.81 336 GLU A CA 1
ATOM 2540 C C . GLU A 1 336 ? 11.485 -1.171 -3.254 1.00 78.81 336 GLU A C 1
ATOM 2542 O O . GLU A 1 336 ? 11.646 -1.229 -2.033 1.00 78.81 336 GLU A O 1
ATOM 2547 N N . GLU A 1 337 ? 12.137 -0.276 -4.001 1.00 81.19 337 GLU A N 1
ATOM 2548 C CA . GLU A 1 337 ? 13.043 0.688 -3.375 1.00 81.19 337 GLU A CA 1
ATOM 2549 C C . GLU A 1 337 ? 12.282 1.637 -2.437 1.00 81.19 337 GLU A C 1
ATOM 2551 O O . GLU A 1 337 ? 12.727 1.920 -1.321 1.00 81.19 337 GLU A O 1
ATOM 2556 N N . HIS A 1 338 ? 11.109 2.106 -2.862 1.00 80.56 338 HIS A N 1
ATOM 2557 C CA . HIS A 1 338 ? 10.275 2.972 -2.040 1.00 80.56 338 HIS A CA 1
ATOM 2558 C C . HIS A 1 338 ? 9.740 2.212 -0.815 1.00 80.56 338 HIS A C 1
ATOM 2560 O O . HIS A 1 338 ? 9.903 2.673 0.318 1.00 80.56 338 HIS A O 1
ATOM 2566 N N . LEU A 1 339 ? 9.198 1.007 -1.009 1.00 81.25 339 LEU A N 1
ATOM 2567 C CA . LEU A 1 339 ? 8.758 0.151 0.091 1.00 81.25 339 LEU A CA 1
ATOM 2568 C C . LEU A 1 339 ? 9.898 -0.137 1.071 1.00 81.25 339 LEU A C 1
ATOM 2570 O O . LEU A 1 339 ? 9.686 -0.056 2.274 1.00 81.25 339 LEU A O 1
ATOM 2574 N N . ALA A 1 340 ? 11.120 -0.409 0.608 1.00 83.19 340 ALA A N 1
ATOM 2575 C CA . ALA A 1 340 ? 12.270 -0.640 1.481 1.00 83.19 340 ALA A CA 1
ATOM 2576 C C . ALA A 1 340 ? 12.585 0.562 2.390 1.00 83.19 340 ALA A C 1
ATOM 2578 O O . ALA A 1 340 ? 12.873 0.366 3.573 1.00 83.19 340 ALA A O 1
ATOM 2579 N N . ARG A 1 341 ? 12.481 1.794 1.875 1.00 85.62 341 ARG A N 1
ATOM 2580 C CA . ARG A 1 341 ? 12.658 3.024 2.671 1.00 85.62 341 ARG A CA 1
ATOM 2581 C C . ARG A 1 341 ? 11.552 3.187 3.709 1.00 85.62 341 ARG A C 1
ATOM 2583 O O . ARG A 1 341 ? 11.843 3.450 4.875 1.00 85.62 341 ARG A O 1
ATOM 2590 N N . LEU A 1 342 ? 10.297 2.952 3.318 1.00 83.81 342 LEU A N 1
ATOM 2591 C CA . LEU A 1 342 ? 9.166 2.994 4.247 1.00 83.81 342 LEU A CA 1
ATOM 2592 C C . LEU A 1 342 ? 9.276 1.907 5.320 1.00 83.81 342 LEU A C 1
ATOM 2594 O O . LEU A 1 342 ? 9.100 2.217 6.492 1.00 83.81 342 LEU A O 1
ATOM 2598 N N . ARG A 1 343 ? 9.639 0.668 4.960 1.00 84.44 343 ARG A N 1
ATOM 2599 C CA . ARG A 1 343 ? 9.871 -0.440 5.908 1.00 84.44 343 ARG A CA 1
ATOM 2600 C C . ARG A 1 343 ? 10.916 -0.077 6.961 1.00 84.44 343 ARG A C 1
ATOM 2602 O O . ARG A 1 343 ? 10.752 -0.428 8.122 1.00 84.44 343 ARG A O 1
ATOM 2609 N N . ALA A 1 344 ? 11.987 0.611 6.565 1.00 85.75 344 ALA A N 1
ATOM 2610 C CA . ALA A 1 344 ? 13.049 1.006 7.486 1.00 85.75 344 ALA A CA 1
ATOM 2611 C C . ALA A 1 344 ? 12.604 2.079 8.498 1.00 85.75 344 ALA A C 1
ATOM 2613 O O . ALA A 1 344 ? 13.153 2.137 9.597 1.00 85.75 344 ALA A O 1
ATOM 2614 N N . ALA A 1 345 ? 11.628 2.915 8.134 1.00 83.44 345 ALA A N 1
ATOM 2615 C CA . ALA A 1 345 ? 11.144 4.015 8.965 1.00 83.44 345 ALA A CA 1
ATOM 2616 C C . ALA A 1 345 ? 9.852 3.699 9.734 1.00 83.44 345 ALA A C 1
ATOM 2618 O O . ALA A 1 345 ? 9.629 4.259 10.805 1.00 83.44 345 ALA A O 1
ATOM 2619 N N . CYS A 1 346 ? 8.994 2.823 9.206 1.00 81.81 346 CYS A N 1
ATOM 2620 C CA . CYS A 1 346 ? 7.696 2.517 9.797 1.00 81.81 346 CYS A CA 1
ATOM 2621 C C . CYS A 1 346 ? 7.861 1.770 11.130 1.00 81.81 346 CYS A C 1
ATOM 2623 O O . CYS A 1 346 ? 8.452 0.688 11.163 1.00 81.81 346 CYS A O 1
ATOM 2625 N N . PRO A 1 347 ? 7.300 2.298 12.232 1.00 80.94 347 PRO A N 1
ATOM 2626 C CA . PRO A 1 347 ? 7.161 1.552 13.474 1.00 80.94 347 PRO A CA 1
ATOM 2627 C C . PRO A 1 347 ? 6.403 0.236 13.272 1.00 80.94 347 PRO A C 1
ATOM 2629 O O . PRO A 1 347 ? 5.503 0.143 12.440 1.00 80.94 347 PRO A O 1
ATOM 2632 N N . SER A 1 348 ? 6.730 -0.775 14.078 1.00 75.75 348 SER A N 1
ATOM 2633 C CA . SER A 1 348 ? 6.160 -2.124 13.955 1.00 75.75 348 SER A CA 1
ATOM 2634 C C . SER A 1 348 ? 4.658 -2.217 14.246 1.00 75.75 348 SER A C 1
ATOM 2636 O O . SER A 1 348 ? 4.053 -3.252 13.981 1.00 75.75 348 SER A O 1
ATOM 2638 N N . ASP A 1 349 ? 4.046 -1.172 14.808 1.00 73.69 349 ASP A N 1
ATOM 2639 C CA . ASP A 1 349 ? 2.605 -1.091 15.056 1.00 73.69 349 ASP A CA 1
ATOM 2640 C C . ASP A 1 349 ? 1.812 -0.454 13.899 1.00 73.69 349 ASP A C 1
ATOM 2642 O O . ASP A 1 349 ? 0.580 -0.357 13.988 1.00 73.69 349 ASP A O 1
ATOM 2646 N N . ILE A 1 350 ? 2.503 -0.060 12.822 1.00 83.81 350 ILE A N 1
ATOM 2647 C CA . ILE A 1 350 ? 1.929 0.383 11.550 1.00 83.81 350 ILE A CA 1
ATOM 2648 C C . ILE A 1 350 ? 2.073 -0.744 10.532 1.00 83.81 350 ILE A C 1
ATOM 2650 O O . ILE A 1 350 ? 3.165 -1.235 10.262 1.00 83.81 350 ILE A O 1
ATOM 2654 N N . THR A 1 351 ? 0.954 -1.134 9.930 1.00 83.25 351 THR A N 1
ATOM 2655 C CA . THR A 1 351 ? 0.947 -2.088 8.821 1.00 83.25 351 THR A CA 1
ATOM 2656 C C . THR A 1 351 ? 1.379 -1.366 7.548 1.00 83.25 351 THR A C 1
ATOM 2658 O O . THR A 1 351 ? 0.761 -0.370 7.178 1.00 83.25 351 THR A O 1
ATOM 2661 N N . LEU A 1 352 ? 2.416 -1.853 6.869 1.00 84.12 352 LEU A N 1
ATOM 2662 C CA . LEU A 1 352 ? 2.797 -1.380 5.537 1.00 84.12 352 LEU A CA 1
ATOM 2663 C C . LEU A 1 352 ? 2.167 -2.296 4.484 1.00 84.12 352 LEU A C 1
ATOM 2665 O O . LEU A 1 352 ? 2.381 -3.507 4.515 1.00 84.12 352 LEU A O 1
ATOM 2669 N N . GLY A 1 353 ? 1.388 -1.715 3.577 1.00 80.31 353 GLY A N 1
ATOM 2670 C CA . GLY A 1 353 ? 0.780 -2.407 2.447 1.00 80.31 353 GLY A CA 1
ATOM 2671 C C . GLY A 1 353 ? 1.502 -2.094 1.140 1.00 80.31 353 GLY A C 1
ATOM 2672 O O . GLY A 1 353 ? 1.701 -0.922 0.830 1.00 80.31 353 GLY A O 1
ATOM 2673 N N . ALA A 1 354 ? 1.862 -3.114 0.364 1.00 78.69 354 ALA A N 1
ATOM 2674 C CA . ALA A 1 354 ? 2.280 -2.957 -1.027 1.00 78.69 354 ALA A CA 1
ATOM 2675 C C . ALA A 1 354 ? 1.036 -2.978 -1.919 1.00 78.69 354 ALA A C 1
ATOM 2677 O O . ALA A 1 354 ? 0.252 -3.925 -1.845 1.00 78.69 354 ALA A O 1
ATOM 2678 N N . VAL A 1 355 ? 0.829 -1.934 -2.722 1.00 77.31 355 VAL A N 1
ATOM 2679 C CA . VAL A 1 355 ? -0.386 -1.806 -3.531 1.00 77.31 355 VAL A CA 1
ATOM 2680 C C . VAL A 1 355 ? -0.153 -2.350 -4.935 1.00 77.31 355 VAL A C 1
ATOM 2682 O O . VAL A 1 355 ? 0.793 -1.961 -5.614 1.00 77.31 355 VAL A O 1
ATOM 2685 N N . VAL A 1 356 ? -1.046 -3.236 -5.369 1.00 74.19 356 VAL A N 1
ATOM 2686 C CA . VAL A 1 356 ? -1.072 -3.833 -6.705 1.00 74.19 356 VAL A CA 1
ATOM 2687 C C . VAL A 1 356 ? -2.315 -3.331 -7.414 1.00 74.19 356 VAL A C 1
ATOM 2689 O O . VAL A 1 356 ? -3.425 -3.731 -7.070 1.00 74.19 356 VAL A O 1
ATOM 2692 N N . HIS A 1 357 ? -2.140 -2.448 -8.391 1.00 73.62 357 HIS A N 1
ATOM 2693 C CA . HIS A 1 357 ? -3.259 -1.972 -9.194 1.00 73.62 357 HIS A CA 1
ATOM 2694 C C . HIS A 1 357 ? -3.629 -3.015 -10.256 1.00 73.62 357 HIS A C 1
ATOM 2696 O O . HIS A 1 357 ? -2.772 -3.456 -11.023 1.00 73.62 357 HIS A O 1
ATOM 2702 N N . LEU A 1 358 ? -4.898 -3.419 -10.283 1.00 69.06 358 LEU A N 1
ATOM 2703 C CA . LEU A 1 358 ? -5.471 -4.391 -11.207 1.00 69.06 358 LEU A CA 1
ATOM 2704 C C . LEU A 1 358 ? -6.310 -3.645 -12.253 1.00 69.06 358 LEU A C 1
ATOM 2706 O O . LEU A 1 358 ? -7.488 -3.372 -12.009 1.00 69.06 358 LEU A O 1
ATOM 2710 N N . PRO A 1 359 ? -5.732 -3.291 -13.413 1.00 60.75 359 PRO A N 1
ATOM 2711 C CA . PRO A 1 359 ? -6.493 -2.639 -14.464 1.00 60.75 359 PRO A CA 1
ATOM 2712 C C . PRO A 1 359 ? -7.497 -3.620 -15.102 1.00 60.75 359 PRO A C 1
ATOM 2714 O O . PRO A 1 359 ? -7.284 -4.839 -15.087 1.00 60.75 359 PRO A O 1
ATOM 2717 N N . PRO A 1 360 ? -8.570 -3.099 -15.720 1.00 54.81 360 PRO A N 1
ATOM 2718 C CA . PRO A 1 360 ? -9.614 -3.920 -16.335 1.00 54.81 360 PRO A CA 1
ATOM 2719 C C . PRO A 1 360 ? -9.097 -4.811 -17.487 1.00 54.81 360 PRO A C 1
ATOM 2721 O O . PRO A 1 360 ? -9.635 -5.899 -17.719 1.00 54.81 360 PRO A O 1
ATOM 2724 N N . ASP A 1 361 ? -8.009 -4.419 -18.161 1.00 57.22 361 ASP A N 1
ATOM 2725 C CA . ASP A 1 361 ? -7.517 -5.075 -19.379 1.00 57.22 361 ASP A CA 1
ATOM 2726 C C . ASP A 1 361 ? -6.564 -6.261 -19.108 1.00 57.22 361 ASP A C 1
ATOM 2728 O O . ASP A 1 361 ? -5.634 -6.202 -18.302 1.00 57.22 361 ASP A O 1
ATOM 2732 N N . GLN A 1 362 ? -6.783 -7.377 -19.819 1.00 46.69 362 GLN A N 1
ATOM 2733 C CA . GLN A 1 362 ? -6.211 -8.699 -19.508 1.00 46.69 362 GLN A CA 1
ATOM 2734 C C . GLN A 1 362 ? -4.677 -8.817 -19.578 1.00 46.69 362 GLN A C 1
ATOM 2736 O O . GLN A 1 362 ? -4.125 -9.658 -18.871 1.00 46.69 362 GLN A O 1
ATOM 2741 N N . ARG A 1 363 ? -3.972 -8.014 -20.390 1.00 49.78 363 ARG A N 1
ATOM 2742 C CA . ARG A 1 363 ? -2.508 -8.143 -20.586 1.00 49.78 363 ARG A CA 1
ATOM 2743 C C . ARG A 1 363 ? -1.682 -7.688 -19.379 1.00 49.78 363 ARG A C 1
ATOM 2745 O O . ARG A 1 363 ? -0.599 -8.208 -19.145 1.00 49.78 363 ARG A O 1
ATOM 2752 N N . TRP A 1 364 ? -2.214 -6.771 -18.576 1.00 50.38 364 TRP A N 1
ATOM 2753 C CA . TRP A 1 364 ? -1.554 -6.264 -17.370 1.00 50.38 364 TRP A CA 1
ATOM 2754 C C . TRP A 1 364 ? -1.615 -7.229 -16.179 1.00 50.38 364 TRP A C 1
ATOM 2756 O O . TRP A 1 364 ? -0.884 -7.053 -15.207 1.00 50.38 364 TRP A O 1
ATOM 2766 N N . ARG A 1 365 ? -2.444 -8.278 -16.259 1.00 47.47 365 ARG A N 1
ATOM 2767 C CA . ARG A 1 365 ? -2.635 -9.263 -15.181 1.00 47.47 365 ARG A CA 1
ATOM 2768 C C . ARG A 1 365 ? -1.398 -10.138 -14.948 1.00 47.47 365 ARG A C 1
ATOM 2770 O O . ARG A 1 365 ? -1.220 -10.631 -13.841 1.00 47.47 365 ARG A O 1
ATOM 2777 N N . GLU A 1 366 ? -0.539 -10.296 -15.955 1.00 43.25 366 GLU A N 1
ATOM 2778 C CA . GLU A 1 366 ? 0.725 -11.045 -15.852 1.00 43.25 366 GLU A CA 1
ATOM 2779 C C . GLU A 1 366 ? 1.846 -10.180 -15.238 1.00 43.25 366 GLU A C 1
ATOM 2781 O O . GLU A 1 366 ? 2.562 -10.646 -14.356 1.00 43.25 366 GLU A O 1
ATOM 2786 N N . ILE A 1 367 ? 1.882 -8.886 -15.580 1.00 45.38 367 ILE A N 1
ATOM 2787 C CA . ILE A 1 367 ? 2.822 -7.878 -15.056 1.00 45.38 367 ILE A CA 1
ATOM 2788 C C . ILE A 1 367 ? 2.511 -7.511 -13.593 1.00 45.38 367 ILE A C 1
ATOM 2790 O O . ILE A 1 367 ? 3.402 -7.423 -12.749 1.00 45.38 367 ILE A O 1
ATOM 2794 N N . ALA A 1 368 ? 1.231 -7.324 -13.256 1.00 46.06 368 ALA A N 1
ATOM 2795 C CA . ALA A 1 368 ? 0.796 -7.047 -11.885 1.00 46.06 368 ALA A CA 1
ATOM 2796 C C . ALA A 1 368 ? 1.038 -8.247 -10.945 1.00 46.06 368 ALA A C 1
ATOM 2798 O O . ALA A 1 368 ? 1.277 -8.060 -9.752 1.00 46.06 368 ALA A O 1
ATOM 2799 N N . ALA A 1 369 ? 1.031 -9.474 -11.482 1.00 41.84 369 ALA A N 1
ATOM 2800 C CA . ALA A 1 369 ? 1.327 -10.693 -10.731 1.00 41.84 369 ALA A CA 1
ATOM 2801 C C . ALA A 1 369 ? 2.829 -10.882 -10.432 1.00 41.84 369 ALA A C 1
ATOM 2803 O O . ALA A 1 369 ? 3.165 -11.536 -9.443 1.00 41.84 369 ALA A O 1
ATOM 2804 N N . SER A 1 370 ? 3.728 -10.320 -11.250 1.00 41.88 370 SER A N 1
ATOM 2805 C CA . SER A 1 370 ? 5.186 -10.456 -11.102 1.00 41.88 370 SER A CA 1
ATOM 2806 C C . SER A 1 370 ? 5.855 -9.258 -10.410 1.00 41.88 370 SER A C 1
ATOM 2808 O O . SER A 1 370 ? 6.851 -9.436 -9.702 1.00 41.88 370 SER A O 1
ATOM 2810 N N . ALA A 1 371 ? 5.312 -8.044 -10.568 1.00 42.53 371 ALA A N 1
ATOM 2811 C CA . ALA A 1 371 ? 5.983 -6.802 -10.175 1.00 42.53 371 ALA A CA 1
ATOM 2812 C C . ALA A 1 371 ? 5.699 -6.318 -8.740 1.00 42.53 371 ALA A C 1
ATOM 2814 O O . ALA A 1 371 ? 6.361 -5.397 -8.265 1.00 42.53 371 ALA A O 1
ATOM 2815 N N . ALA A 1 372 ? 4.746 -6.921 -8.027 1.00 46.62 372 ALA A N 1
ATOM 2816 C CA . ALA A 1 372 ? 4.353 -6.455 -6.697 1.00 46.62 372 ALA A CA 1
ATOM 2817 C C . ALA A 1 372 ? 4.017 -7.597 -5.730 1.00 46.62 372 ALA A C 1
ATOM 2819 O O . ALA A 1 372 ? 3.112 -7.474 -4.911 1.00 46.62 372 ALA A O 1
ATOM 2820 N N . MET A 1 373 ? 4.747 -8.712 -5.807 1.00 50.41 373 MET A N 1
ATOM 2821 C CA . MET A 1 373 ? 4.783 -9.682 -4.713 1.00 50.41 373 MET A CA 1
ATOM 2822 C C . MET A 1 373 ? 5.800 -9.168 -3.691 1.00 50.41 373 MET A C 1
ATOM 2824 O O . MET A 1 373 ? 7.001 -9.405 -3.864 1.00 50.41 373 MET A O 1
ATOM 2828 N N . PRO A 1 374 ? 5.380 -8.428 -2.649 1.00 52.00 374 PRO A N 1
ATOM 2829 C CA . PRO A 1 374 ? 6.304 -8.065 -1.603 1.00 52.00 374 PRO A CA 1
ATOM 2830 C C . PRO A 1 374 ? 6.811 -9.345 -0.930 1.00 52.00 374 PRO A C 1
ATOM 2832 O O . PRO A 1 374 ? 6.256 -10.440 -1.076 1.00 52.00 374 PRO A O 1
ATOM 2835 N N . ARG A 1 375 ? 7.915 -9.233 -0.194 1.00 51.38 375 ARG A N 1
ATOM 2836 C CA . ARG A 1 375 ? 8.499 -10.392 0.489 1.00 51.38 375 ARG A CA 1
ATOM 2837 C C . ARG A 1 375 ? 7.444 -11.051 1.377 1.00 51.38 375 ARG A C 1
ATOM 2839 O O . ARG A 1 375 ? 6.641 -10.368 2.007 1.00 51.38 375 ARG A O 1
ATOM 2846 N N . LYS A 1 376 ? 7.512 -12.379 1.485 1.00 49.25 376 LYS A N 1
ATOM 2847 C CA . LYS A 1 376 ? 6.713 -13.180 2.421 1.00 49.25 376 LYS A CA 1
ATOM 2848 C C . LYS A 1 376 ? 6.614 -12.487 3.792 1.00 49.25 376 LYS A C 1
ATOM 2850 O O . LYS A 1 376 ? 7.602 -12.459 4.525 1.00 49.25 376 LYS A O 1
ATOM 2855 N N . GLY A 1 377 ? 5.432 -11.957 4.119 1.00 55.25 377 GLY A N 1
ATOM 2856 C CA . GLY A 1 377 ? 5.142 -11.270 5.385 1.00 55.25 377 GLY A CA 1
ATOM 2857 C C . GLY A 1 377 ? 4.606 -9.837 5.260 1.00 55.25 377 GLY A C 1
ATOM 2858 O O . GLY A 1 377 ? 3.983 -9.370 6.209 1.00 55.25 377 GLY A O 1
ATOM 2859 N N . ASP A 1 378 ? 4.798 -9.161 4.127 1.00 68.88 378 ASP A N 1
ATOM 2860 C CA . ASP A 1 378 ? 4.201 -7.840 3.873 1.00 68.88 378 ASP A CA 1
ATOM 2861 C C . ASP A 1 378 ? 2.708 -7.977 3.501 1.00 68.88 378 ASP A C 1
ATOM 2863 O O . ASP A 1 378 ? 2.306 -8.958 2.871 1.00 68.88 378 ASP A O 1
ATOM 2867 N N . LEU A 1 379 ? 1.879 -6.989 3.867 1.00 79.19 379 LEU A N 1
ATOM 2868 C CA . LEU A 1 379 ? 0.473 -6.949 3.451 1.00 79.19 379 LEU A CA 1
ATOM 2869 C C . LEU A 1 379 ? 0.392 -6.596 1.959 1.00 79.19 379 LEU A C 1
ATOM 2871 O O . LEU A 1 379 ? 0.864 -5.537 1.547 1.00 79.19 379 LEU A O 1
ATOM 2875 N N . VAL A 1 380 ? -0.265 -7.432 1.159 1.00 81.38 380 VAL A N 1
ATOM 2876 C CA . VAL A 1 380 ? -0.599 -7.107 -0.240 1.00 81.38 380 VAL A CA 1
ATOM 2877 C C . VAL A 1 380 ? -1.955 -6.418 -0.290 1.00 81.38 380 VAL A C 1
ATOM 2879 O O . VAL A 1 380 ? -2.923 -6.943 0.249 1.00 81.38 380 VAL A O 1
ATOM 2882 N N . LEU A 1 381 ? -2.048 -5.261 -0.938 1.00 83.94 381 LEU A N 1
ATOM 2883 C CA . LEU A 1 381 ? -3.297 -4.539 -1.161 1.00 83.94 381 LEU A CA 1
ATOM 2884 C C . LEU A 1 381 ? -3.642 -4.553 -2.648 1.00 83.94 381 LEU A C 1
ATOM 2886 O O . LEU A 1 381 ? -2.974 -3.903 -3.443 1.00 83.94 381 LEU A O 1
ATOM 2890 N N . LEU A 1 382 ? -4.690 -5.281 -3.019 1.00 83.88 382 LEU A N 1
ATOM 2891 C CA . LEU A 1 382 ? -5.178 -5.332 -4.396 1.00 83.88 382 LEU A CA 1
ATOM 2892 C C . LEU A 1 382 ? -6.110 -4.149 -4.646 1.00 83.88 382 LEU A C 1
ATOM 2894 O O . LEU A 1 382 ? -7.111 -4.004 -3.950 1.00 83.88 382 LEU A O 1
ATOM 2898 N N . ASP A 1 383 ? -5.770 -3.301 -5.605 1.00 81.75 383 ASP A N 1
ATOM 2899 C CA . ASP A 1 383 ? -6.510 -2.093 -5.949 1.00 81.75 383 ASP A CA 1
ATOM 2900 C C . ASP A 1 383 ? -7.240 -2.269 -7.283 1.00 81.75 383 ASP A C 1
ATOM 2902 O O . ASP A 1 383 ? -6.594 -2.459 -8.309 1.00 81.75 383 ASP A O 1
ATOM 2906 N N . GLY A 1 384 ? -8.572 -2.221 -7.279 1.00 77.31 384 GLY A N 1
ATOM 2907 C CA . GLY A 1 384 ? -9.373 -2.352 -8.496 1.00 77.31 384 GLY A CA 1
ATOM 2908 C C . GLY A 1 384 ? -10.845 -2.665 -8.236 1.00 77.31 384 GLY A C 1
ATOM 2909 O O . GLY A 1 384 ? -11.352 -2.545 -7.114 1.00 77.31 384 GLY A O 1
ATOM 2910 N N . SER A 1 385 ? -11.545 -3.094 -9.290 1.00 78.06 385 SER A N 1
ATOM 2911 C CA . SER A 1 385 ? -12.930 -3.554 -9.166 1.00 78.06 385 SER A CA 1
ATOM 2912 C C . SER A 1 385 ? -12.995 -4.867 -8.376 1.00 78.06 385 SER A C 1
ATOM 2914 O O . SER A 1 385 ? -12.085 -5.698 -8.439 1.00 78.06 385 SER A O 1
ATOM 2916 N N . VAL A 1 386 ? -14.098 -5.111 -7.658 1.00 81.06 386 VAL A N 1
ATOM 2917 C CA . VAL A 1 386 ? -14.285 -6.390 -6.945 1.00 81.06 386 VAL A CA 1
ATOM 2918 C C . VAL A 1 386 ? -14.206 -7.582 -7.895 1.00 81.06 386 VAL A C 1
ATOM 2920 O O . VAL A 1 386 ? -13.617 -8.600 -7.541 1.00 81.06 386 VAL A O 1
ATOM 2923 N N . ALA A 1 387 ? -14.750 -7.460 -9.106 1.00 81.44 387 ALA A N 1
ATOM 2924 C CA . ALA A 1 387 ? -14.712 -8.532 -10.093 1.00 81.44 387 ALA A CA 1
ATOM 2925 C C . ALA A 1 387 ? -13.273 -8.892 -10.497 1.00 81.44 387 ALA A C 1
ATOM 2927 O O . ALA A 1 387 ? -12.934 -10.075 -10.546 1.00 81.44 387 ALA A O 1
ATOM 2928 N N . ASP A 1 388 ? -12.420 -7.891 -10.725 1.00 78.50 388 ASP A N 1
ATOM 2929 C CA . ASP A 1 388 ? -11.022 -8.113 -11.107 1.00 78.50 388 ASP A CA 1
ATOM 2930 C C . ASP A 1 388 ? -10.202 -8.695 -9.955 1.00 78.50 388 ASP A C 1
ATOM 2932 O O . ASP A 1 388 ? -9.418 -9.621 -10.163 1.00 78.50 388 ASP A O 1
ATOM 2936 N N . ILE A 1 389 ? -10.433 -8.223 -8.726 1.00 82.69 389 ILE A N 1
ATOM 2937 C CA . ILE A 1 389 ? -9.780 -8.767 -7.530 1.00 82.69 389 ILE A CA 1
ATOM 2938 C C . ILE A 1 389 ? -10.168 -10.239 -7.328 1.00 82.69 389 ILE A C 1
ATOM 2940 O O . ILE A 1 389 ? -9.303 -11.078 -7.070 1.00 82.69 389 ILE A O 1
ATOM 2944 N N . LEU A 1 390 ? -11.453 -10.579 -7.468 1.00 84.19 390 LEU A N 1
ATOM 2945 C CA . LEU A 1 390 ? -11.928 -11.958 -7.329 1.00 84.19 390 LEU A CA 1
ATOM 2946 C C . LEU A 1 390 ? -11.375 -12.879 -8.427 1.00 84.19 390 LEU A C 1
ATOM 2948 O O . LEU A 1 390 ? -10.965 -14.000 -8.120 1.00 84.19 390 LEU A O 1
ATOM 2952 N N . ASP A 1 391 ? -11.327 -12.421 -9.684 1.00 81.69 391 ASP A N 1
ATOM 2953 C CA . ASP A 1 391 ? -10.705 -13.174 -10.784 1.00 81.69 391 ASP A CA 1
ATOM 2954 C C . ASP A 1 391 ? -9.209 -13.399 -10.526 1.00 81.69 391 ASP A C 1
ATOM 2956 O O . ASP A 1 391 ? -8.721 -14.520 -10.686 1.00 81.69 391 ASP A O 1
ATOM 2960 N N . PHE A 1 392 ? -8.493 -12.369 -10.064 1.00 78.25 392 PHE A N 1
ATOM 2961 C CA . PHE A 1 392 ? -7.073 -12.460 -9.737 1.00 78.25 392 PHE A CA 1
ATOM 2962 C C . PHE A 1 392 ? -6.809 -13.487 -8.631 1.00 78.25 392 PHE A C 1
ATOM 2964 O O . PHE A 1 392 ? -6.072 -14.448 -8.851 1.00 78.25 392 PHE A O 1
ATOM 2971 N N . VAL A 1 393 ? -7.460 -13.343 -7.472 1.00 78.75 393 VAL A N 1
ATOM 2972 C CA . VAL A 1 393 ? -7.272 -14.246 -6.321 1.00 78.75 393 VAL A CA 1
ATOM 2973 C C . VAL A 1 393 ? -7.691 -15.681 -6.661 1.00 78.75 393 VAL A C 1
ATOM 2975 O O . VAL A 1 393 ? -7.071 -16.636 -6.193 1.00 78.75 393 VAL A O 1
ATOM 2978 N N . GLY A 1 394 ? -8.711 -15.854 -7.509 1.00 77.75 394 GLY A N 1
ATOM 2979 C CA . GLY A 1 394 ? -9.143 -17.166 -7.991 1.00 77.75 394 GLY A CA 1
ATOM 2980 C C . GLY A 1 394 ? -8.112 -17.879 -8.876 1.00 77.75 394 GLY A C 1
ATOM 2981 O O . GLY A 1 394 ? -8.072 -19.111 -8.889 1.00 77.75 394 GLY A O 1
ATOM 2982 N N . ARG A 1 395 ? -7.269 -17.132 -9.602 1.00 73.69 395 ARG A N 1
ATOM 2983 C CA . ARG A 1 395 ? -6.208 -17.673 -10.474 1.00 73.69 395 ARG A CA 1
ATOM 2984 C C . ARG A 1 395 ? -4.867 -17.814 -9.762 1.00 73.69 395 ARG A C 1
ATOM 2986 O O . ARG A 1 395 ? -4.154 -18.787 -9.998 1.00 73.69 395 ARG A O 1
ATOM 2993 N N . ALA A 1 396 ? -4.533 -16.847 -8.917 1.00 68.88 396 ALA A N 1
ATOM 2994 C CA . ALA A 1 396 ? -3.273 -16.747 -8.198 1.00 68.88 396 ALA A CA 1
ATOM 2995 C C . ALA A 1 396 ? -3.567 -16.457 -6.716 1.00 68.88 396 ALA A C 1
ATOM 2997 O O . ALA A 1 396 ? -3.705 -15.295 -6.328 1.00 68.88 396 ALA A O 1
ATOM 2998 N N . PRO A 1 397 ? -3.688 -17.500 -5.872 1.00 68.31 397 PRO A N 1
ATOM 2999 C CA . PRO A 1 397 ? -3.910 -17.310 -4.446 1.00 68.31 397 PRO A CA 1
ATOM 3000 C C . PRO A 1 397 ? -2.791 -16.460 -3.843 1.00 68.31 397 PRO A C 1
ATOM 3002 O O . PRO A 1 397 ? -1.613 -16.784 -3.993 1.00 68.31 397 PRO A O 1
ATOM 3005 N N . VAL A 1 398 ? -3.156 -15.386 -3.144 1.00 70.00 398 VAL A N 1
ATOM 3006 C CA . VAL A 1 398 ? -2.180 -14.543 -2.447 1.00 70.00 398 VAL A CA 1
ATOM 3007 C C . VAL A 1 398 ? -1.687 -15.290 -1.209 1.00 70.00 398 VAL A C 1
ATOM 3009 O O . VAL A 1 398 ? -2.470 -15.642 -0.324 1.00 70.00 398 VAL A O 1
ATOM 3012 N N . GLU A 1 399 ? -0.384 -15.561 -1.139 1.00 68.44 399 GLU A N 1
ATOM 3013 C CA . GLU A 1 399 ? 0.221 -16.188 0.035 1.00 68.44 399 GLU A CA 1
ATOM 3014 C C . GLU A 1 399 ? 0.408 -15.161 1.164 1.00 68.44 399 GLU A C 1
ATOM 3016 O O . GLU A 1 399 ? 1.202 -14.232 1.046 1.00 68.44 399 GLU A O 1
ATOM 3021 N N . GLY A 1 400 ? -0.267 -15.365 2.299 1.00 72.12 400 GLY A N 1
ATOM 3022 C CA . GLY A 1 400 ? -0.113 -14.524 3.493 1.00 72.12 400 GLY A CA 1
ATOM 3023 C C . GLY A 1 400 ? -1.250 -13.515 3.700 1.00 72.12 400 GLY A C 1
ATOM 3024 O O . GLY A 1 400 ? -2.332 -13.679 3.129 1.00 72.12 400 GLY A O 1
ATOM 3025 N N . PRO A 1 401 ? -1.062 -12.516 4.584 1.00 77.56 401 PRO A N 1
ATOM 3026 C CA . PRO A 1 401 ? -2.072 -11.494 4.821 1.00 77.56 401 PRO A CA 1
ATOM 3027 C C . PRO A 1 401 ? -2.217 -10.604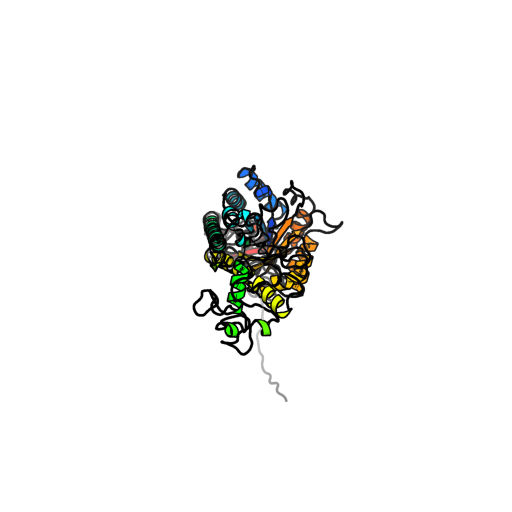 3.582 1.00 77.56 401 PRO A C 1
ATOM 3029 O O . PRO A 1 401 ? -1.244 -10.051 3.074 1.00 77.56 401 PRO A O 1
ATOM 3032 N N . TRP A 1 402 ? -3.450 -10.429 3.118 1.00 86.06 402 TRP A N 1
ATOM 3033 C CA . TRP A 1 402 ? -3.770 -9.550 1.996 1.00 86.06 402 TRP A CA 1
ATOM 3034 C C . TRP A 1 402 ? -5.009 -8.716 2.301 1.00 86.06 402 TRP A C 1
ATOM 3036 O O . TRP A 1 402 ? -5.747 -8.989 3.249 1.00 86.06 402 TRP A O 1
ATOM 3046 N N . GLY A 1 403 ? -5.237 -7.678 1.516 1.00 88.81 403 GLY A N 1
ATOM 3047 C CA . GLY A 1 403 ? -6.399 -6.817 1.591 1.00 88.81 403 GLY A CA 1
ATOM 3048 C C . GLY A 1 403 ? -6.729 -6.205 0.241 1.00 88.81 403 GLY A C 1
ATOM 3049 O O . GLY A 1 403 ? -6.067 -6.472 -0.760 1.00 88.81 403 GLY A O 1
ATOM 3050 N N . ALA A 1 404 ? -7.766 -5.382 0.219 1.00 88.12 404 ALA A N 1
ATOM 3051 C CA . ALA A 1 404 ? -8.281 -4.790 -1.001 1.00 88.12 404 ALA A CA 1
ATOM 3052 C C . ALA A 1 404 ? -8.518 -3.290 -0.830 1.00 88.12 404 ALA A C 1
ATOM 3054 O O . ALA A 1 404 ? -9.048 -2.857 0.195 1.00 88.12 404 ALA A O 1
ATOM 3055 N N . ILE A 1 405 ? -8.155 -2.518 -1.848 1.00 86.44 405 ILE A N 1
ATOM 3056 C CA . ILE A 1 405 ? -8.637 -1.163 -2.082 1.00 86.44 405 ILE A CA 1
ATOM 3057 C C . ILE A 1 405 ? -9.725 -1.292 -3.144 1.00 86.44 405 ILE A C 1
ATOM 3059 O O . ILE A 1 405 ? -9.462 -1.681 -4.275 1.00 86.44 405 ILE A O 1
ATOM 3063 N N . VAL A 1 406 ? -10.966 -1.061 -2.736 1.00 81.81 406 VAL A N 1
ATOM 3064 C CA . VAL A 1 406 ? -12.143 -1.392 -3.533 1.00 81.81 406 VAL A CA 1
ATOM 3065 C C . VAL A 1 406 ? -12.859 -0.119 -3.926 1.00 81.81 406 VAL A C 1
ATOM 3067 O O . VAL A 1 406 ? -13.266 0.655 -3.053 1.00 81.81 406 VAL A O 1
ATOM 3070 N N . ASP A 1 407 ? -13.074 0.046 -5.226 1.00 74.50 407 ASP A N 1
ATOM 3071 C CA . ASP A 1 407 ? -14.027 1.022 -5.732 1.00 74.50 407 ASP A CA 1
ATOM 3072 C C . ASP A 1 407 ? -15.438 0.464 -5.624 1.00 74.50 407 ASP A C 1
ATOM 3074 O O . ASP A 1 407 ? -15.809 -0.525 -6.259 1.00 74.50 407 ASP A O 1
ATOM 3078 N N . VAL A 1 408 ? -16.223 1.108 -4.772 1.00 68.38 408 VAL A N 1
ATOM 3079 C CA . VAL A 1 408 ? -17.630 0.809 -4.587 1.00 68.38 408 VAL A CA 1
ATOM 3080 C C . VAL A 1 408 ? -18.446 1.743 -5.484 1.00 68.38 408 VAL A C 1
ATOM 3082 O O . VAL A 1 408 ? -18.310 2.966 -5.354 1.00 68.38 408 VAL A O 1
ATOM 3085 N N . PRO A 1 409 ? -19.290 1.203 -6.386 1.00 61.72 409 PRO A N 1
ATOM 3086 C CA . PRO A 1 409 ? -20.089 2.024 -7.281 1.00 61.72 409 PRO A CA 1
ATOM 3087 C C . PRO A 1 409 ? -21.064 2.908 -6.499 1.00 61.72 409 PRO A C 1
ATOM 3089 O O . PRO A 1 409 ? -21.677 2.491 -5.513 1.00 61.72 409 PRO A O 1
ATOM 3092 N N . TYR A 1 410 ? -21.207 4.149 -6.963 1.00 55.72 410 TYR A N 1
ATOM 3093 C CA . TYR A 1 410 ? -22.092 5.138 -6.352 1.00 55.72 410 TYR A CA 1
ATOM 3094 C C . TYR A 1 410 ? -23.581 4.794 -6.522 1.00 55.72 410 TYR A C 1
ATOM 3096 O O . TYR A 1 410 ? -24.376 5.038 -5.611 1.00 55.72 410 TYR A O 1
ATOM 3104 N N . ASP A 1 411 ? -23.945 4.208 -7.668 1.00 57.19 411 ASP A N 1
ATOM 3105 C CA . ASP A 1 411 ? -25.307 3.777 -8.000 1.00 57.19 411 ASP A CA 1
ATOM 3106 C C . ASP A 1 411 ? -25.344 2.245 -8.166 1.00 57.19 411 ASP A C 1
ATOM 3108 O O . ASP A 1 411 ? -25.198 1.745 -9.284 1.00 57.19 411 ASP A O 1
ATOM 3112 N N . PRO A 1 412 ? -25.441 1.475 -7.060 1.00 61.12 412 PRO A N 1
ATOM 3113 C CA . PRO A 1 412 ? -25.632 0.030 -7.132 1.00 61.12 412 PRO A CA 1
ATOM 3114 C C . PRO A 1 412 ? -26.834 -0.335 -7.995 1.00 61.12 412 PRO A C 1
ATOM 3116 O O . PRO A 1 412 ? -27.861 0.352 -7.970 1.00 61.12 412 PRO A O 1
ATOM 3119 N N . GLU A 1 413 ? -26.770 -1.493 -8.654 1.00 64.38 413 GLU A N 1
ATOM 3120 C CA . GLU A 1 413 ? -27.977 -2.088 -9.218 1.00 64.38 413 GLU A CA 1
ATOM 3121 C C . GLU A 1 413 ? -29.052 -2.252 -8.128 1.00 64.38 413 GLU A C 1
ATOM 3123 O O . GLU A 1 413 ? -28.770 -2.432 -6.940 1.00 64.38 413 GLU A O 1
ATOM 3128 N N . SER A 1 414 ? -30.327 -2.163 -8.518 1.00 60.78 414 SER A N 1
ATOM 3129 C CA . SER A 1 414 ? -31.446 -2.216 -7.574 1.00 60.78 414 SER A CA 1
ATOM 3130 C C . SER A 1 414 ? -31.428 -3.505 -6.743 1.00 60.78 414 SER A C 1
ATOM 3132 O O . SER A 1 414 ? -31.895 -4.546 -7.202 1.00 60.78 414 SER A O 1
ATOM 3134 N N . GLY A 1 415 ? -31.009 -3.397 -5.482 1.00 65.31 415 GLY A N 1
ATOM 3135 C CA . GLY A 1 415 ? -30.964 -4.505 -4.525 1.00 65.31 415 GLY A CA 1
ATOM 3136 C C . GLY A 1 415 ? -29.555 -4.908 -4.095 1.00 65.31 415 GLY A C 1
ATOM 3137 O O . GLY A 1 415 ? -29.449 -5.638 -3.115 1.00 65.31 415 GLY A O 1
ATOM 3138 N N . GLU A 1 416 ? -28.509 -4.408 -4.758 1.00 68.62 416 GLU A N 1
ATOM 3139 C CA . GLU A 1 416 ? -27.125 -4.609 -4.326 1.00 68.62 416 GLU A CA 1
ATOM 3140 C C . GLU A 1 416 ? -26.743 -3.677 -3.170 1.00 68.62 416 GLU A C 1
ATOM 3142 O O . GLU A 1 416 ? -27.205 -2.535 -3.049 1.00 68.62 416 GLU A O 1
ATOM 3147 N N . THR A 1 417 ? -25.877 -4.185 -2.300 1.00 71.94 417 THR A N 1
ATOM 3148 C CA . THR A 1 417 ? -25.358 -3.508 -1.116 1.00 71.94 417 THR A CA 1
ATOM 3149 C C . THR A 1 417 ? -23.834 -3.609 -1.068 1.00 71.94 417 THR A C 1
ATOM 3151 O O . THR A 1 417 ? -23.246 -4.516 -1.649 1.00 71.94 417 THR A O 1
ATOM 3154 N N . ALA A 1 418 ? -23.175 -2.739 -0.288 1.00 69.69 418 ALA A N 1
ATOM 3155 C CA . ALA A 1 418 ? -21.727 -2.846 -0.046 1.00 69.69 418 ALA A CA 1
ATOM 3156 C C . ALA A 1 418 ? -21.281 -4.243 0.401 1.00 69.69 418 ALA A C 1
ATOM 3158 O O . ALA A 1 418 ? -20.185 -4.689 0.073 1.00 69.69 418 ALA A O 1
ATOM 3159 N N . VAL A 1 419 ? -22.133 -4.937 1.152 1.00 77.19 419 VAL A N 1
ATOM 3160 C CA . VAL A 1 419 ? -21.838 -6.266 1.683 1.00 77.19 419 VAL A CA 1
ATOM 3161 C C . VAL A 1 419 ? -21.726 -7.296 0.564 1.00 77.19 419 VAL A C 1
ATOM 3163 O O . VAL A 1 419 ? -20.863 -8.167 0.649 1.00 77.19 419 VAL A O 1
ATOM 3166 N N . ASP A 1 420 ? -22.520 -7.165 -0.499 1.00 78.50 420 ASP A N 1
ATOM 3167 C CA . ASP A 1 420 ? -22.497 -8.093 -1.634 1.00 78.50 420 ASP A CA 1
ATOM 3168 C C . ASP A 1 420 ? -21.147 -8.064 -2.362 1.00 78.50 420 ASP A C 1
ATOM 3170 O O . ASP A 1 420 ? -20.684 -9.088 -2.865 1.00 78.50 420 ASP A O 1
ATOM 3174 N N . TRP A 1 421 ? -20.461 -6.920 -2.335 1.00 78.50 421 TRP A N 1
ATOM 3175 C CA . TRP A 1 421 ? -19.136 -6.760 -2.929 1.00 78.50 421 TRP A CA 1
ATOM 3176 C C . TRP A 1 421 ? -17.995 -7.098 -1.952 1.00 78.50 421 TRP A C 1
ATOM 3178 O O . TRP A 1 421 ? -16.977 -7.659 -2.354 1.00 78.50 421 TRP A O 1
ATOM 3188 N N . LEU A 1 422 ? -18.146 -6.794 -0.657 1.00 84.69 422 LEU A N 1
ATOM 3189 C CA . LEU A 1 422 ? -17.068 -6.939 0.335 1.00 84.69 422 LEU A CA 1
ATOM 3190 C C . LEU A 1 422 ? -17.005 -8.327 0.989 1.00 84.69 422 LEU A C 1
ATOM 3192 O O . LEU A 1 422 ? -15.913 -8.829 1.269 1.00 84.69 422 LEU A O 1
ATOM 3196 N N . ALA A 1 423 ? -18.150 -8.969 1.236 1.00 85.31 423 ALA A N 1
ATOM 3197 C CA . ALA A 1 423 ? -18.199 -10.269 1.903 1.00 85.31 423 ALA A CA 1
ATOM 3198 C C . ALA A 1 423 ? -17.448 -11.382 1.143 1.00 85.31 423 ALA A C 1
ATOM 3200 O O . ALA A 1 423 ? -16.759 -12.165 1.805 1.00 85.31 423 ALA A O 1
ATOM 3201 N N . PRO A 1 424 ? -17.490 -11.457 -0.207 1.00 88.38 424 PRO A N 1
ATOM 3202 C CA . PRO A 1 424 ? -16.689 -12.425 -0.957 1.00 88.38 424 PRO A CA 1
ATOM 3203 C C . PRO A 1 424 ? -15.179 -12.268 -0.734 1.00 88.38 424 PRO A C 1
ATOM 3205 O O . PRO A 1 424 ? -14.480 -13.265 -0.564 1.00 88.38 424 PRO A O 1
ATOM 3208 N N . LEU A 1 425 ? -14.673 -11.031 -0.668 1.00 87.81 425 LEU A N 1
ATOM 3209 C CA . LEU A 1 425 ? -13.249 -10.755 -0.429 1.00 87.81 425 LEU A CA 1
ATOM 3210 C C . LEU A 1 425 ? -12.818 -11.246 0.958 1.00 87.81 425 LEU A C 1
ATOM 3212 O O . LEU A 1 425 ? -11.795 -11.915 1.106 1.00 87.81 425 LEU A O 1
ATOM 3216 N N . VAL A 1 426 ? -13.642 -10.976 1.972 1.00 86.75 426 VAL A N 1
ATOM 3217 C CA . VAL A 1 426 ? -13.436 -11.463 3.344 1.00 86.75 426 VAL A CA 1
ATOM 3218 C C . VAL A 1 426 ? -13.475 -12.990 3.411 1.00 86.75 426 VAL A C 1
ATOM 3220 O O . VAL A 1 426 ? -12.620 -13.594 4.059 1.00 86.75 426 VAL A O 1
ATOM 3223 N N . ALA A 1 427 ? -14.408 -13.632 2.705 1.00 84.38 427 ALA A N 1
ATOM 3224 C CA . ALA A 1 427 ? -14.495 -15.091 2.640 1.00 84.38 427 ALA A CA 1
ATOM 3225 C C . ALA A 1 427 ? -13.248 -15.735 2.001 1.00 84.38 427 ALA A C 1
ATOM 3227 O O . ALA A 1 427 ? -12.879 -16.849 2.370 1.00 84.38 427 ALA A O 1
ATOM 3228 N N . LEU A 1 428 ? -12.572 -15.020 1.095 1.00 83.44 428 LEU A N 1
ATOM 3229 C CA . LEU A 1 428 ? -11.292 -15.417 0.495 1.00 83.44 428 LEU A CA 1
ATOM 3230 C C . LEU A 1 428 ? -10.063 -15.017 1.333 1.00 83.44 428 LEU A C 1
ATOM 3232 O O . LEU A 1 428 ? -8.927 -15.274 0.936 1.00 83.44 428 LEU A O 1
ATOM 3236 N N . GLY A 1 429 ? -10.269 -14.425 2.510 1.00 83.38 429 GLY A N 1
ATOM 3237 C CA . GLY A 1 429 ? -9.215 -14.178 3.488 1.00 83.38 429 GLY A CA 1
ATOM 3238 C C . GLY A 1 429 ? -8.686 -12.747 3.560 1.00 83.38 429 GLY A C 1
ATOM 3239 O O . GLY A 1 429 ? -7.706 -12.545 4.282 1.00 83.38 429 GLY A O 1
ATOM 3240 N N . ALA A 1 430 ? -9.312 -11.773 2.883 1.00 87.38 430 ALA A N 1
ATOM 3241 C CA . ALA A 1 430 ? -8.930 -10.362 2.977 1.00 87.38 430 ALA A CA 1
ATOM 3242 C C . ALA A 1 430 ? -8.989 -9.855 4.430 1.00 87.38 430 ALA A C 1
ATOM 3244 O O . ALA A 1 430 ? -10.037 -9.898 5.071 1.00 87.38 430 ALA A O 1
ATOM 3245 N N . ARG A 1 431 ? -7.869 -9.339 4.942 1.00 86.75 431 ARG A N 1
ATOM 3246 C CA . ARG A 1 431 ? -7.689 -8.818 6.312 1.00 86.75 431 ARG A CA 1
ATOM 3247 C C . ARG A 1 431 ? -7.821 -7.306 6.409 1.00 86.75 431 ARG A C 1
ATOM 3249 O O . ARG A 1 431 ? -8.027 -6.769 7.496 1.00 86.75 431 ARG A O 1
ATOM 3256 N N . VAL A 1 432 ? -7.687 -6.621 5.281 1.00 89.94 432 VAL A N 1
ATOM 3257 C CA . VAL A 1 432 ? -7.803 -5.170 5.185 1.00 89.94 432 VAL A CA 1
ATOM 3258 C C . VAL A 1 432 ? -8.740 -4.828 4.040 1.00 89.94 432 VAL A C 1
ATOM 3260 O O . VAL A 1 432 ? -8.581 -5.342 2.938 1.00 89.94 432 VAL A O 1
ATOM 3263 N N . LEU A 1 433 ? -9.704 -3.953 4.294 1.00 89.50 433 LEU A N 1
ATOM 3264 C CA . LEU A 1 433 ? -10.583 -3.390 3.278 1.00 89.50 433 LEU A CA 1
ATOM 3265 C C . LEU A 1 433 ? -10.448 -1.874 3.319 1.00 89.50 433 LEU A C 1
ATOM 3267 O O . LEU A 1 433 ? -10.665 -1.263 4.361 1.00 89.50 433 LEU A O 1
ATOM 3271 N N . VAL A 1 434 ? -10.106 -1.266 2.195 1.00 88.31 434 VAL A N 1
ATOM 3272 C CA . VAL A 1 434 ? -10.132 0.179 1.993 1.00 88.31 434 VAL A CA 1
ATOM 3273 C C . VAL A 1 434 ? -11.247 0.470 1.000 1.00 88.31 434 VAL A C 1
ATOM 3275 O O . VAL A 1 434 ? -11.164 0.091 -0.161 1.00 88.31 434 VAL A O 1
ATOM 3278 N N . ILE A 1 435 ? -12.305 1.124 1.459 1.00 84.38 435 ILE A N 1
ATOM 3279 C CA . ILE A 1 435 ? -13.508 1.384 0.671 1.00 84.38 435 ILE A CA 1
ATOM 3280 C C . ILE A 1 435 ? -13.408 2.789 0.079 1.00 84.38 435 ILE A C 1
ATOM 3282 O O . ILE A 1 435 ? -13.434 3.781 0.818 1.00 84.38 435 ILE A O 1
ATOM 3286 N N . ARG A 1 436 ? -13.309 2.873 -1.250 1.00 77.69 436 ARG A N 1
ATOM 3287 C CA . ARG A 1 436 ? -13.380 4.120 -2.017 1.00 77.69 436 ARG A CA 1
ATOM 3288 C C . ARG A 1 436 ? -14.766 4.229 -2.647 1.00 77.69 436 ARG A C 1
ATOM 3290 O O . ARG A 1 436 ? -15.177 3.353 -3.395 1.00 77.69 436 ARG A O 1
ATOM 3297 N N . ALA A 1 437 ? -15.495 5.299 -2.351 1.00 61.44 437 ALA A N 1
ATOM 3298 C CA . ALA A 1 437 ? -16.698 5.649 -3.103 1.00 61.44 437 ALA A CA 1
ATOM 3299 C C . ALA A 1 437 ? -16.299 6.694 -4.152 1.00 61.44 437 ALA A C 1
ATOM 3301 O O . ALA A 1 437 ? -15.953 7.820 -3.788 1.00 61.44 437 ALA A O 1
ATOM 3302 N N . TRP A 1 438 ? -16.272 6.303 -5.426 1.00 48.00 438 TRP A N 1
ATOM 3303 C CA . TRP A 1 438 ? -15.890 7.187 -6.531 1.00 48.00 438 TRP A CA 1
ATOM 3304 C C . TRP A 1 438 ? -17.077 8.051 -6.981 1.00 48.00 438 TRP A C 1
ATOM 3306 O O . TRP A 1 438 ? -18.180 7.548 -7.183 1.00 48.00 438 TRP A O 1
ATOM 3316 N N . GLU A 1 439 ? -16.837 9.348 -7.177 1.00 41.22 439 GLU A N 1
ATOM 3317 C CA . GLU A 1 439 ? -17.690 10.232 -7.975 1.00 41.22 439 GLU A CA 1
ATOM 3318 C C . GLU A 1 439 ? -16.847 10.710 -9.166 1.00 41.22 439 GLU A C 1
ATOM 3320 O O . GLU A 1 439 ? -15.839 11.390 -8.980 1.00 41.22 439 GLU A O 1
ATOM 3325 N N . GLU A 1 440 ? -17.229 10.345 -10.392 1.00 36.12 440 GLU A N 1
ATOM 3326 C CA . GLU A 1 440 ? -16.498 10.735 -11.612 1.00 36.12 440 GLU A CA 1
ATOM 3327 C C . GLU A 1 440 ? -16.700 12.201 -12.024 1.00 36.12 440 GLU A C 1
ATOM 3329 O O . GLU A 1 440 ? -16.019 12.694 -12.922 1.00 36.12 440 GLU A O 1
ATOM 3334 N N . SER A 1 441 ? -17.608 12.947 -11.396 1.00 33.28 441 SER A N 1
ATOM 3335 C CA . SER A 1 441 ? -17.884 14.326 -11.798 1.00 33.28 441 SER A CA 1
ATOM 3336 C C . SER A 1 441 ? -17.423 15.324 -10.750 1.00 33.28 441 SER A C 1
ATOM 3338 O O . SER A 1 441 ? -17.922 15.336 -9.632 1.00 33.28 441 SER A O 1
ATOM 3340 N N . ALA A 1 442 ? -16.499 16.196 -11.153 1.00 31.81 442 ALA A N 1
ATOM 3341 C CA . ALA A 1 442 ? -15.995 17.348 -10.416 1.00 31.81 442 ALA A CA 1
ATOM 3342 C C . ALA A 1 442 ? -17.051 18.029 -9.518 1.00 31.81 442 ALA A C 1
ATOM 3344 O O . ALA A 1 442 ? -17.797 18.895 -9.976 1.00 31.81 442 ALA A O 1
ATOM 3345 N N . GLY A 1 443 ? -17.066 17.681 -8.227 1.00 34.97 443 GLY A N 1
ATOM 3346 C CA . GLY A 1 443 ? -17.787 18.448 -7.212 1.00 34.97 443 GLY A CA 1
ATOM 3347 C C . GLY A 1 443 ? -18.570 17.674 -6.155 1.00 34.97 443 GLY A C 1
ATOM 3348 O O . GLY A 1 443 ? -19.667 18.113 -5.833 1.00 34.97 443 GLY A O 1
ATOM 3349 N N . GLY A 1 444 ? -18.043 16.610 -5.547 1.00 36.72 444 GLY A N 1
ATOM 3350 C CA . GLY A 1 444 ? -18.842 15.957 -4.504 1.00 36.72 444 GLY A CA 1
ATOM 3351 C C . GLY A 1 444 ? -18.273 14.672 -3.918 1.00 36.72 444 GLY A C 1
ATOM 3352 O O . GLY A 1 444 ? -18.998 13.718 -3.671 1.00 36.72 444 GLY A O 1
ATOM 3353 N N . TYR A 1 445 ? -17.014 14.703 -3.501 1.00 42.47 445 TYR A N 1
ATOM 3354 C CA . TYR A 1 445 ? -16.411 13.774 -2.534 1.00 42.47 445 TYR A CA 1
ATOM 3355 C C . TYR A 1 445 ? -17.297 13.468 -1.277 1.00 42.47 445 TYR A C 1
ATOM 3357 O O . TYR A 1 445 ? -17.036 12.550 -0.508 1.00 42.47 445 TYR A O 1
ATOM 3365 N N . ALA A 1 446 ? -18.387 14.202 -1.038 1.00 38.78 446 ALA A N 1
ATOM 3366 C CA . ALA A 1 446 ? -19.247 14.118 0.141 1.00 38.78 446 ALA A CA 1
ATOM 3367 C C . ALA A 1 446 ? -20.107 12.836 0.290 1.00 38.78 446 ALA A C 1
ATOM 3369 O O . ALA A 1 446 ? -20.816 12.708 1.291 1.00 38.78 446 ALA A O 1
ATOM 3370 N N . ALA A 1 447 ? -20.095 11.891 -0.653 1.00 39.81 447 ALA A N 1
ATOM 3371 C CA . ALA A 1 447 ? -21.210 10.951 -0.794 1.00 39.81 447 ALA A CA 1
ATOM 3372 C C . ALA A 1 447 ? -21.002 9.508 -0.291 1.00 39.81 447 ALA A C 1
ATOM 3374 O O . ALA A 1 447 ? -21.830 8.644 -0.571 1.00 39.81 447 ALA A O 1
ATOM 3375 N N . LEU A 1 448 ? -20.020 9.259 0.583 1.00 43.91 448 LEU A N 1
ATOM 3376 C CA . LEU A 1 448 ? -20.115 8.112 1.508 1.00 43.91 448 LEU A CA 1
ATOM 3377 C C . LEU A 1 448 ? -21.286 8.270 2.496 1.00 43.91 448 LEU A C 1
ATOM 3379 O O . LEU A 1 448 ? -21.766 7.299 3.068 1.00 43.91 448 LEU A O 1
ATOM 3383 N N . ALA A 1 449 ? -21.825 9.490 2.600 1.00 40.66 449 ALA A N 1
ATOM 3384 C CA . ALA A 1 449 ? -23.059 9.814 3.302 1.00 40.66 449 ALA A CA 1
ATOM 3385 C C . ALA A 1 449 ? -24.350 9.437 2.538 1.00 40.66 449 ALA A C 1
ATOM 3387 O O . ALA A 1 449 ? -25.425 9.930 2.895 1.00 40.66 449 ALA A O 1
ATOM 3388 N N . SER A 1 450 ? -24.297 8.597 1.495 1.00 41.66 450 SER A N 1
ATOM 3389 C CA . SER A 1 450 ? -25.530 8.066 0.913 1.00 41.66 450 SER A CA 1
ATOM 3390 C C . SER A 1 450 ? -26.161 7.083 1.915 1.00 41.66 450 SER A C 1
ATOM 3392 O O . SER A 1 450 ? -25.577 6.084 2.328 1.00 41.66 450 SER A O 1
ATOM 3394 N N . SER A 1 451 ? -27.375 7.409 2.361 1.00 47.19 451 SER A N 1
ATOM 3395 C CA . SER A 1 451 ? -28.167 6.733 3.410 1.00 47.19 451 SER A CA 1
ATOM 3396 C C . SER A 1 451 ? -28.390 5.208 3.277 1.00 47.19 451 SER A C 1
ATOM 3398 O O . SER A 1 451 ? -29.092 4.631 4.105 1.00 47.19 451 SER A O 1
ATOM 3400 N N . ARG A 1 452 ? -27.834 4.550 2.250 1.00 50.62 452 ARG A N 1
ATOM 3401 C CA . ARG A 1 452 ? -28.008 3.117 1.956 1.00 50.62 452 ARG A CA 1
ATOM 3402 C C . ARG A 1 452 ? -26.758 2.266 2.201 1.00 50.62 452 ARG A C 1
ATOM 3404 O O . ARG A 1 452 ? -26.912 1.091 2.512 1.00 50.62 452 ARG A O 1
ATOM 3411 N N . LEU A 1 453 ? -25.553 2.830 2.085 1.00 57.22 453 LEU A N 1
ATOM 3412 C CA . LEU A 1 453 ? -24.302 2.072 2.233 1.00 57.22 453 LEU A CA 1
ATOM 3413 C C . LEU A 1 453 ? -24.009 1.735 3.697 1.00 57.22 453 LEU A C 1
ATOM 3415 O O . LEU A 1 453 ? -23.694 0.598 4.038 1.00 57.22 453 LEU A O 1
ATOM 3419 N N . GLU A 1 454 ? -24.149 2.722 4.574 1.00 64.31 454 GLU A N 1
ATOM 3420 C CA . GLU A 1 454 ? -23.697 2.596 5.955 1.00 64.31 454 GLU A CA 1
ATOM 3421 C C . GLU A 1 454 ? -24.546 1.677 6.841 1.00 64.31 454 GLU A C 1
ATOM 3423 O O . GLU A 1 454 ? -23.938 0.924 7.593 1.00 64.31 454 GLU A O 1
ATOM 3428 N N . PRO A 1 455 ? -25.898 1.658 6.787 1.00 68.88 455 PRO A N 1
ATOM 3429 C CA . PRO A 1 455 ? -26.667 0.797 7.689 1.00 68.88 455 PRO A CA 1
ATOM 3430 C C . PRO A 1 455 ? -26.416 -0.691 7.432 1.00 68.88 455 PRO A C 1
ATOM 3432 O O . PRO A 1 455 ? -26.305 -1.471 8.373 1.00 68.88 455 PRO A O 1
ATOM 3435 N N . THR A 1 456 ? -26.299 -1.083 6.161 1.00 74.25 456 THR A N 1
ATOM 3436 C CA . THR A 1 456 ? -26.033 -2.476 5.781 1.00 74.25 456 THR A CA 1
ATOM 3437 C C . THR A 1 456 ? -24.586 -2.862 6.078 1.00 74.25 456 THR A C 1
ATOM 3439 O O . THR A 1 456 ? -24.343 -3.958 6.577 1.00 74.25 456 THR A O 1
ATOM 3442 N N . LEU A 1 457 ? -23.631 -1.955 5.832 1.00 76.69 457 LEU A N 1
ATOM 3443 C CA . LEU A 1 457 ? -22.231 -2.158 6.202 1.00 76.69 457 LEU A CA 1
ATOM 3444 C C . LEU A 1 457 ? -22.076 -2.303 7.721 1.00 76.69 457 LEU A C 1
ATOM 3446 O O . LEU A 1 457 ? -21.483 -3.276 8.166 1.00 76.69 457 LEU A O 1
ATOM 3450 N N . ALA A 1 458 ? -22.647 -1.390 8.510 1.00 76.50 458 ALA A N 1
ATOM 3451 C CA . ALA A 1 458 ? -22.606 -1.437 9.970 1.00 76.50 458 ALA A CA 1
ATOM 3452 C C . ALA A 1 458 ? -23.218 -2.739 10.504 1.00 76.50 458 ALA A C 1
ATOM 3454 O O . ALA A 1 458 ? -22.560 -3.449 11.255 1.00 76.50 458 ALA A O 1
ATOM 3455 N N . ALA A 1 459 ? -24.414 -3.117 10.037 1.00 77.81 459 ALA A N 1
ATOM 3456 C CA . ALA A 1 459 ? -25.064 -4.362 10.451 1.00 77.81 459 ALA A CA 1
ATOM 3457 C C . ALA A 1 459 ? -24.239 -5.615 10.098 1.00 77.81 459 ALA A C 1
ATOM 3459 O O . ALA A 1 459 ? -24.206 -6.581 10.862 1.00 77.81 459 ALA A O 1
ATOM 3460 N N . TRP A 1 460 ? -23.558 -5.621 8.947 1.00 82.06 460 TRP A N 1
ATOM 3461 C CA . TRP A 1 460 ? -22.663 -6.717 8.581 1.00 82.06 460 TRP A CA 1
ATOM 3462 C C . TRP A 1 460 ? -21.391 -6.737 9.430 1.00 82.06 460 TRP A C 1
ATOM 3464 O O . TRP A 1 460 ? -21.024 -7.806 9.913 1.00 82.06 460 TRP A O 1
ATOM 3474 N N . LEU A 1 461 ? -20.755 -5.588 9.672 1.00 80.62 461 LEU A N 1
ATOM 3475 C CA . LEU A 1 461 ? -19.575 -5.492 10.536 1.00 80.62 461 LEU A CA 1
ATOM 3476 C C . LEU A 1 461 ? -19.897 -5.915 11.976 1.00 80.62 461 LEU A C 1
ATOM 3478 O O . LEU A 1 461 ? -19.167 -6.727 12.535 1.00 80.62 461 LEU A O 1
ATOM 3482 N N . GLU A 1 462 ? -21.028 -5.473 12.533 1.00 77.38 462 GLU A N 1
ATOM 3483 C CA . GLU A 1 462 ? -21.544 -5.932 13.834 1.00 77.38 462 GLU A CA 1
ATOM 3484 C C . GLU A 1 462 ? -21.699 -7.460 13.881 1.00 77.38 462 GLU A C 1
ATOM 3486 O O . GLU A 1 462 ? -21.423 -8.088 14.900 1.00 77.38 462 GLU A O 1
ATOM 3491 N N . SER A 1 463 ? -22.089 -8.094 12.769 1.00 75.56 463 SER A N 1
ATOM 3492 C CA . SER A 1 463 ? -22.269 -9.551 12.722 1.00 75.56 463 SER A CA 1
ATOM 3493 C C . SER A 1 463 ? -20.961 -10.355 12.822 1.00 75.56 463 SER A C 1
ATOM 3495 O O . SER A 1 463 ? -21.002 -11.538 13.178 1.00 75.56 463 SER A O 1
ATOM 3497 N N . ILE A 1 464 ? -19.810 -9.738 12.526 1.00 75.62 464 ILE A N 1
ATOM 3498 C CA . ILE A 1 464 ? -18.490 -10.396 12.496 1.00 75.62 464 ILE A CA 1
ATOM 3499 C C . ILE A 1 464 ? -17.543 -9.936 13.619 1.00 75.62 464 ILE A C 1
ATOM 3501 O O . ILE A 1 464 ? -16.543 -10.600 13.882 1.00 75.62 464 ILE A O 1
ATOM 3505 N N . ASP A 1 465 ? -17.863 -8.845 14.310 1.00 72.94 465 ASP A N 1
ATOM 3506 C CA . ASP A 1 465 ? -16.992 -8.142 15.260 1.00 72.94 465 ASP A CA 1
ATOM 3507 C C . ASP A 1 465 ? -16.575 -8.938 16.511 1.00 72.94 465 ASP A C 1
ATOM 3509 O O . ASP A 1 465 ? -15.501 -8.756 17.096 1.00 72.94 465 ASP A O 1
ATOM 3513 N N . ASP A 1 466 ? -17.409 -9.896 16.899 1.00 72.44 466 ASP A N 1
ATOM 3514 C CA . ASP A 1 466 ? -17.235 -10.662 18.131 1.00 72.44 466 ASP A CA 1
ATOM 3515 C C . ASP A 1 466 ? -16.463 -11.967 17.957 1.00 72.44 466 ASP A C 1
ATOM 3517 O O . ASP A 1 466 ? -16.373 -12.768 18.895 1.00 72.44 466 ASP A O 1
ATOM 3521 N N . ARG A 1 467 ? -15.908 -12.211 16.764 1.00 77.94 467 ARG A N 1
ATOM 3522 C CA . ARG A 1 467 ? -15.193 -13.453 16.463 1.00 77.94 467 ARG A CA 1
ATOM 3523 C C . ARG A 1 467 ? -13.835 -13.191 15.826 1.00 77.94 467 ARG A C 1
ATOM 3525 O O . ARG A 1 467 ? -13.731 -12.331 14.958 1.00 77.94 467 ARG A O 1
ATOM 3532 N N . PRO A 1 468 ? -12.813 -13.991 16.174 1.00 84.75 468 PRO A N 1
ATOM 3533 C CA . PRO A 1 468 ? -11.538 -13.949 15.475 1.00 84.75 468 PRO A CA 1
ATOM 3534 C C . PRO A 1 468 ? -11.749 -14.206 13.984 1.00 84.75 468 PRO A C 1
ATOM 3536 O O . PRO A 1 468 ? -12.416 -15.175 13.603 1.00 84.75 468 PRO A O 1
ATOM 3539 N N . PHE A 1 469 ? -11.161 -13.373 13.134 1.00 82.12 469 PHE A N 1
ATOM 3540 C CA . PHE A 1 469 ? -11.299 -13.527 11.694 1.00 82.12 469 PHE A CA 1
ATOM 3541 C C . PHE A 1 469 ? -10.766 -14.884 11.220 1.00 82.12 469 PHE A C 1
ATOM 3543 O O . PHE A 1 469 ? -9.675 -15.317 11.605 1.00 82.12 469 PHE A O 1
ATOM 3550 N N . GLY A 1 470 ? -11.509 -15.530 10.316 1.00 72.19 470 GLY A N 1
ATOM 3551 C CA . GLY A 1 470 ? -11.123 -16.806 9.706 1.00 72.19 470 GLY A CA 1
ATOM 3552 C C . GLY A 1 470 ? -11.295 -18.008 10.636 1.00 72.19 470 GLY A C 1
ATOM 3553 O O . GLY A 1 470 ? -10.852 -19.105 10.301 1.00 72.19 470 GLY A O 1
ATOM 3554 N N . SER A 1 471 ? -11.922 -17.816 11.799 1.00 74.06 471 SER A N 1
ATOM 3555 C CA . SER A 1 471 ? -12.320 -18.918 12.671 1.00 74.06 471 SER A CA 1
ATOM 3556 C C . SER A 1 471 ? -13.591 -19.606 12.163 1.00 74.06 471 SER A C 1
ATOM 3558 O O . SER A 1 471 ? -14.458 -18.984 11.549 1.00 74.06 471 SER A O 1
ATOM 3560 N N . ASP A 1 472 ? -13.699 -20.911 12.420 1.00 73.12 472 ASP A N 1
ATOM 3561 C CA . ASP A 1 472 ? -14.903 -21.686 12.122 1.00 73.12 472 ASP A CA 1
ATOM 3562 C C . ASP A 1 472 ? -16.094 -21.119 12.926 1.00 73.12 472 ASP A C 1
ATOM 3564 O O . ASP A 1 472 ? -16.021 -21.039 14.158 1.00 73.12 472 ASP A O 1
ATOM 3568 N N . PRO A 1 473 ? -17.205 -20.727 12.270 1.00 69.88 473 PRO A N 1
ATOM 3569 C CA . PRO A 1 473 ? -18.344 -20.103 12.936 1.00 69.88 473 PRO A CA 1
ATOM 3570 C C . PRO A 1 473 ? -19.070 -21.032 13.919 1.00 69.88 473 PRO A C 1
ATOM 3572 O O . PRO A 1 473 ? -19.906 -20.552 14.689 1.00 69.88 473 PRO A O 1
ATOM 3575 N N . THR A 1 474 ? -18.784 -22.335 13.895 1.00 76.12 474 THR A N 1
ATOM 3576 C CA . THR A 1 474 ? -19.311 -23.324 14.844 1.00 76.12 474 THR A CA 1
ATOM 3577 C C . THR A 1 474 ? -18.503 -23.396 16.142 1.00 76.12 474 THR A C 1
ATOM 3579 O O . THR A 1 474 ? -18.974 -23.966 17.129 1.00 76.12 474 THR A O 1
ATOM 3582 N N . VAL A 1 475 ? -17.312 -22.789 16.181 1.00 79.00 475 VAL A N 1
ATOM 3583 C CA . VAL A 1 475 ? -16.470 -22.750 17.376 1.00 79.00 475 VAL A CA 1
ATOM 3584 C C . VAL A 1 475 ? -17.054 -21.771 18.390 1.00 79.00 475 VAL A C 1
ATOM 3586 O O . VAL A 1 475 ? -17.160 -20.569 18.151 1.00 79.00 475 VAL A O 1
ATOM 3589 N N . ALA A 1 476 ? -17.392 -22.290 19.569 1.00 77.75 476 ALA A N 1
ATOM 3590 C CA . ALA A 1 476 ? -17.788 -21.475 20.707 1.00 77.75 476 ALA A CA 1
ATOM 3591 C C . ALA A 1 476 ? -16.545 -20.972 21.455 1.00 77.75 476 ALA A C 1
ATOM 3593 O O . ALA A 1 476 ? -15.813 -21.760 22.068 1.00 77.75 476 ALA A O 1
ATOM 3594 N N . PHE A 1 477 ? -16.336 -19.654 21.442 1.00 80.88 477 PHE A N 1
ATOM 3595 C CA . PHE A 1 477 ? -15.284 -19.016 22.225 1.00 80.88 477 PHE A CA 1
ATOM 3596 C C . PHE A 1 477 ? -15.770 -18.630 23.621 1.00 80.88 477 PHE A C 1
ATOM 3598 O O . PHE A 1 477 ? -16.874 -18.120 23.804 1.00 80.88 477 PHE A O 1
ATOM 3605 N N . SER A 1 478 ? -14.923 -18.855 24.621 1.00 84.19 478 SER A N 1
ATOM 3606 C CA . SER A 1 478 ? -15.123 -18.320 25.968 1.00 84.19 478 SER A CA 1
ATOM 3607 C C . SER A 1 478 ? -14.407 -16.980 26.132 1.00 84.19 478 SER A C 1
ATOM 3609 O O . SER A 1 478 ? -13.281 -16.847 25.643 1.00 84.19 478 SER A O 1
ATOM 3611 N N . PRO A 1 479 ? -14.996 -16.010 26.860 1.00 85.19 479 PRO A N 1
ATOM 3612 C CA . PRO A 1 479 ? -14.325 -14.748 27.147 1.00 85.19 479 PRO A CA 1
ATOM 3613 C C . PRO A 1 479 ? -13.003 -14.993 27.889 1.00 85.19 479 PRO A C 1
ATOM 3615 O O . PRO A 1 479 ? -12.908 -15.946 28.675 1.00 85.19 479 PRO A O 1
ATOM 3618 N N . PRO A 1 480 ? -11.988 -14.137 27.686 1.00 88.38 480 PRO A N 1
ATOM 3619 C CA . PRO A 1 480 ? -10.731 -14.263 28.406 1.00 88.38 480 PRO A CA 1
ATOM 3620 C C . PRO A 1 480 ? -10.942 -14.075 29.922 1.00 88.38 480 PRO A C 1
ATOM 3622 O O . PRO A 1 480 ? -11.900 -13.417 30.346 1.00 88.38 480 PRO A O 1
ATOM 3625 N N . PRO A 1 481 ? -10.050 -14.622 30.768 1.00 90.38 481 PRO A N 1
ATOM 3626 C CA . PRO A 1 481 ? -10.098 -14.390 32.209 1.00 90.38 481 PRO A CA 1
ATOM 3627 C C . PRO A 1 481 ? -10.052 -12.896 32.555 1.00 90.38 481 PRO A C 1
ATOM 3629 O O . PRO A 1 481 ? -9.289 -12.135 31.961 1.00 90.38 481 PRO A O 1
ATOM 3632 N N . VAL A 1 482 ? -10.829 -12.476 33.559 1.00 92.81 482 VAL A N 1
ATOM 3633 C CA . VAL A 1 482 ? -10.771 -11.101 34.076 1.00 92.81 482 VAL A CA 1
ATOM 3634 C C . VAL A 1 482 ? -9.476 -10.920 34.868 1.00 92.81 482 VAL A C 1
ATOM 3636 O O . VAL A 1 482 ? -9.170 -11.706 35.765 1.00 92.81 482 VAL A O 1
ATOM 3639 N N . ARG A 1 483 ? -8.707 -9.886 34.519 1.00 92.75 483 ARG A N 1
ATOM 3640 C CA . ARG A 1 483 ? -7.349 -9.645 35.030 1.00 92.75 483 ARG A CA 1
ATOM 3641 C C . ARG A 1 483 ? -7.324 -8.598 36.144 1.00 92.75 483 ARG A C 1
ATOM 3643 O O . ARG A 1 483 ? -8.303 -7.886 36.369 1.00 92.75 483 ARG A O 1
ATOM 3650 N N . ASP A 1 484 ? -6.182 -8.513 36.823 1.00 93.81 484 ASP A N 1
ATOM 3651 C CA . ASP A 1 484 ? -5.867 -7.503 37.845 1.00 93.81 484 ASP A CA 1
ATOM 3652 C C . ASP A 1 484 ? -6.860 -7.458 39.018 1.00 93.81 484 ASP A C 1
ATOM 3654 O O . ASP A 1 484 ? -7.118 -6.406 39.611 1.00 93.81 484 ASP A O 1
ATOM 3658 N N . VAL A 1 485 ? -7.424 -8.622 39.364 1.00 95.31 485 VAL A N 1
ATOM 3659 C CA . VAL A 1 485 ? -8.324 -8.760 40.511 1.00 95.31 485 VAL A CA 1
ATOM 3660 C C . VAL A 1 485 ? -7.549 -8.459 41.792 1.00 95.31 485 VAL A C 1
ATOM 3662 O O . VAL A 1 485 ? -6.601 -9.151 42.158 1.00 95.31 485 VAL A O 1
ATOM 3665 N N . SER A 1 486 ? -7.974 -7.408 42.475 1.00 95.94 486 SER A N 1
ATOM 3666 C CA . SER A 1 486 ? -7.352 -6.847 43.671 1.00 95.94 486 SER A CA 1
ATOM 3667 C C . SER A 1 486 ? -8.408 -6.618 44.743 1.00 95.94 486 SER A C 1
ATOM 3669 O O . SER A 1 486 ? -9.607 -6.556 44.465 1.00 95.94 486 SER A O 1
ATOM 3671 N N . THR A 1 487 ? -7.982 -6.548 46.001 1.00 96.00 487 THR A N 1
ATOM 3672 C CA . THR A 1 487 ? -8.885 -6.363 47.139 1.00 96.00 487 THR A CA 1
ATOM 3673 C C . THR A 1 487 ? -8.339 -5.304 48.083 1.00 96.00 487 THR A C 1
ATOM 3675 O O . THR A 1 487 ? -7.174 -5.344 48.465 1.00 96.00 487 THR A O 1
ATOM 3678 N N . GLU A 1 488 ? -9.209 -4.386 48.487 1.00 95.69 488 GLU A N 1
ATOM 3679 C CA . GLU A 1 488 ? -8.959 -3.351 49.482 1.00 95.69 488 GLU A CA 1
ATOM 3680 C C . GLU A 1 488 ? -9.939 -3.541 50.649 1.00 95.69 488 GLU A C 1
ATOM 3682 O O . GLU A 1 488 ? -11.157 -3.524 50.457 1.00 95.69 488 GLU A O 1
ATOM 3687 N N . THR A 1 489 ? -9.433 -3.728 51.868 1.00 94.62 489 THR A N 1
ATOM 3688 C CA . THR A 1 489 ? -10.277 -3.802 53.071 1.00 94.62 489 THR A CA 1
ATOM 3689 C C . THR A 1 489 ? -10.689 -2.402 53.516 1.00 94.62 489 THR A C 1
ATOM 3691 O O . THR A 1 489 ? -9.841 -1.534 53.715 1.00 94.62 489 THR A O 1
ATOM 3694 N N . ARG A 1 490 ? -11.993 -2.193 53.708 1.00 92.44 490 ARG A N 1
ATOM 3695 C CA . ARG A 1 490 ? -12.610 -0.935 54.146 1.00 92.44 490 ARG A CA 1
ATOM 3696 C C . ARG A 1 490 ? -13.504 -1.158 55.364 1.00 92.44 490 ARG A C 1
ATOM 3698 O O . ARG A 1 490 ? -13.798 -2.293 55.733 1.00 92.44 490 ARG A O 1
ATOM 3705 N N . ALA A 1 491 ? -13.958 -0.064 55.979 1.00 91.44 491 ALA A N 1
ATOM 3706 C CA . ALA A 1 491 ? -14.881 -0.119 57.114 1.00 91.44 491 ALA A CA 1
ATOM 3707 C C . ALA A 1 491 ? -16.216 -0.791 56.741 1.00 91.44 491 ALA A C 1
ATOM 3709 O O . ALA A 1 491 ? -16.768 -1.543 57.538 1.00 91.44 491 ALA A O 1
ATOM 3710 N N . GLU A 1 492 ? -16.701 -0.556 55.520 1.00 93.56 492 GLU A N 1
ATOM 3711 C CA . GLU A 1 492 ? -17.919 -1.164 54.976 1.00 93.56 492 GLU A CA 1
ATOM 3712 C C . GLU A 1 492 ? -17.755 -2.589 54.404 1.00 93.56 492 GLU A C 1
ATOM 3714 O O . GLU A 1 492 ? -18.738 -3.153 53.928 1.00 93.56 492 GLU A O 1
ATOM 3719 N N . GLY A 1 493 ? -16.549 -3.174 54.422 1.00 95.06 493 GLY A N 1
ATOM 3720 C CA . GLY A 1 493 ? -16.273 -4.510 53.876 1.00 95.06 493 GLY A CA 1
ATOM 3721 C C . GLY A 1 493 ? -15.061 -4.557 52.942 1.00 95.06 493 GLY A C 1
ATOM 3722 O O . GLY A 1 493 ? -14.250 -3.634 52.901 1.00 95.06 493 GLY A O 1
ATOM 3723 N N . ASN A 1 494 ? -14.915 -5.636 52.171 1.00 96.94 494 ASN A N 1
ATOM 3724 C CA . ASN A 1 494 ? -13.832 -5.764 51.193 1.00 96.94 494 ASN A CA 1
ATOM 3725 C C . ASN A 1 494 ? -14.297 -5.259 49.828 1.00 96.94 494 ASN A C 1
ATOM 3727 O O . ASN A 1 494 ? -15.220 -5.814 49.228 1.00 96.94 494 ASN A O 1
ATOM 3731 N N . ARG A 1 495 ? -13.623 -4.235 49.305 1.00 96.88 495 ARG A N 1
ATOM 3732 C CA . ARG A 1 495 ? -13.817 -3.770 47.935 1.00 96.88 495 ARG A CA 1
ATOM 3733 C C . ARG A 1 495 ? -12.918 -4.566 47.000 1.00 96.88 495 ARG A C 1
ATOM 3735 O O . ARG A 1 495 ? -11.699 -4.533 47.131 1.00 96.88 495 ARG A O 1
ATOM 3742 N N . VAL A 1 496 ? -13.524 -5.255 46.046 1.00 97.31 496 VAL A N 1
ATOM 3743 C CA . VAL A 1 496 ? -12.841 -5.996 44.985 1.00 97.31 496 VAL A CA 1
ATOM 3744 C C . VAL A 1 496 ? -12.838 -5.139 43.726 1.00 97.31 496 VAL A C 1
ATOM 3746 O O . VAL A 1 496 ? -13.879 -4.593 43.361 1.00 97.31 496 VAL A O 1
ATOM 3749 N N . THR A 1 497 ? -11.689 -5.010 43.071 1.00 97.50 497 THR A N 1
ATOM 3750 C CA . THR A 1 497 ? -11.493 -4.233 41.835 1.00 97.50 497 THR A CA 1
ATOM 3751 C C . THR A 1 497 ? -10.761 -5.064 40.794 1.00 97.50 497 THR A C 1
ATOM 3753 O O . THR A 1 497 ? -10.028 -5.978 41.157 1.00 97.50 497 THR A O 1
ATOM 3756 N N . TRP A 1 498 ? -10.966 -4.777 39.511 1.00 96.75 498 TRP A N 1
ATOM 3757 C CA . TRP A 1 498 ? -10.335 -5.506 38.405 1.00 96.75 498 TRP A CA 1
ATOM 3758 C C . TRP A 1 498 ? -10.159 -4.629 37.162 1.00 96.75 498 TRP A C 1
ATOM 3760 O O . TRP A 1 498 ? -10.657 -3.502 37.108 1.00 96.75 498 TRP A O 1
ATOM 3770 N N . SER A 1 499 ? -9.445 -5.151 36.162 1.00 94.00 499 SER A N 1
ATOM 3771 C CA . SER A 1 499 ? -9.214 -4.460 34.892 1.00 94.00 499 SER A CA 1
ATOM 3772 C C . SER A 1 499 ? -10.507 -4.264 34.102 1.00 94.00 499 SER A C 1
ATOM 3774 O O . SER A 1 499 ? -11.302 -5.189 33.935 1.00 94.00 499 SER A O 1
ATOM 3776 N N . THR A 1 500 ? -10.690 -3.068 33.545 1.00 91.75 500 THR A N 1
ATOM 3777 C CA . THR A 1 500 ? -11.804 -2.760 32.637 1.00 91.75 500 THR A CA 1
ATOM 3778 C C . THR A 1 500 ? -11.591 -3.289 31.220 1.00 91.75 500 THR A C 1
ATOM 3780 O O . THR A 1 500 ? -12.514 -3.181 30.418 1.00 91.75 500 THR A O 1
ATOM 3783 N N . HIS A 1 501 ? -10.429 -3.875 30.904 1.00 90.25 501 HIS A N 1
ATOM 3784 C CA . HIS A 1 501 ? -10.093 -4.338 29.555 1.00 90.25 501 HIS A CA 1
ATOM 3785 C C . HIS A 1 501 ? -9.881 -5.861 29.504 1.00 90.25 501 HIS A C 1
ATOM 3787 O O . HIS A 1 501 ? -9.181 -6.409 30.369 1.00 90.25 501 HIS A O 1
ATOM 3793 N N . PRO A 1 502 ? -10.421 -6.553 28.482 1.00 88.81 502 PRO A N 1
ATOM 3794 C CA . PRO A 1 502 ? -10.267 -7.998 28.325 1.00 88.81 502 PRO A CA 1
ATOM 3795 C C . PRO A 1 502 ? -8.804 -8.399 28.112 1.00 88.81 502 PRO A C 1
ATOM 3797 O O . PRO A 1 502 ? -8.316 -9.341 28.735 1.00 88.81 502 PRO A O 1
ATOM 3800 N N . PHE A 1 503 ? -8.065 -7.618 27.324 1.00 88.00 503 PHE A N 1
ATOM 3801 C CA . PHE A 1 503 ? -6.662 -7.865 26.999 1.00 88.00 503 PHE A CA 1
ATOM 3802 C C . PHE A 1 503 ? -5.787 -6.655 27.324 1.00 88.00 503 PHE A C 1
ATOM 3804 O O . PHE A 1 503 ? -6.257 -5.521 27.402 1.00 88.00 503 PHE A O 1
ATOM 3811 N N . GLU A 1 504 ? -4.493 -6.891 27.533 1.00 82.81 504 GLU A N 1
ATOM 3812 C CA . GLU A 1 504 ? -3.531 -5.811 27.744 1.00 82.81 504 GLU A CA 1
ATOM 3813 C C . GLU A 1 504 ? -3.327 -5.022 26.452 1.00 82.81 504 GLU A C 1
ATOM 3815 O O . GLU A 1 504 ? -3.247 -5.611 25.373 1.00 82.81 504 GLU A O 1
ATOM 3820 N N . GLY A 1 505 ? -3.252 -3.694 26.541 1.00 74.62 505 GLY A N 1
ATOM 3821 C CA . GLY A 1 505 ? -3.022 -2.825 25.381 1.00 74.62 505 GLY A CA 1
ATOM 3822 C C . GLY A 1 505 ? -4.141 -2.814 24.329 1.00 74.62 505 GLY A C 1
ATOM 3823 O O . GLY A 1 505 ? -3.993 -2.146 23.311 1.00 74.62 505 GLY A O 1
ATOM 3824 N N . VAL A 1 506 ? -5.253 -3.525 24.548 1.00 77.25 506 VAL A N 1
ATOM 3825 C CA . VAL A 1 506 ? -6.451 -3.428 23.703 1.00 77.25 506 VAL A CA 1
ATOM 3826 C C . VAL A 1 506 ? -7.314 -2.290 24.231 1.00 77.25 506 VAL A C 1
ATOM 3828 O O . VAL A 1 506 ? -7.635 -2.257 25.415 1.00 77.25 506 VAL A O 1
ATOM 3831 N N . ALA A 1 507 ? -7.662 -1.347 23.353 1.00 72.19 507 ALA A N 1
ATOM 3832 C CA . ALA A 1 507 ? -8.354 -0.114 23.726 1.00 72.19 507 ALA A CA 1
ATOM 3833 C C . ALA A 1 507 ? -9.850 -0.297 24.034 1.00 72.19 507 ALA A C 1
ATOM 3835 O O . ALA A 1 507 ? -10.441 0.594 24.635 1.00 72.19 507 ALA A O 1
ATOM 3836 N N . VAL A 1 508 ? -10.446 -1.418 23.619 1.00 78.81 508 VAL A N 1
ATOM 3837 C CA . VAL A 1 508 ? -11.875 -1.717 23.796 1.00 78.81 508 VAL A CA 1
ATOM 3838 C C . VAL A 1 508 ? -12.100 -2.288 25.203 1.00 78.81 508 VAL A C 1
ATOM 3840 O O . VAL A 1 508 ? -11.614 -3.387 25.493 1.00 78.81 508 VAL A O 1
ATOM 3843 N N . PRO A 1 509 ? -12.777 -1.567 26.118 1.00 86.81 509 PRO A N 1
ATOM 3844 C CA . PRO A 1 509 ? -13.109 -2.086 27.437 1.00 86.81 509 PRO A CA 1
ATOM 3845 C C . PRO A 1 509 ? -14.251 -3.104 27.357 1.00 86.81 509 PRO A C 1
ATOM 3847 O O . PRO A 1 509 ? -15.054 -3.099 26.429 1.00 86.81 509 PRO A O 1
ATOM 3850 N N . TRP A 1 510 ? -14.398 -3.925 28.399 1.00 88.25 510 TRP A N 1
ATOM 3851 C CA . TRP A 1 510 ? -15.493 -4.896 28.515 1.00 88.25 510 TRP A CA 1
ATOM 3852 C C . TRP A 1 510 ? -16.876 -4.282 28.270 1.00 88.25 510 TRP A C 1
ATOM 3854 O O . TRP A 1 510 ? -17.709 -4.908 27.644 1.00 88.25 510 TRP A O 1
ATOM 3864 N N . GLN A 1 511 ? -17.119 -3.059 28.742 1.00 86.31 511 GLN A N 1
ATOM 3865 C CA . GLN A 1 511 ? -18.424 -2.392 28.639 1.00 86.31 511 GLN A CA 1
ATOM 3866 C C . GLN A 1 511 ? -18.793 -1.957 27.217 1.00 86.31 511 GLN A C 1
ATOM 3868 O O . GLN A 1 511 ? -19.972 -1.741 26.952 1.00 86.31 511 GLN A O 1
ATOM 3873 N N . GLU A 1 512 ? -17.799 -1.795 26.345 1.00 80.31 512 GLU A N 1
ATOM 3874 C CA . GLU A 1 512 ? -18.006 -1.462 24.933 1.00 80.31 512 GLU A CA 1
ATOM 3875 C C . GLU A 1 512 ? -18.103 -2.733 24.079 1.00 80.31 512 GLU A C 1
ATOM 3877 O O . GLU A 1 512 ? -18.731 -2.700 23.031 1.00 80.31 512 GLU A O 1
ATOM 3882 N N . TRP A 1 513 ? -17.588 -3.872 24.564 1.00 82.12 513 TRP A N 1
ATOM 3883 C CA . TRP A 1 513 ? -17.679 -5.144 23.853 1.00 82.12 513 TRP A CA 1
ATOM 3884 C C . TRP A 1 513 ? -19.141 -5.622 23.744 1.00 82.12 513 TRP A C 1
ATOM 3886 O O . TRP A 1 513 ? -19.779 -5.921 24.755 1.00 82.12 513 TRP A O 1
ATOM 3896 N N . ALA A 1 514 ? -19.670 -5.722 22.520 1.00 77.44 514 ALA A N 1
ATOM 3897 C CA . ALA A 1 514 ? -21.093 -5.943 22.234 1.00 77.44 514 ALA A CA 1
ATOM 3898 C C . ALA A 1 514 ? -21.767 -7.136 22.965 1.00 77.44 514 ALA A C 1
ATOM 3900 O O . ALA A 1 514 ? -22.878 -6.962 23.489 1.00 77.44 514 ALA A O 1
ATOM 3901 N N . PRO A 1 515 ? -21.137 -8.320 23.113 1.00 79.81 515 PRO A N 1
ATOM 3902 C CA . PRO A 1 515 ? -21.703 -9.453 23.827 1.00 79.81 515 PRO A CA 1
ATOM 3903 C C . PRO A 1 515 ? -21.627 -9.283 25.337 1.00 79.81 515 PRO A C 1
ATOM 3905 O O . PRO A 1 515 ? -22.213 -10.088 26.044 1.00 79.81 515 PRO A O 1
ATOM 3908 N N . PHE A 1 516 ? -20.907 -8.301 25.880 1.00 87.62 516 PHE A N 1
ATOM 3909 C CA . PHE A 1 516 ? -20.717 -8.192 27.318 1.00 87.62 516 PHE A CA 1
ATOM 3910 C C . PHE A 1 516 ? -22.041 -7.940 28.057 1.00 87.62 516 PHE A C 1
ATOM 3912 O O . PHE A 1 516 ? -22.845 -7.057 27.737 1.00 87.62 516 PHE A O 1
ATOM 3919 N N . ALA A 1 517 ? -22.267 -8.751 29.087 1.00 89.69 517 ALA A N 1
ATOM 3920 C CA . ALA A 1 517 ? -23.465 -8.739 29.915 1.00 89.69 517 ALA A CA 1
ATOM 3921 C C . ALA A 1 517 ? -23.186 -8.349 31.373 1.00 89.69 517 ALA A C 1
ATOM 3923 O O . ALA A 1 517 ? -24.134 -8.192 32.141 1.00 89.69 517 ALA A O 1
ATOM 3924 N N . GLY A 1 518 ? -21.923 -8.198 31.781 1.00 93.69 518 GLY A N 1
ATOM 3925 C CA . GLY A 1 518 ? -21.528 -7.857 33.150 1.00 93.69 518 GLY A CA 1
ATOM 3926 C C . GLY A 1 518 ? -20.482 -8.811 33.725 1.00 93.69 518 GLY A C 1
ATOM 3927 O O . GLY A 1 518 ? -19.916 -9.654 33.036 1.00 93.69 518 GLY A O 1
ATOM 3928 N N . TYR A 1 519 ? -20.227 -8.698 35.021 1.00 96.12 519 TYR A N 1
ATOM 3929 C CA . TYR A 1 519 ? -19.305 -9.552 35.763 1.00 96.12 519 TYR A CA 1
ATOM 3930 C C . TYR A 1 519 ? -20.055 -10.370 36.805 1.00 96.12 519 TYR A C 1
ATOM 3932 O O . TYR A 1 519 ? -20.931 -9.839 37.483 1.00 96.12 519 TYR A O 1
ATOM 3940 N N . ALA A 1 520 ? -19.662 -11.626 36.992 1.00 96.38 520 ALA A N 1
ATOM 3941 C CA . ALA A 1 520 ? -19.983 -12.421 38.169 1.00 96.38 520 ALA A CA 1
ATOM 3942 C C . ALA A 1 520 ? -18.800 -12.385 39.140 1.00 96.38 520 ALA A C 1
ATOM 3944 O O . ALA A 1 520 ? -17.671 -12.709 38.763 1.00 96.38 520 ALA A O 1
ATOM 3945 N N . VAL A 1 521 ? -19.060 -12.014 40.393 1.00 97.06 521 VAL A N 1
ATOM 3946 C CA . VAL A 1 521 ? -18.041 -11.937 41.445 1.00 97.06 521 VAL A CA 1
ATOM 3947 C C . VAL A 1 521 ? -18.296 -13.044 42.449 1.00 97.06 521 VAL A C 1
ATOM 3949 O O . VAL A 1 521 ? -19.379 -13.142 43.024 1.00 97.06 521 VAL A O 1
ATOM 3952 N N . SER A 1 522 ? -17.294 -13.889 42.658 1.00 95.94 522 SER A N 1
ATOM 3953 C CA . SER A 1 522 ? -17.358 -14.995 43.607 1.00 95.94 522 SER A CA 1
ATOM 3954 C C . SER A 1 522 ? -16.251 -14.877 44.636 1.00 95.94 522 SER A C 1
ATOM 3956 O O . SER A 1 522 ? -15.120 -14.519 44.316 1.00 95.94 522 SER A O 1
ATOM 3958 N N . ARG A 1 523 ? -16.559 -15.236 45.875 1.00 95.69 523 ARG A N 1
ATOM 3959 C CA . ARG A 1 523 ? -15.557 -15.555 46.884 1.00 95.69 523 ARG A CA 1
ATOM 3960 C C . ARG A 1 523 ? -15.119 -17.000 46.668 1.00 95.69 523 ARG A C 1
ATOM 3962 O O . ARG A 1 523 ? -15.973 -17.870 46.558 1.00 95.69 523 ARG A O 1
ATOM 3969 N N . THR A 1 524 ? -13.820 -17.258 46.577 1.00 93.44 524 THR A N 1
ATOM 3970 C CA . THR A 1 524 ? -13.249 -18.597 46.327 1.00 93.44 524 THR A CA 1
ATOM 3971 C C . THR A 1 524 ? -12.716 -19.265 47.592 1.00 93.44 524 THR A C 1
ATOM 3973 O O . THR A 1 524 ? -12.577 -20.484 47.627 1.00 93.44 524 THR A O 1
ATOM 3976 N N . HIS A 1 525 ? -12.454 -18.484 48.642 1.00 91.19 525 HIS A N 1
ATOM 3977 C CA . HIS A 1 525 ? -11.950 -18.948 49.934 1.00 91.19 525 HIS A CA 1
ATOM 3978 C C . HIS A 1 525 ? -12.587 -18.134 51.079 1.00 91.19 525 HIS A C 1
ATOM 3980 O O . HIS A 1 525 ? -12.797 -16.931 50.893 1.00 91.19 525 HIS A O 1
ATOM 3986 N N . PRO A 1 526 ? -12.876 -18.719 52.264 1.00 85.81 526 PRO A N 1
ATOM 3987 C CA . PRO A 1 526 ? -12.696 -20.127 52.648 1.00 85.81 526 PRO A CA 1
ATOM 3988 C C . PRO A 1 526 ? -13.768 -21.073 52.094 1.00 85.81 526 PRO A C 1
ATOM 3990 O O . PRO A 1 526 ? -13.490 -22.249 51.888 1.00 85.81 526 PRO A O 1
ATOM 3993 N N . GLU A 1 527 ? -14.966 -20.564 51.809 1.00 85.31 527 GLU A N 1
ATOM 3994 C CA . GLU A 1 527 ? -16.044 -21.318 51.166 1.00 85.31 527 GLU A CA 1
ATOM 3995 C C . GLU A 1 527 ? -16.437 -20.629 49.851 1.00 85.31 527 GLU A C 1
ATOM 3997 O O . GLU A 1 527 ? -16.712 -19.420 49.872 1.00 85.31 527 GLU A O 1
ATOM 4002 N N . PRO A 1 528 ? -16.462 -21.363 48.721 1.00 90.25 528 PRO A N 1
ATOM 4003 C CA . PRO A 1 528 ? -16.907 -20.830 47.442 1.00 90.25 528 PRO A CA 1
ATOM 4004 C C . PRO A 1 528 ? -18.342 -20.296 47.505 1.00 90.25 528 PRO A C 1
ATOM 4006 O O . PRO A 1 528 ? -19.268 -21.029 47.850 1.00 90.25 528 PRO A O 1
ATOM 4009 N N . LEU A 1 529 ? -18.533 -19.026 47.155 1.00 92.94 529 LEU A N 1
ATOM 4010 C CA . LEU A 1 529 ? -19.835 -18.359 47.166 1.00 92.94 529 LEU A CA 1
ATOM 4011 C C . LEU A 1 529 ? -19.920 -17.330 46.035 1.00 92.94 529 LEU A C 1
ATOM 4013 O O . LEU A 1 529 ? -19.086 -16.430 45.961 1.00 92.94 529 LEU A O 1
ATOM 4017 N N . LEU A 1 530 ? -20.960 -17.412 45.200 1.00 95.31 530 LEU A N 1
ATOM 4018 C CA . LEU A 1 530 ? -21.308 -16.334 44.272 1.00 95.31 530 LEU A CA 1
ATOM 4019 C C . LEU A 1 530 ? -21.879 -15.160 45.076 1.00 95.31 530 LEU A C 1
ATOM 4021 O O . LEU A 1 530 ? -22.922 -15.296 45.712 1.00 95.31 530 LEU A O 1
ATOM 4025 N N . LEU A 1 531 ? -21.191 -14.020 45.056 1.00 95.88 531 LEU A N 1
ATOM 4026 C CA . LEU A 1 531 ? -21.593 -12.826 45.803 1.00 95.88 531 LEU A CA 1
ATOM 4027 C C . LEU A 1 531 ? -22.638 -12.009 45.041 1.00 95.88 531 LEU A C 1
ATOM 4029 O O . LEU A 1 531 ? -23.521 -11.409 45.648 1.00 95.88 531 LEU A O 1
ATOM 4033 N N . GLY A 1 532 ? -22.545 -11.994 43.711 1.00 95.44 532 GLY A N 1
ATOM 4034 C CA . GLY A 1 532 ? -23.507 -11.317 42.854 1.00 95.44 532 GLY A CA 1
ATOM 4035 C C . GLY A 1 532 ? -22.947 -10.989 41.478 1.00 95.44 532 GLY A C 1
ATOM 4036 O O . GLY A 1 532 ? -21.856 -11.429 41.101 1.00 95.44 532 GLY A O 1
ATOM 4037 N N . THR A 1 533 ? -23.715 -10.195 40.736 1.00 96.06 533 THR A N 1
ATOM 4038 C CA . THR A 1 533 ? -23.345 -9.683 39.416 1.00 96.06 533 THR A CA 1
ATOM 4039 C C . THR A 1 533 ? -23.300 -8.160 39.404 1.00 96.06 533 THR A C 1
ATOM 4041 O O . THR A 1 533 ? -24.076 -7.513 40.105 1.00 96.06 533 THR A O 1
ATOM 4044 N N . THR A 1 534 ? -22.420 -7.571 38.598 1.00 95.50 534 THR A N 1
ATOM 4045 C CA . THR A 1 534 ? -22.287 -6.110 38.467 1.00 95.50 534 THR A CA 1
ATOM 4046 C C . THR A 1 534 ? -21.853 -5.705 37.060 1.00 95.50 534 THR A C 1
ATOM 4048 O O . THR A 1 534 ? -21.192 -6.474 36.373 1.00 95.50 534 THR A O 1
ATOM 4051 N N . GLN A 1 535 ? -22.202 -4.490 36.636 1.00 92.81 535 GLN A N 1
ATOM 4052 C CA . GLN A 1 535 ? -21.704 -3.875 35.393 1.00 92.81 535 GLN A CA 1
ATOM 4053 C C . GLN A 1 535 ? -20.423 -3.050 35.614 1.00 92.81 535 GLN A C 1
ATOM 4055 O O . GLN A 1 535 ? -19.698 -2.729 34.671 1.00 92.81 535 GLN A O 1
ATOM 4060 N N . GLY A 1 536 ? -20.146 -2.667 36.864 1.00 92.12 536 GLY A N 1
ATOM 4061 C CA . GLY A 1 536 ? -18.989 -1.847 37.220 1.00 92.12 536 GLY A CA 1
ATOM 4062 C C . GLY A 1 536 ? -17.738 -2.686 37.464 1.00 92.12 536 GLY A C 1
ATOM 4063 O O . GLY A 1 536 ? -17.839 -3.844 37.847 1.00 92.12 536 GLY A O 1
ATOM 4064 N N . ALA A 1 537 ? -16.556 -2.082 37.330 1.00 93.88 537 ALA A N 1
ATOM 4065 C CA . ALA A 1 537 ? -15.261 -2.730 37.586 1.00 93.88 537 ALA A CA 1
ATOM 4066 C C . ALA A 1 537 ? -14.899 -2.848 39.083 1.00 93.88 537 ALA A C 1
ATOM 4068 O O . ALA A 1 537 ? -13.727 -2.877 39.467 1.00 93.88 537 ALA A O 1
ATOM 4069 N N . SER A 1 538 ? -15.913 -2.840 39.950 1.00 96.00 538 SER A N 1
ATOM 4070 C CA . SER A 1 538 ? -15.734 -3.057 41.378 1.00 96.00 538 SER A CA 1
ATOM 4071 C C . SER A 1 538 ? -16.980 -3.650 42.024 1.00 96.00 538 SER A C 1
ATOM 4073 O O . SER A 1 538 ? -18.100 -3.377 41.586 1.00 96.00 538 SER A O 1
ATOM 4075 N N . PHE A 1 539 ? -16.780 -4.403 43.102 1.00 97.38 539 PHE A N 1
ATOM 4076 C CA . PHE A 1 539 ? -17.837 -5.007 43.911 1.00 97.38 539 PHE A CA 1
ATOM 4077 C C . PHE A 1 539 ? -17.474 -4.924 45.396 1.00 97.38 539 PHE A C 1
ATOM 4079 O O . PHE A 1 539 ? -16.306 -5.064 45.751 1.00 97.38 539 PHE A O 1
ATOM 4086 N N . LEU A 1 540 ? -18.458 -4.686 46.264 1.00 97.12 540 LEU A N 1
ATOM 4087 C CA . LEU A 1 540 ? -18.266 -4.658 47.715 1.00 97.12 540 LEU A CA 1
ATOM 4088 C C . LEU A 1 540 ? -18.806 -5.958 48.321 1.00 97.12 540 LEU A C 1
ATOM 4090 O O . LEU A 1 540 ? -20.003 -6.215 48.220 1.00 97.12 540 LEU A O 1
ATOM 4094 N N . ASP A 1 541 ? -17.945 -6.755 48.961 1.00 96.25 541 ASP A N 1
ATOM 4095 C CA . ASP A 1 541 ? -18.375 -7.808 49.891 1.00 96.25 541 ASP A CA 1
ATOM 4096 C C . ASP A 1 541 ? -18.540 -7.171 51.281 1.00 96.25 541 ASP A C 1
ATOM 4098 O O . ASP A 1 541 ? -17.526 -6.858 51.914 1.00 96.25 541 ASP A O 1
ATOM 4102 N N . PRO A 1 542 ? -19.775 -6.946 51.768 1.00 95.50 542 PRO A N 1
ATOM 4103 C CA . PRO A 1 542 ? -19.998 -6.290 53.053 1.00 95.50 542 PRO A CA 1
ATOM 4104 C C . PRO A 1 542 ? -19.657 -7.185 54.252 1.00 95.50 542 PRO A C 1
ATOM 4106 O O . PRO A 1 542 ? -19.528 -6.684 55.364 1.00 95.50 542 PRO A O 1
ATOM 4109 N N . ASN A 1 543 ? -19.520 -8.503 54.056 1.00 93.88 543 ASN A N 1
ATOM 4110 C CA . ASN A 1 543 ? -19.290 -9.465 55.135 1.00 93.88 543 ASN A CA 1
ATOM 4111 C C . ASN A 1 543 ? -18.141 -10.433 54.788 1.00 93.88 543 ASN A C 1
ATOM 4113 O O . ASN A 1 543 ? -18.363 -11.649 54.689 1.00 93.88 543 ASN A O 1
ATOM 4117 N N . PRO A 1 544 ? -16.907 -9.924 54.600 1.00 93.44 544 PRO A N 1
ATOM 4118 C CA . PRO A 1 544 ? -15.789 -10.755 54.192 1.00 93.44 544 PRO A CA 1
ATOM 4119 C C . PRO A 1 544 ? -15.266 -11.580 55.383 1.00 93.44 544 PRO A C 1
ATOM 4121 O O . PRO A 1 544 ? -14.924 -11.016 56.427 1.00 93.44 544 PRO A O 1
ATOM 4124 N N . PRO A 1 545 ? -15.154 -12.915 55.271 1.00 92.94 545 PRO A N 1
ATOM 4125 C CA . PRO A 1 545 ? -14.462 -13.711 56.277 1.00 92.94 545 PRO A CA 1
ATOM 4126 C C . PRO A 1 545 ? -12.950 -13.404 56.277 1.00 92.94 545 PRO A C 1
ATOM 4128 O O . PRO A 1 545 ? -12.400 -12.983 55.253 1.00 92.94 545 PRO A O 1
ATOM 4131 N N . PRO A 1 546 ? -12.236 -13.650 57.392 1.00 89.81 546 PRO A N 1
ATOM 4132 C CA . PRO A 1 546 ? -10.783 -13.504 57.439 1.00 89.81 546 PRO A CA 1
ATOM 4133 C C . PRO A 1 546 ? -10.090 -14.337 56.350 1.00 89.81 546 PRO A C 1
ATOM 4135 O O . PRO A 1 546 ? -10.368 -15.526 56.199 1.00 89.81 546 PRO A O 1
ATOM 4138 N N . GLY A 1 547 ? -9.181 -13.715 55.593 1.00 90.19 547 GLY A N 1
ATOM 4139 C CA . GLY A 1 547 ? -8.463 -14.384 54.500 1.00 90.19 547 GLY A CA 1
ATOM 4140 C C . GLY A 1 547 ? -9.325 -14.698 53.270 1.00 90.19 547 GLY A C 1
ATOM 4141 O O . GLY A 1 547 ? -9.015 -15.642 52.540 1.00 90.19 547 GLY A O 1
ATOM 4142 N N . ALA A 1 548 ? -10.417 -13.956 53.049 1.00 93.12 548 ALA A N 1
ATOM 4143 C CA . ALA A 1 548 ? -11.239 -14.089 51.849 1.00 93.12 548 ALA A CA 1
ATOM 4144 C C . ALA A 1 548 ? -10.425 -13.860 50.563 1.00 93.12 548 ALA A C 1
ATOM 4146 O O . ALA A 1 548 ? -9.664 -12.897 50.465 1.00 93.12 548 ALA A O 1
ATOM 4147 N N . GLN A 1 549 ? -10.634 -14.725 49.571 1.00 94.88 549 GLN A N 1
ATOM 4148 C CA . GLN A 1 549 ? -10.098 -14.582 48.213 1.00 94.88 549 GLN A CA 1
ATOM 4149 C C . GLN A 1 549 ? -11.249 -14.495 47.214 1.00 94.88 549 GLN A C 1
ATOM 4151 O O . GLN A 1 549 ? -12.321 -15.050 47.462 1.00 94.88 549 GLN A O 1
ATOM 4156 N N . TYR A 1 550 ? -11.028 -13.810 46.094 1.00 95.50 550 TYR A N 1
ATOM 4157 C CA . TYR A 1 550 ? -12.076 -13.479 45.131 1.00 95.50 550 TYR A CA 1
ATOM 4158 C C . TYR A 1 550 ? -11.681 -13.894 43.714 1.00 95.50 550 TYR A C 1
ATOM 4160 O O . TYR A 1 550 ? -10.511 -13.841 43.344 1.00 95.50 550 TYR A O 1
ATOM 4168 N N . ALA A 1 551 ? -12.678 -14.273 42.920 1.00 95.25 551 ALA A N 1
ATOM 4169 C CA . ALA A 1 551 ? -12.578 -14.485 41.485 1.00 95.25 551 ALA A CA 1
ATOM 4170 C C . ALA A 1 551 ? -13.669 -13.685 40.772 1.00 95.25 551 ALA A C 1
ATOM 4172 O O . ALA A 1 551 ? -14.794 -13.559 41.265 1.00 95.25 551 ALA A O 1
ATOM 4173 N N . VAL A 1 552 ? -13.332 -13.166 39.595 1.00 95.75 552 VAL A N 1
ATOM 4174 C CA . VAL A 1 552 ? -14.241 -12.396 38.747 1.00 95.75 552 VAL A CA 1
ATOM 4175 C C . VAL A 1 552 ? -14.305 -13.069 37.383 1.00 95.75 552 VAL A C 1
ATOM 4177 O O . VAL A 1 552 ? -13.277 -13.444 36.822 1.00 95.75 552 VAL A O 1
ATOM 4180 N N . ARG A 1 553 ? -15.514 -13.233 36.850 1.00 93.50 553 ARG A N 1
ATOM 4181 C CA . ARG A 1 553 ? -15.756 -13.796 35.518 1.00 93.50 553 ARG A CA 1
ATOM 4182 C C . ARG A 1 553 ? -16.599 -12.825 34.704 1.00 93.50 553 ARG A C 1
ATOM 4184 O O . ARG A 1 553 ? -17.609 -12.342 35.204 1.00 93.50 553 ARG A O 1
ATOM 4191 N N . ALA A 1 554 ? -16.207 -12.569 33.461 1.00 92.00 554 ALA A N 1
ATOM 4192 C CA . ALA A 1 554 ? -17.043 -11.839 32.519 1.00 92.00 554 ALA A CA 1
ATOM 4193 C C . ALA A 1 554 ? -18.200 -12.722 32.028 1.00 92.00 554 ALA A C 1
ATOM 4195 O O . ALA A 1 554 ? -18.030 -13.920 31.787 1.00 92.00 554 ALA A O 1
ATOM 4196 N N . LEU A 1 555 ? -19.374 -12.119 31.903 1.00 89.50 555 LEU A N 1
ATOM 4197 C CA . LEU A 1 555 ? -20.593 -12.722 31.383 1.00 89.50 555 LEU A CA 1
ATOM 4198 C C . LEU A 1 555 ? -20.844 -12.159 29.986 1.00 89.50 555 LEU A C 1
ATOM 4200 O O . LEU A 1 555 ? -20.681 -10.955 29.785 1.00 89.50 555 LEU A O 1
ATOM 4204 N N . LEU A 1 556 ? -21.250 -13.020 29.054 1.00 84.75 556 LEU A N 1
ATOM 4205 C CA . LEU A 1 556 ? -21.668 -12.635 27.706 1.00 84.75 556 LEU A CA 1
ATOM 4206 C C . LEU A 1 556 ? -23.176 -12.913 27.523 1.00 84.75 556 LEU A C 1
ATOM 4208 O O . LEU A 1 556 ? -23.730 -13.710 28.286 1.00 84.75 556 LEU A O 1
ATOM 4212 N N . ARG A 1 557 ? -23.826 -12.215 26.585 1.00 76.94 557 ARG A N 1
ATOM 4213 C CA . ARG A 1 557 ? -25.262 -12.296 26.261 1.00 76.94 557 ARG A CA 1
ATOM 4214 C C . ARG A 1 557 ? -25.636 -13.554 25.491 1.00 76.94 557 ARG A C 1
ATOM 4216 O O . ARG A 1 557 ? -24.786 -14.049 24.719 1.00 76.94 557 ARG A O 1
#

Secondary structure (DSSP, 8-state):
-------------------S--TTSSSSTTTTTSSSSPEEPPPP-TTT-EEEEEE-SGGG-TTS-HHHHHHHHHHHHHHH---SSSEEEEEEEE--SS-SHHHHHHHHHT--EEEE--S-SSSGGGTS-THHHHT-GGGB-B-TTS---SGGGGGSPPBP--TT-HHHHHHHHHHHHHHHHHHHHHHHHSTTTEEEEE----------SSSSS---B-HHHHHHHHHHHHT-GGGSTTSTTTT-S-TTGGGGTT-SSTT--SSSSS-HHHHHT---S-SSBSS--GGG-----SS---SPPTT-SSB----STTS-HHHHHHHHHHHHHHHHHHHHHHHHHHHHHS-TTSEEEEEEE--SSTTHHHHHHHH----TTSEEEEEE-HHHHHHHHHHSPPPSSEEEEEEE-SS--TT--HHHHHHHHHHTT--EEEEEE---SSS-GGGGG-TTHHHHHHHHHHHHTTS-TT--TT--EEPPPPP--EEEEETTEEEEE--SSSSTT----TTTSTTEEEEEEEEEESS-EEEEEESSSEEEESSPPTT-EEEEEEEE-

Radius of gyration: 33.27 Å; chains: 1; bounding box: 64×96×106 Å